Protein 2WPX (pdb70)

CATH classification: 3.40.630.30

GO terms:
  GO:0033050 clavulanic acid biosynthetic process (P, IMP)

InterPro domains:
  IPR000182 GNAT domain [PF00583] (60-126)
  IPR000182 GNAT domain [PF00583] (234-322)
  IPR000182 GNAT domain [PS51186] (8-170)
  IPR016181 Acyl-CoA N-acyltransferase [SSF55729] (27-129)
  IPR016181 Acyl-CoA N-acyltransferase [SSF55729] (202-330)
  IPR050832 Bacterial Acetyltransferase [PTHR43877] (60-130)

Sequence (652 aa):
AGELEFVPLAANDDETVGQWLDLMALAAETGPRAAPPCNVDMVGSLRFAPPATALDDWVVRSGGRVVGALRLALPDGAPTARVDQLLVHPGRRRRGIGRALWAHARELARKHDRTTLTATVVESLPSGPAQDPGPAAFAAAMGAHRSDIPAGTHQWLDLDRHDPLADGVPAVPAGYSLVTWGTITPDEYAVPVSELELRAAQEVRTSYARQFETMRVGRGRRAYHTGAVHDATGALAGYTSVSKTTGNPAYALQGMTVVHREHRGHALGTLLKLANLEYVLRHEPEVRLVETANAEDNHPMIAVNAALGFEPYDRWVFWTAEAGPSAGELEFVPLAANDDETVGQWLDLMALAAETGPRAAPPCNVDMVGSLRFAPPATALDDWVVRSGGRVVGALRLALPDGAPTARVDQLLVHPGRRRRGIGRALWAHARELARKHDRTTLTATVVESLPSGPAQDPGPAAFAAAMGAHRSDIPAGTHQWLDLDRHDPLADGVPAVPAGYSLVTWGTITPDEYAVPVSELELRAAQEVRTSYARQFETMRVGRGRRAYHTGAVHDATGALAGYTSVSKTTGNPAYALQGMTVVHREHRGHALGTLLKLANLEYVLRHEPEVRLVETANAEDNHPMIAVNAALGFEPYDRWVFWTAEAGPS

B-factor: mean 22.43, std 10.04, range [2.0, 74.69]

Structure (mmCIF, N/CA/C/O backbone):
data_2WPX
#
_entry.id   2WPX
#
_cell.length_a   151.985
_cell.length_b   70.093
_cell.length_c   106.287
_cell.angle_alpha   90.00
_cell.angle_beta   134.38
_cell.angle_gamma   90.00
#
_symmetry.space_group_name_H-M   'C 1 2 1'
#
loop_
_entity.id
_entity.type
_entity.pdbx_description
1 polymer ORF14
2 non-polymer 'ACETYL COENZYME *A'
3 non-polymer GLYCEROL
4 water water
#
loop_
_atom_site.group_PDB
_atom_site.id
_atom_site.type_symbol
_atom_site.label_atom_id
_atom_site.label_alt_id
_atom_site.label_comp_id
_atom_site.label_asym_id
_atom_site.label_entity_id
_atom_site.label_seq_id
_atom_site.pdbx_PDB_ins_code
_atom_site.Cartn_x
_atom_site.Cartn_y
_atom_site.Cartn_z
_atom_site.occupancy
_atom_site.B_iso_or_equiv
_atom_site.auth_seq_id
_atom_site.auth_comp_id
_atom_site.auth_asym_id
_atom_site.auth_atom_id
_atom_site.pdbx_PDB_model_num
ATOM 1 N N . ALA A 1 5 ? -91.078 91.414 35.128 1.00 44.85 5 ALA A N 1
ATOM 2 C CA . ALA A 1 5 ? -90.428 91.113 33.829 1.00 46.66 5 ALA A CA 1
ATOM 3 C C . ALA A 1 5 ? -91.320 90.255 32.973 1.00 48.95 5 ALA A C 1
ATOM 4 O O . ALA A 1 5 ? -91.060 90.094 31.778 1.00 51.58 5 ALA A O 1
ATOM 6 N N . GLY A 1 6 ? -92.386 89.731 33.579 1.00 49.47 6 GLY A N 1
ATOM 7 C CA . GLY A 1 6 ? -93.215 88.645 33.015 1.00 49.74 6 GLY A CA 1
ATOM 8 C C . GLY A 1 6 ? -93.252 87.643 34.162 1.00 47.28 6 GLY A C 1
ATOM 9 O O . GLY A 1 6 ? -93.268 88.038 35.311 1.00 45.33 6 GLY A O 1
ATOM 10 N N . GLU A 1 7 ? -93.219 86.349 33.890 1.00 47.16 7 GLU A N 1
ATOM 11 C CA . GLU A 1 7 ? -93.277 85.385 34.987 1.00 45.40 7 GLU A CA 1
ATOM 12 C C . GLU A 1 7 ? -91.993 85.335 35.817 1.00 40.83 7 GLU A C 1
ATOM 13 O O . GLU A 1 7 ? -90.920 84.946 35.342 1.00 40.51 7 GLU A O 1
ATOM 19 N N . LEU A 1 8 ? -92.082 85.694 37.076 1.00 37.38 8 LEU A N 1
ATOM 20 C CA . LEU A 1 8 ? -90.885 85.595 37.911 1.00 33.27 8 LEU A CA 1
ATOM 21 C C . LEU A 1 8 ? -90.950 84.343 38.748 1.00 31.91 8 LEU A C 1
ATOM 22 O O . LEU A 1 8 ? -91.957 84.085 39.380 1.00 32.52 8 LEU A O 1
ATOM 27 N N . GLU A 1 9 ? -89.875 83.573 38.743 1.00 29.88 9 GLU A N 1
ATOM 28 C CA . GLU A 1 9 ? -89.756 82.394 39.570 1.00 29.74 9 GLU A CA 1
ATOM 29 C C . GLU A 1 9 ? -88.870 82.692 40.816 1.00 27.20 9 GLU A C 1
ATOM 30 O O . GLU A 1 9 ? -87.738 83.161 40.685 1.00 25.78 9 GLU A O 1
ATOM 36 N N . PHE A 1 10 ? -89.415 82.462 42.014 1.00 27.51 10 PHE A N 1
ATOM 37 C CA . PHE A 1 10 ? -88.660 82.523 43.280 1.00 25.94 10 PHE A CA 1
ATOM 38 C C . PHE A 1 10 ? -88.170 81.138 43.683 1.00 26.15 10 PHE A C 1
ATOM 39 O O . PHE A 1 10 ? -88.951 80.236 43.876 1.00 28.77 10 PHE A O 1
ATOM 47 N N . VAL A 1 11 ? -86.864 80.985 43.781 1.00 25.00 11 VAL A N 1
ATOM 48 C CA . VAL A 1 11 ? -86.240 79.722 44.131 1.00 25.53 11 VAL A CA 1
ATOM 49 C C . VAL A 1 11 ? -85.282 80.028 45.305 1.00 23.93 11 VAL A C 1
ATOM 50 O O . VAL A 1 11 ? -84.606 81.042 45.294 1.00 22.98 11 VAL A O 1
ATOM 54 N N . PRO A 1 12 ? -85.279 79.191 46.342 1.00 23.60 12 PRO A N 1
ATOM 55 C CA . PRO A 1 12 ? -84.322 79.434 47.408 1.00 21.94 12 PRO A CA 1
ATOM 56 C C . PRO A 1 12 ? -82.877 79.405 46.876 1.00 20.71 12 PRO A C 1
ATOM 57 O O . PRO A 1 12 ? -82.545 78.673 45.953 1.00 20.23 12 PRO A O 1
ATOM 61 N N . LEU A 1 13 ? -82.032 80.214 47.496 1.00 19.64 13 LEU A N 1
ATOM 62 C CA . LEU A 1 13 ? -80.615 80.232 47.253 1.00 19.44 13 LEU A CA 1
ATOM 63 C C . LEU A 1 13 ? -79.889 79.346 48.311 1.00 20.74 13 LEU A C 1
ATOM 64 O O . LEU A 1 13 ? -79.775 79.695 49.468 1.00 21.04 13 LEU A O 1
ATOM 69 N N . ALA A 1 14 ? -79.406 78.190 47.886 1.00 21.87 14 ALA A N 1
ATOM 70 C CA . ALA A 1 14 ? -78.778 77.200 48.739 1.00 23.70 14 ALA A CA 1
ATOM 71 C C . ALA A 1 14 ? -77.354 77.008 48.230 1.00 24.33 14 ALA A C 1
ATOM 72 O O . ALA A 1 14 ? -77.113 77.017 47.021 1.00 24.17 14 ALA A O 1
ATOM 74 N N . ALA A 1 15 ? -76.405 76.830 49.146 1.00 25.41 15 ALA A N 1
ATOM 75 C CA . ALA A 1 15 ? -75.000 76.854 48.777 1.00 25.48 15 ALA A CA 1
ATOM 76 C C . ALA A 1 15 ? -74.529 75.624 48.023 1.00 27.46 15 ALA A C 1
ATOM 77 O O . ALA A 1 15 ? -73.483 75.659 47.402 1.00 28.30 15 ALA A O 1
ATOM 79 N N . ASN A 1 16 ? -75.272 74.535 48.099 1.00 29.54 16 ASN A N 1
ATOM 80 C CA . ASN A 1 16 ? -74.957 73.308 47.356 1.00 32.73 16 ASN A CA 1
ATOM 81 C C . ASN A 1 16 ? -75.419 73.371 45.888 1.00 32.64 16 ASN A C 1
ATOM 82 O O . ASN A 1 16 ? -75.084 72.495 45.082 1.00 34.72 16 ASN A O 1
ATOM 87 N N . ASP A 1 17 ? -76.188 74.402 45.550 1.00 30.03 17 ASP A N 1
ATOM 88 C CA . ASP A 1 17 ? -76.693 74.544 44.210 1.00 29.08 17 ASP A CA 1
ATOM 89 C C . ASP A 1 17 ? -75.683 75.371 43.404 1.00 27.90 17 ASP A C 1
ATOM 90 O O . ASP A 1 17 ? -75.840 76.562 43.274 1.00 26.80 17 ASP A O 1
ATOM 95 N N . ASP A 1 18 ? -74.650 74.734 42.867 1.00 28.88 18 ASP A N 1
ATOM 96 C CA . ASP A 1 18 ? -73.558 75.465 42.238 1.00 29.14 18 ASP A CA 1
ATOM 97 C C . ASP A 1 18 ? -74.003 76.379 41.097 1.00 27.98 18 ASP A C 1
ATOM 98 O O . ASP A 1 18 ? -73.535 77.504 40.980 1.00 27.37 18 ASP A O 1
ATOM 103 N N . GLU A 1 19 ? -74.923 75.903 40.276 1.00 29.30 19 GLU A N 1
ATOM 104 C CA . GLU A 1 19 ? -75.418 76.682 39.148 1.00 29.17 19 GLU A CA 1
ATOM 105 C C . GLU A 1 19 ? -76.066 77.969 39.592 1.00 25.93 19 GLU A C 1
ATOM 106 O O . GLU A 1 19 ? -75.668 79.031 39.093 1.00 26.05 19 GLU A O 1
ATOM 112 N N . THR A 1 20 ? -77.036 77.879 40.519 1.00 23.87 20 THR A N 1
ATOM 113 C CA . THR A 1 20 ? -77.680 79.064 41.117 1.00 21.17 20 THR A CA 1
ATOM 114 C C . THR A 1 20 ? -76.696 79.942 41.924 1.00 19.51 20 THR A C 1
ATOM 115 O O . THR A 1 20 ? -76.732 81.163 41.798 1.00 18.74 20 THR A O 1
ATOM 119 N N . VAL A 1 21 ? -75.811 79.352 42.726 1.00 18.63 21 VAL A N 1
ATOM 120 C CA . VAL A 1 21 ? -74.816 80.193 43.406 1.00 18.03 21 VAL A CA 1
ATOM 121 C C . VAL A 1 21 ? -73.936 80.968 42.442 1.00 17.86 21 VAL A C 1
ATOM 122 O O . VAL A 1 21 ? -73.698 82.146 42.659 1.00 16.04 21 VAL A O 1
ATOM 126 N N . GLY A 1 22 ? -73.430 80.284 41.408 1.00 19.51 22 GLY A N 1
ATOM 127 C CA . GLY A 1 22 ? -72.634 80.914 40.355 1.00 20.29 22 GLY A CA 1
ATOM 128 C C . GLY A 1 22 ? -73.280 82.136 39.713 1.00 20.27 22 GLY A C 1
ATOM 129 O O . GLY A 1 22 ? -72.647 83.192 39.573 1.00 19.56 22 GLY A O 1
ATOM 130 N N . GLN A 1 23 ? -74.543 81.984 39.318 1.00 20.72 23 GLN A N 1
ATOM 131 C CA . GLN A 1 23 ? -75.361 83.117 38.858 1.00 20.72 23 GLN A CA 1
ATOM 132 C C . GLN A 1 23 ? -75.525 84.238 39.848 1.00 18.31 23 GLN A C 1
ATOM 133 O O . GLN A 1 23 ? -75.498 85.381 39.479 1.00 19.30 23 GLN A O 1
ATOM 139 N N . TRP A 1 24 ? -75.753 83.914 41.092 1.00 17.08 24 TRP A N 1
ATOM 140 C CA . TRP A 1 24 ? -75.859 84.936 42.129 1.00 16.78 24 TRP A CA 1
ATOM 141 C C . TRP A 1 24 ? -74.531 85.719 42.288 1.00 16.62 24 TRP A C 1
ATOM 142 O O . TRP A 1 24 ? -74.503 86.980 42.387 1.00 17.07 24 TRP A O 1
ATOM 153 N N . LEU A 1 25 ? -73.427 84.975 42.290 1.00 17.33 25 LEU A N 1
ATOM 154 C CA . LEU A 1 25 ? -72.084 85.558 42.391 1.00 16.52 25 LEU A CA 1
ATOM 155 C C . LEU A 1 25 ? -71.910 86.538 41.217 1.00 17.40 25 LEU A C 1
ATOM 156 O O . LEU A 1 25 ? -71.517 87.716 41.437 1.00 18.10 25 LEU A O 1
ATOM 161 N N . ASP A 1 26 ? -72.248 86.085 40.001 1.00 16.40 26 ASP A N 1
ATOM 162 C CA . ASP A 1 26 ? -72.235 86.931 38.825 1.00 17.19 26 ASP A CA 1
ATOM 163 C C . ASP A 1 26 ? -73.159 88.141 38.853 1.00 15.93 26 ASP A C 1
ATOM 164 O O . ASP A 1 26 ? -72.806 89.220 38.418 1.00 15.98 26 ASP A O 1
ATOM 169 N N . LEU A 1 27 ? -74.385 87.954 39.290 1.00 15.98 27 LEU A N 1
ATOM 170 C CA . LEU A 1 27 ? -75.260 89.087 39.454 1.00 15.44 27 LEU A CA 1
ATOM 171 C C . LEU A 1 27 ? -74.579 90.143 40.320 1.00 16.06 27 LEU A C 1
ATOM 172 O O . LEU A 1 27 ? -74.675 91.346 40.042 1.00 17.68 27 LEU A O 1
ATOM 177 N N . MET A 1 28 ? -73.927 89.716 41.399 1.00 15.26 28 MET A N 1
ATOM 178 C CA . MET A 1 28 ? -73.324 90.676 42.305 1.00 15.63 28 MET A CA 1
ATOM 179 C C . MET A 1 28 ? -72.129 91.379 41.652 1.00 16.40 28 MET A C 1
ATOM 180 O O . MET A 1 28 ? -72.038 92.616 41.693 1.00 17.88 28 MET A O 1
ATOM 185 N N . ALA A 1 29 ? -71.209 90.599 41.094 1.00 17.11 29 ALA A N 1
ATOM 186 C CA . ALA A 1 29 ? -70.042 91.156 40.390 1.00 18.17 29 ALA A CA 1
ATOM 187 C C . ALA A 1 29 ? -70.460 92.195 39.343 1.00 18.30 29 ALA A C 1
ATOM 188 O O . ALA A 1 29 ? -69.835 93.265 39.212 1.00 20.37 29 ALA A O 1
ATOM 190 N N . LEU A 1 30 ? -71.513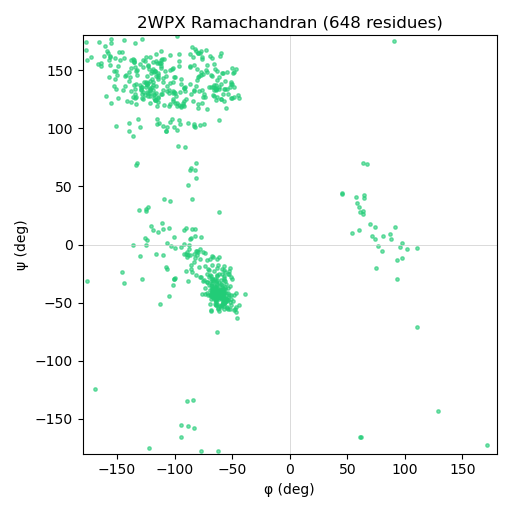 91.894 38.588 1.00 17.65 30 LEU A N 1
ATOM 191 C CA . LEU A 1 30 ? -72.005 92.843 37.586 1.00 18.52 30 LEU A CA 1
ATOM 192 C C . LEU A 1 30 ? -72.677 94.068 38.190 1.00 16.86 30 LEU A C 1
ATOM 193 O O . LEU A 1 30 ? -72.411 95.174 37.733 1.00 18.03 30 LEU A O 1
ATOM 198 N N . ALA A 1 31 ? -73.523 93.912 39.203 1.00 14.80 31 ALA A N 1
ATOM 199 C CA . ALA A 1 31 ? -74.182 95.108 39.807 1.00 15.57 31 ALA A CA 1
ATOM 200 C C . ALA A 1 31 ? -73.165 96.003 40.506 1.00 16.22 31 ALA A C 1
ATOM 201 O O . ALA A 1 31 ? -73.370 97.211 40.574 1.00 16.98 31 ALA A O 1
ATOM 203 N N . ALA A 1 32 ? -72.098 95.409 41.053 1.00 16.81 32 ALA A N 1
ATOM 204 C CA . ALA A 1 32 ? -71.070 96.219 41.719 1.00 19.27 32 ALA A CA 1
ATOM 205 C C . ALA A 1 32 ? -70.277 97.124 40.744 1.00 21.60 32 ALA A C 1
ATOM 206 O O . ALA A 1 32 ? -69.655 98.096 41.163 1.00 22.80 32 ALA A O 1
ATOM 208 N N . GLU A 1 33 ? -70.313 96.849 39.449 1.00 22.61 33 GLU A N 1
ATOM 209 C CA . GLU A 1 33 ? -69.657 97.778 38.497 1.00 25.72 33 GLU A CA 1
ATOM 210 C C . GLU A 1 33 ? -70.328 99.140 38.504 1.00 26.36 33 GLU A C 1
ATOM 211 O O . GLU A 1 33 ? -69.658 100.162 38.286 1.00 27.42 33 GLU A O 1
ATOM 217 N N . THR A 1 34 ? -71.635 99.169 38.763 1.00 25.19 34 THR A N 1
ATOM 218 C CA . THR A 1 34 ? -72.308 100.470 38.792 1.00 26.94 34 THR A CA 1
ATOM 219 C C . THR A 1 34 ? -72.945 100.841 40.113 1.00 25.94 34 THR A C 1
ATOM 220 O O . THR A 1 34 ? -73.741 101.783 40.163 1.00 27.80 34 THR A O 1
ATOM 224 N N . GLY A 1 35 ? -72.637 100.116 41.170 1.00 23.67 35 GLY A N 1
ATOM 225 C CA . GLY A 1 35 ? -73.244 100.443 42.463 1.00 22.44 35 GLY A CA 1
ATOM 226 C C . GLY A 1 35 ? -72.439 101.467 43.250 1.00 22.20 35 GLY A C 1
ATOM 227 O O . GLY A 1 35 ? -71.713 102.236 42.684 1.00 22.27 35 GLY A O 1
ATOM 228 N N . PRO A 1 36 ? -72.592 101.474 44.577 1.00 22.23 36 PRO A N 1
ATOM 229 C CA . PRO A 1 36 ? -71.823 102.360 45.466 1.00 23.68 36 PRO A CA 1
ATOM 230 C C . PRO A 1 36 ? -70.330 102.032 45.444 1.00 24.16 36 PRO A C 1
ATOM 231 O O . PRO A 1 36 ? -69.941 100.906 45.198 1.00 23.38 36 PRO A O 1
ATOM 235 N N . ARG A 1 37 ? -69.486 103.021 45.672 1.00 18.21 37 ARG A N 1
ATOM 236 C CA . ARG A 1 37 ? -68.089 102.738 45.869 1.00 17.85 37 ARG A CA 1
ATOM 237 C C . ARG A 1 37 ? -67.984 101.523 46.809 1.00 17.12 37 ARG A C 1
ATOM 238 O O . ARG A 1 37 ? -68.592 101.499 47.892 1.00 16.07 37 ARG A O 1
ATOM 246 N N . ALA A 1 38 ? -67.268 100.493 46.394 1.00 15.98 38 ALA A N 1
ATOM 247 C CA . ALA A 1 38 ? -67.213 99.307 47.224 1.00 16.10 38 ALA A CA 1
ATOM 248 C C . ALA A 1 38 ? -66.094 98.390 46.833 1.00 15.91 38 ALA A C 1
ATOM 249 O O . ALA A 1 38 ? -65.668 98.387 45.675 1.00 15.74 38 ALA A O 1
ATOM 251 N N . ALA A 1 39 ? -65.607 97.590 47.798 1.00 15.93 39 ALA A N 1
ATOM 252 C CA . ALA A 1 39 ? -64.717 96.498 47.421 1.00 15.35 39 ALA A CA 1
ATOM 253 C C . ALA A 1 39 ? -65.593 95.533 46.607 1.00 14.58 39 ALA A C 1
ATOM 254 O O . ALA A 1 39 ? -66.717 95.302 46.992 1.00 14.32 39 ALA A O 1
ATOM 256 N N . PRO A 1 40 ? -65.094 95.020 45.476 1.00 14.96 40 PRO A N 1
ATOM 257 C CA . PRO A 1 40 ? -65.763 93.904 44.751 1.00 15.81 40 PRO A CA 1
ATOM 258 C C . PRO A 1 40 ? -66.125 92.766 45.708 1.00 15.19 40 PRO A C 1
ATOM 259 O O . PRO A 1 40 ? -65.453 92.537 46.706 1.00 15.66 40 PRO A O 1
ATOM 263 N N . PRO A 1 41 ? -67.206 92.076 45.417 1.00 16.08 41 PRO A N 1
ATOM 264 C CA . PRO A 1 41 ? -67.645 90.961 46.237 1.00 15.11 41 PRO A CA 1
ATOM 265 C C . PRO A 1 41 ? -66.583 89.933 46.141 1.00 14.15 41 PRO A C 1
ATOM 266 O O . PRO A 1 41 ? -66.057 89.744 45.073 1.00 14.67 41 PRO A O 1
ATOM 270 N N . CYS A 1 42 ? -66.199 89.369 47.283 1.00 14.21 42 CYS A N 1
ATOM 271 C CA . CYS A 1 42 ? -65.318 88.202 47.341 1.00 15.18 42 CYS A CA 1
ATOM 272 C C . CYS A 1 42 ? -66.200 86.936 47.396 1.00 15.25 42 CYS A C 1
ATOM 273 O O . CYS A 1 42 ? -67.008 86.744 48.316 1.00 15.74 42 CYS A O 1
ATOM 276 N N . ASN A 1 43 ? -66.028 86.083 46.407 1.00 15.65 43 ASN A N 1
ATOM 277 C CA . ASN A 1 43 ? -66.780 84.832 46.303 1.00 15.90 43 ASN A CA 1
ATOM 278 C C . ASN A 1 43 ? -66.634 83.878 47.457 1.00 16.02 43 ASN A C 1
ATOM 279 O O . ASN A 1 43 ? -67.595 83.223 47.840 1.00 16.21 43 ASN A O 1
ATOM 284 N N . VAL A 1 44 ? -65.428 83.790 48.004 1.00 15.91 44 VAL A N 1
ATOM 285 C CA . VAL A 1 44 ? -65.230 83.068 49.256 1.00 15.12 44 VAL A CA 1
ATOM 286 C C . VAL A 1 44 ? -66.107 83.631 50.369 1.00 14.78 44 VAL A C 1
ATOM 287 O O . VAL A 1 44 ? -66.905 82.909 50.987 1.00 13.61 44 VAL A O 1
ATOM 291 N N . ASP A 1 45 ? -65.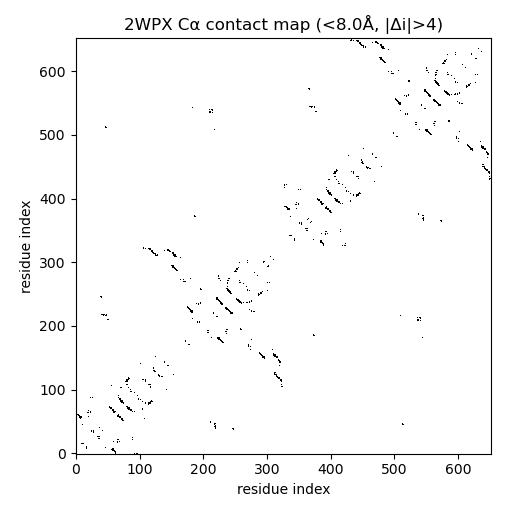974 84.940 50.607 1.00 14.89 45 ASP A N 1
ATOM 292 C CA . ASP A 1 45 ? -66.839 85.636 51.569 1.00 13.13 45 ASP A CA 1
ATOM 293 C C . ASP A 1 45 ? -68.319 85.360 51.295 1.00 12.97 45 ASP A C 1
ATOM 294 O O . ASP A 1 45 ? -69.082 84.944 52.191 1.00 11.94 45 ASP A O 1
ATOM 299 N N . MET A 1 46 ? -68.752 85.578 50.051 1.00 12.70 46 MET A N 1
ATOM 300 C CA . MET A 1 46 ? -70.189 85.471 49.764 1.00 12.63 46 MET A CA 1
ATOM 301 C C . MET A 1 46 ? -70.757 84.067 49.968 1.00 11.88 46 MET A C 1
ATOM 302 O O . MET A 1 46 ? -71.808 83.904 50.580 1.00 11.26 46 MET A O 1
ATOM 307 N N . VAL A 1 47 ? -70.056 83.079 49.426 1.00 10.78 47 VAL A N 1
ATOM 308 C CA . VAL A 1 47 ? -70.531 81.734 49.485 1.00 10.83 47 VAL A CA 1
ATOM 309 C C . VAL A 1 47 ? -70.498 81.277 50.924 1.00 11.96 47 VAL A C 1
ATOM 310 O O . VAL A 1 47 ? -71.396 80.570 51.368 1.00 13.26 47 VAL A O 1
ATOM 314 N N . GLY A 1 48 ? -69.491 81.689 51.674 1.00 11.34 48 GLY A N 1
ATOM 315 C 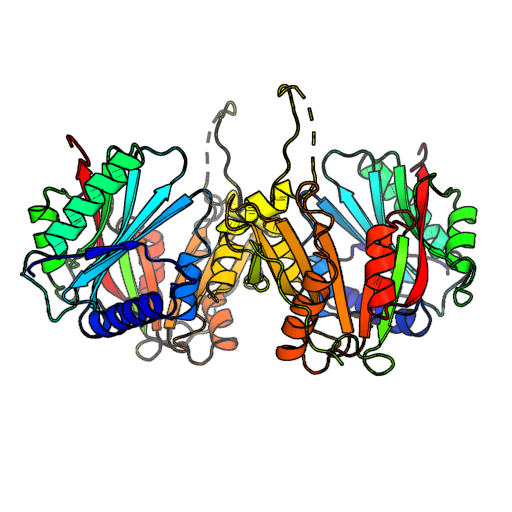CA . GLY A 1 48 ? -69.479 81.330 53.067 1.00 12.01 48 GLY A CA 1
ATOM 316 C C . GLY A 1 48 ? -70.588 82.070 53.769 1.00 13.30 48 GLY A C 1
ATOM 317 O O . GLY A 1 48 ? -71.068 81.580 54.792 1.00 13.93 48 GLY A O 1
ATOM 318 N N . SER A 1 49 ? -70.999 83.236 53.246 1.00 12.55 49 SER A N 1
ATOM 319 C CA . SER A 1 49 ? -72.101 83.958 53.897 1.00 14.21 49 SER A CA 1
ATOM 320 C C . SER A 1 49 ? -73.448 83.205 53.800 1.00 15.37 49 SER A C 1
ATOM 321 O O . SER A 1 49 ? -74.422 83.558 54.501 1.00 17.24 49 SER A O 1
ATOM 324 N N . LEU A 1 50 ? -73.507 82.164 52.982 1.00 14.16 50 LEU A N 1
ATOM 325 C CA . LEU A 1 50 ? -74.728 81.360 52.886 1.00 14.15 50 LEU A CA 1
ATOM 326 C C . LEU A 1 50 ? -74.692 80.219 53.894 1.00 13.56 50 LEU A C 1
ATOM 327 O O . LEU A 1 50 ? -75.749 79.694 54.262 1.00 13.51 50 LEU A O 1
ATOM 332 N N . ARG A 1 51 ? -73.484 79.835 54.321 1.00 12.70 51 ARG A N 1
ATOM 333 C CA . ARG A 1 51 ? -73.306 78.637 55.114 1.00 13.13 51 ARG A CA 1
ATOM 334 C C . ARG A 1 51 ? -73.181 78.946 56.616 1.00 13.42 51 ARG A C 1
ATOM 335 O O . ARG A 1 51 ? -73.552 78.143 57.493 1.00 12.36 51 ARG A O 1
ATOM 343 N N . PHE A 1 52 ? -72.664 80.146 56.881 1.00 12.33 52 PHE A N 1
ATOM 344 C CA . PHE A 1 52 ? -72.218 80.549 58.208 1.00 12.71 52 PHE A CA 1
ATOM 345 C C . PHE A 1 52 ? -72.817 81.879 58.565 1.00 12.53 52 PHE A C 1
ATOM 346 O O . PHE A 1 52 ? -72.349 82.907 58.112 1.00 11.68 52 PHE A O 1
ATOM 354 N N . ALA A 1 53 ? -73.859 81.838 59.380 1.00 13.58 53 ALA A N 1
ATOM 355 C CA . ALA A 1 53 ? -74.562 83.021 59.697 1.00 15.06 53 ALA A CA 1
ATOM 356 C C . ALA A 1 53 ? -74.024 83.550 61.013 1.00 16.18 53 ALA A C 1
ATOM 357 O O . ALA A 1 53 ? -73.337 82.832 61.787 1.00 16.28 53 ALA A O 1
ATOM 359 N N . PRO A 1 54 ? -74.340 84.820 61.280 1.00 16.50 54 PRO A N 1
ATOM 360 C CA . PRO A 1 54 ? -73.941 85.437 62.537 1.00 16.41 54 PRO A CA 1
ATOM 361 C C . PRO A 1 54 ? -74.741 84.786 63.627 1.00 17.29 54 PRO A C 1
ATOM 362 O O . PRO A 1 54 ? -75.774 84.102 63.362 1.00 16.03 54 PRO A O 1
ATOM 366 N N . PRO A 1 55 ? -74.247 84.969 64.848 1.00 16.35 55 PRO A N 1
ATOM 367 C CA . PRO A 1 55 ? -74.765 84.377 66.012 1.00 16.89 55 PRO A CA 1
ATOM 368 C C . PRO A 1 55 ? -76.268 84.581 66.171 1.00 16.33 55 PRO A C 1
ATOM 369 O O . PRO A 1 55 ? -76.805 85.664 65.924 1.00 13.33 55 PRO A O 1
ATOM 373 N N . ALA A 1 56 ? -76.904 83.507 66.625 1.00 17.66 56 ALA A N 1
ATOM 374 C CA . ALA A 1 56 ? -78.313 83.519 66.935 1.00 19.70 56 ALA A CA 1
ATOM 375 C C . ALA A 1 56 ? -79.047 84.202 65.813 1.00 18.81 56 ALA A C 1
ATOM 376 O O . ALA A 1 56 ? -79.913 85.008 66.043 1.00 18.82 56 ALA A O 1
ATOM 378 N N . THR A 1 57 ? -78.702 83.881 64.579 1.00 18.97 57 THR A N 1
ATOM 379 C CA . THR A 1 57 ? -79.515 84.418 63.556 1.00 18.79 57 THR A CA 1
ATOM 380 C C . THR A 1 57 ? -79.749 83.402 62.462 1.00 18.06 57 THR A C 1
ATOM 381 O O . THR A 1 57 ? -78.825 82.638 62.101 1.00 18.16 57 THR A O 1
ATOM 385 N N . ALA A 1 58 ? -80.979 83.383 61.948 1.00 16.42 58 ALA A N 1
ATOM 386 C CA . ALA A 1 58 ? -81.334 82.507 60.830 1.00 15.93 58 ALA A CA 1
ATOM 387 C C . ALA A 1 58 ? -81.223 83.308 59.546 1.00 15.72 58 ALA A C 1
ATOM 388 O O . ALA A 1 58 ? -81.405 84.513 59.581 1.00 16.60 58 ALA A O 1
ATOM 390 N N . LEU A 1 59 ? -80.967 82.647 58.423 1.00 15.83 59 LEU A N 1
ATOM 391 C CA . LEU A 1 59 ? -81.025 83.267 57.084 1.00 15.65 59 LEU A CA 1
ATOM 392 C C . LEU A 1 59 ? -82.133 82.675 56.242 1.00 16.39 59 LEU A C 1
ATOM 393 O O . LEU A 1 59 ? -82.439 81.485 56.355 1.00 17.83 59 LEU A O 1
ATOM 398 N N . ASP A 1 60 ? -82.722 83.489 55.380 1.00 15.57 60 ASP A N 1
ATOM 399 C CA . ASP A 1 60 ? -83.748 83.011 54.485 1.00 16.85 60 ASP A CA 1
ATOM 400 C C . ASP A 1 60 ? -83.367 83.665 53.108 1.00 17.13 60 ASP A C 1
ATOM 401 O O . ASP A 1 60 ? -83.707 84.845 52.829 1.00 17.52 60 ASP A O 1
ATOM 406 N N . ASP A 1 61 ? -82.610 82.940 52.293 1.00 16.47 61 ASP A N 1
ATOM 407 C CA . ASP A 1 61 ? -81.995 83.520 51.066 1.00 16.92 61 ASP A CA 1
ATOM 408 C C . ASP A 1 61 ? -82.708 83.088 49.791 1.00 17.06 61 ASP A C 1
ATOM 409 O O . ASP A 1 61 ? -83.004 81.913 49.594 1.00 18.76 61 ASP A O 1
ATOM 414 N N . TRP A 1 62 ? -83.000 84.036 48.921 1.00 16.98 62 TRP A N 1
ATOM 415 C CA . TRP A 1 62 ? -83.693 83.711 47.691 1.00 17.09 62 TRP A CA 1
ATOM 416 C C . TRP A 1 62 ? -83.073 84.369 46.463 1.00 18.05 62 TRP A C 1
ATOM 417 O O . TRP A 1 62 ? -82.450 85.439 46.544 1.00 18.15 62 TRP A O 1
ATOM 428 N N . VAL A 1 63 ? -83.251 83.733 45.313 1.00 18.87 63 VAL A N 1
ATOM 429 C CA . VAL A 1 63 ? -83.083 84.429 44.055 1.00 18.34 63 VAL A CA 1
ATOM 430 C C . VAL A 1 63 ? -84.376 84.501 43.274 1.00 19.18 63 VAL A C 1
ATOM 431 O O . VAL A 1 63 ? -85.342 83.760 43.539 1.00 20.01 63 VAL A O 1
ATOM 435 N N . VAL A 1 64 ? -84.403 85.388 42.282 1.00 19.78 64 VAL A N 1
ATOM 436 C CA . VAL A 1 64 ? -85.561 85.415 41.387 1.00 19.54 64 VAL A CA 1
ATOM 437 C C . VAL A 1 64 ? -85.093 85.181 39.939 1.00 19.86 64 VAL A C 1
ATOM 438 O O . VAL A 1 64 ? -84.073 85.722 39.508 1.00 19.22 64 VAL A O 1
ATOM 442 N N . ARG A 1 65 ? -85.804 84.319 39.229 1.00 19.51 65 ARG A N 1
ATOM 443 C CA . ARG A 1 65 ? -85.423 83.980 37.879 1.00 20.26 65 ARG A CA 1
ATOM 444 C C . ARG A 1 65 ? -86.427 84.442 36.830 1.00 20.73 65 ARG A C 1
ATOM 445 O O . ARG A 1 65 ? -87.650 84.519 37.052 1.00 19.18 65 ARG A O 1
ATOM 453 N N . SER A 1 66 ? -85.883 84.813 35.683 1.00 20.70 66 SER A N 1
ATOM 454 C CA . SER A 1 66 ? -86.730 85.200 34.577 1.00 20.53 66 SER A CA 1
ATOM 455 C C . SER A 1 66 ? -86.184 84.490 33.355 1.00 21.16 66 SER A C 1
ATOM 456 O O . SER A 1 66 ? -85.022 84.682 32.982 1.00 20.74 66 SER A O 1
ATOM 459 N N . GLY A 1 67 ? -87.033 83.682 32.730 1.00 21.84 67 GLY A N 1
ATOM 460 C CA . GLY A 1 67 ? -86.604 82.864 31.613 1.00 24.19 67 GLY A CA 1
ATOM 461 C C . GLY A 1 67 ? -85.451 81.967 32.036 1.00 24.15 67 GLY A C 1
ATOM 462 O O . GLY A 1 67 ? -84.486 81.789 31.294 1.00 23.53 67 GLY A O 1
ATOM 463 N N . GLY A 1 68 ? -85.546 81.412 33.240 1.00 23.59 68 GLY A N 1
ATOM 464 C CA . GLY A 1 68 ? -84.520 80.500 33.695 1.00 24.24 68 GLY A CA 1
ATOM 465 C C . GLY A 1 68 ? -83.219 81.119 34.166 1.00 24.21 68 GLY A C 1
ATOM 466 O O . GLY A 1 68 ? -82.326 80.383 34.602 1.00 25.10 68 GLY A O 1
ATOM 467 N N . ARG A 1 69 ? -83.075 82.447 34.110 1.00 22.97 69 ARG A N 1
ATOM 468 C CA . ARG A 1 69 ? -81.858 83.053 34.701 1.00 21.52 69 ARG A CA 1
ATOM 469 C C . ARG A 1 69 ? -82.157 83.981 35.859 1.00 19.76 69 ARG A C 1
ATOM 470 O O . ARG A 1 69 ? -83.216 84.616 35.934 1.00 19.61 69 ARG A O 1
ATOM 478 N N . VAL A 1 70 ? -81.201 84.026 36.772 1.00 18.80 70 VAL A N 1
ATOM 479 C CA . VAL A 1 70 ? -81.308 84.864 37.961 1.00 16.94 70 VAL A CA 1
ATOM 480 C C . VAL A 1 70 ? -81.306 86.308 37.513 1.00 16.91 70 VAL A C 1
ATOM 481 O O . VAL A 1 70 ? -80.409 86.732 36.774 1.00 16.48 70 VAL A O 1
ATOM 485 N N . VAL A 1 71 ? -82.297 87.067 37.953 1.00 15.83 71 VAL A N 1
ATOM 486 C CA . VAL A 1 71 ? -82.289 88.457 37.645 1.00 16.71 71 VAL A CA 1
ATOM 487 C C . VAL A 1 71 ? -82.408 89.281 38.903 1.00 16.90 71 VAL A C 1
ATOM 488 O O . VAL A 1 71 ? -82.505 90.521 38.834 1.00 19.35 71 VAL A O 1
ATOM 492 N N . GLY A 1 72 ? -82.376 88.629 40.065 1.00 16.53 72 GLY A N 1
ATOM 493 C CA . GLY A 1 72 ? -82.370 89.379 41.332 1.00 15.21 72 GLY A CA 1
ATOM 494 C C . GLY A 1 72 ? -82.259 88.449 42.515 1.00 15.18 72 GLY A C 1
ATOM 495 O O . GLY A 1 72 ? -82.294 87.231 42.371 1.00 15.18 72 GLY A O 1
ATOM 496 N N . ALA A 1 73 ? -82.121 89.022 43.698 1.00 14.79 73 ALA A N 1
ATOM 497 C CA . ALA A 1 73 ? -81.826 88.225 44.874 1.00 13.68 73 ALA A CA 1
ATOM 498 C C . ALA A 1 73 ? -82.409 88.953 46.056 1.00 13.33 73 ALA A C 1
ATOM 499 O O . ALA A 1 73 ? -82.395 90.161 46.096 1.00 12.95 73 ALA A O 1
ATOM 501 N N . LEU A 1 74 ? -82.951 88.206 46.995 1.00 13.05 74 LEU A N 1
ATOM 502 C CA . LEU A 1 74 ? -83.411 88.780 48.251 1.00 13.36 74 LEU A CA 1
ATOM 503 C C . LEU A 1 74 ? -82.824 88.012 49.422 1.00 12.53 74 LEU A C 1
ATOM 504 O O . LEU A 1 74 ? -82.960 86.828 49.457 1.00 13.80 74 LEU A O 1
ATOM 509 N N . ARG A 1 75 ? -82.221 88.667 50.394 1.00 12.39 75 ARG A N 1
ATOM 510 C CA . ARG A 1 75 ? -81.682 87.933 51.539 1.00 12.33 75 ARG A CA 1
ATOM 511 C C . ARG A 1 75 ? -82.215 88.566 52.808 1.00 12.91 75 ARG A C 1
ATOM 512 O O . ARG A 1 75 ? -82.072 89.771 53.004 1.00 14.53 75 ARG A O 1
ATOM 520 N N . LEU A 1 76 ? -82.834 87.759 53.666 1.00 13.15 76 LEU A N 1
ATOM 521 C CA . LEU A 1 76 ? -83.261 88.221 54.968 1.00 13.73 76 LEU A CA 1
ATOM 522 C C . LEU A 1 76 ? -82.414 87.659 56.056 1.00 14.31 76 LEU A C 1
ATOM 523 O O . LEU A 1 76 ? -82.016 86.501 55.997 1.00 14.92 76 LEU A O 1
ATOM 528 N N . ALA A 1 77 ? -82.193 88.446 57.095 1.00 15.00 77 ALA A N 1
ATOM 529 C CA . ALA A 1 77 ? -81.542 87.908 58.308 1.00 15.15 77 ALA A CA 1
ATOM 530 C C . ALA A 1 77 ? -82.566 88.014 59.388 1.00 15.30 77 ALA A C 1
ATOM 531 O O . ALA A 1 77 ? -83.192 89.054 59.548 1.00 14.63 77 ALA A O 1
ATOM 533 N N . LEU A 1 78 ? -82.769 86.922 60.110 1.00 16.23 78 LEU A N 1
ATOM 534 C CA . LEU A 1 78 ? -83.785 86.901 61.155 1.00 18.49 78 LEU A CA 1
ATOM 535 C C . LEU A 1 78 ? -83.105 86.724 62.491 1.00 18.50 78 LEU A C 1
ATOM 536 O O . LEU A 1 78 ? -82.679 85.615 62.823 1.00 20.46 78 LEU A O 1
ATOM 541 N N . PRO A 1 79 ? -82.995 87.800 63.273 1.00 18.53 79 PRO A N 1
ATOM 542 C CA . PRO A 1 79 ? -82.447 87.635 64.629 1.00 18.31 79 PRO A CA 1
ATOM 543 C C . PRO A 1 79 ? -83.362 86.748 65.494 1.00 18.51 79 PRO A C 1
ATOM 544 O O . PRO A 1 79 ? -84.563 87.035 65.646 1.00 18.46 79 PRO A O 1
ATOM 548 N N . ASP A 1 80 ? -82.824 85.677 66.061 1.00 18.32 80 ASP A N 1
ATOM 549 C CA . ASP A 1 80 ? -83.661 84.804 66.908 1.00 19.22 80 ASP A CA 1
ATOM 550 C C . ASP A 1 80 ? -84.421 85.611 67.943 1.00 19.55 80 ASP A C 1
ATOM 551 O O . ASP A 1 80 ? -83.844 86.521 68.530 1.00 20.22 80 ASP A O 1
ATOM 556 N N . GLY A 1 81 ? -85.700 85.292 68.168 1.00 19.89 81 GLY A N 1
ATOM 557 C CA . GLY A 1 81 ? -86.467 85.871 69.286 1.00 20.65 81 GLY A CA 1
ATOM 558 C C . GLY A 1 81 ? -86.883 87.326 69.100 1.00 20.74 81 GLY A C 1
ATOM 559 O O . GLY A 1 81 ? -87.449 87.918 69.994 1.00 22.10 81 GLY A O 1
ATOM 560 N N . ALA A 1 82 ? -86.619 87.906 67.934 1.00 19.63 82 ALA A N 1
ATOM 561 C CA . ALA A 1 82 ? -86.893 89.322 67.733 1.00 19.98 82 ALA A CA 1
ATOM 562 C C . ALA A 1 82 ? -88.026 89.486 66.741 1.00 20.08 82 ALA A C 1
ATOM 563 O O . ALA A 1 82 ? -88.248 88.638 65.880 1.00 20.04 82 ALA A O 1
ATOM 565 N N . PRO A 1 83 ? -88.735 90.588 66.848 1.00 20.96 83 PRO A N 1
ATOM 566 C CA . PRO A 1 83 ? -89.875 90.913 65.997 1.00 21.52 83 PRO A CA 1
ATOM 567 C C . PRO A 1 83 ? -89.458 91.526 64.628 1.00 20.25 83 PRO A C 1
ATOM 568 O O . PRO A 1 83 ? -90.302 91.939 63.848 1.00 21.68 83 PRO A O 1
ATOM 572 N N . THR A 1 84 ? -88.181 91.533 64.341 1.00 20.44 84 THR A N 1
ATOM 573 C CA . THR A 1 84 ? -87.647 92.181 63.151 1.00 20.25 84 THR A CA 1
ATOM 574 C C . THR A 1 84 ? -87.146 91.221 62.072 1.00 18.69 84 THR A C 1
ATOM 575 O O . THR A 1 84 ? -86.658 90.125 62.358 1.00 18.20 84 THR A O 1
ATOM 579 N N . ALA A 1 85 ? -87.247 91.650 60.829 1.00 17.35 85 ALA A N 1
ATOM 580 C CA . ALA A 1 85 ? -86.569 90.967 59.753 1.00 16.00 85 ALA A CA 1
ATOM 581 C C . ALA A 1 85 ? -85.756 91.997 58.990 1.00 15.04 85 ALA A C 1
ATOM 582 O O . ALA A 1 85 ? -86.315 92.998 58.513 1.00 14.99 85 ALA A O 1
ATOM 584 N N . ARG A 1 86 ? -84.458 91.732 58.856 1.00 14.10 86 ARG A N 1
ATOM 585 C CA . ARG A 1 86 ? -83.547 92.646 58.261 1.00 15.12 86 ARG A CA 1
ATOM 586 C C . ARG A 1 86 ? -83.206 92.266 56.793 1.00 14.94 86 ARG A C 1
ATOM 587 O O . ARG A 1 86 ? -82.827 91.117 56.504 1.00 14.58 86 ARG A O 1
ATOM 595 N N . VAL A 1 87 ? -83.301 93.245 55.896 1.00 13.84 87 VAL A N 1
ATOM 596 C CA . VAL A 1 87 ? -82.981 92.988 54.504 1.00 14.26 87 VAL A CA 1
ATOM 597 C C . VAL A 1 87 ? -81.504 93.070 54.273 1.00 15.55 87 VAL A C 1
ATOM 598 O O . VAL A 1 87 ? -80.975 94.144 54.183 1.00 16.54 87 VAL A O 1
ATOM 602 N N . ASP A 1 88 ? -80.817 91.931 54.180 1.00 16.63 88 ASP A N 1
ATOM 603 C CA . ASP A 1 88 ? -79.374 92.008 54.047 1.00 18.23 88 ASP A CA 1
ATOM 604 C C . ASP A 1 88 ? -79.000 92.181 52.587 1.00 17.62 88 ASP A C 1
ATOM 605 O O . ASP A 1 88 ? -77.889 92.592 52.291 1.00 18.21 88 ASP A O 1
ATOM 610 N N . GLN A 1 89 ? -79.941 91.878 51.691 1.00 15.31 89 GLN A N 1
ATOM 611 C CA . GLN A 1 89 ? -79.735 92.063 50.281 1.00 15.91 89 GLN A CA 1
ATOM 612 C C . GLN A 1 89 ? -81.044 92.130 49.535 1.00 15.14 89 GLN A C 1
ATOM 613 O O . GLN A 1 89 ? -81.890 91.239 49.676 1.00 15.91 89 GLN A O 1
ATOM 619 N N . LEU A 1 90 ? -81.207 93.178 48.734 1.00 14.58 90 LEU A N 1
ATOM 620 C CA . LEU A 1 90 ? -82.289 93.229 47.760 1.00 13.50 90 LEU A CA 1
ATOM 621 C C . LEU A 1 90 ? -81.707 93.843 46.475 1.00 14.05 90 LEU A C 1
ATOM 622 O O . LEU A 1 90 ? -81.523 95.048 46.384 1.00 14.66 90 LEU A O 1
ATOM 627 N N . LEU A 1 91 ? -81.453 93.020 45.468 1.00 13.92 91 LEU A N 1
ATOM 628 C CA . LEU A 1 91 ? -80.654 93.423 44.318 1.00 14.29 91 LEU A CA 1
ATOM 629 C C . LEU A 1 91 ? -81.317 92.993 42.975 1.00 14.48 91 LEU A C 1
ATOM 630 O O . LEU A 1 91 ? -81.809 91.862 42.825 1.00 15.52 91 LEU A O 1
ATOM 635 N N . VAL A 1 92 ? -81.367 93.906 42.016 1.00 13.96 92 VAL A N 1
ATOM 636 C CA . VAL A 1 92 ? -82.005 93.625 40.737 1.00 13.63 92 VAL A CA 1
ATOM 637 C C . VAL A 1 92 ? -80.916 93.835 39.679 1.00 14.08 92 VAL A C 1
ATOM 638 O O . VAL A 1 92 ? -80.124 94.785 39.776 1.00 13.93 92 VAL A O 1
ATOM 642 N N . HIS A 1 93 ? -80.802 92.883 38.764 1.00 13.94 93 HIS A N 1
ATOM 643 C CA . HIS A 1 93 ? -79.833 92.940 37.667 1.00 15.08 93 HIS A CA 1
ATOM 644 C C . HIS A 1 93 ? -79.945 94.308 36.967 1.00 15.77 93 HIS A C 1
ATOM 645 O O . HIS A 1 93 ? -81.040 94.718 36.527 1.00 16.90 93 HIS A O 1
ATOM 652 N N . PRO A 1 94 ? -78.811 95.015 36.849 1.00 16.30 94 PRO A N 1
ATOM 653 C CA . PRO A 1 94 ? -78.680 96.375 36.328 1.00 17.56 94 PRO A CA 1
ATOM 654 C C . PRO A 1 94 ? -79.313 96.526 34.981 1.00 18.18 94 PRO A C 1
ATOM 655 O O . PRO A 1 94 ? -79.651 97.662 34.613 1.00 20.44 94 PRO A O 1
ATOM 659 N N . GLY A 1 95 ? -79.463 95.409 34.266 1.00 18.30 95 GLY A N 1
ATOM 660 C CA . GLY A 1 95 ? -80.047 95.382 32.929 1.00 17.42 95 GLY A CA 1
ATOM 661 C C . GLY A 1 95 ? -81.536 95.207 32.956 1.00 16.85 95 GLY A C 1
ATOM 662 O O . GLY A 1 95 ? -82.185 95.430 31.935 1.00 16.78 95 GLY A O 1
ATOM 663 N N . ARG A 1 96 ? -82.105 94.875 34.129 1.00 15.93 96 ARG A N 1
ATOM 664 C CA . ARG A 1 96 ? -83.570 94.586 34.210 1.00 16.26 96 ARG A CA 1
ATOM 665 C C . ARG A 1 96 ? -84.296 95.436 35.231 1.00 16.17 96 ARG A C 1
ATOM 666 O O . ARG A 1 96 ? -85.295 94.987 35.829 1.00 15.24 96 ARG A O 1
ATOM 674 N N . ARG A 1 97 ? -83.773 96.644 35.455 1.00 16.90 97 ARG A N 1
ATOM 675 C CA . ARG A 1 97 ? -84.317 97.587 36.450 1.00 17.66 97 ARG A CA 1
ATOM 676 C C . ARG A 1 97 ? -85.510 98.418 35.950 1.00 19.84 97 ARG A C 1
ATOM 677 O O . ARG A 1 97 ? -85.705 98.609 34.744 1.00 22.02 97 ARG A O 1
ATOM 685 N N . ARG A 1 98 ? -86.354 98.874 36.862 1.00 20.07 98 ARG A N 1
ATOM 686 C CA . ARG A 1 98 ? -87.553 99.605 36.489 1.00 22.30 98 ARG A CA 1
ATOM 687 C C . ARG A 1 98 ? -88.580 98.784 35.698 1.00 22.47 98 ARG A C 1
ATOM 688 O O . ARG A 1 98 ? -89.215 99.285 34.788 1.00 22.86 98 ARG A O 1
ATOM 696 N N . ARG A 1 99 ? -88.786 97.553 36.124 1.00 21.35 99 ARG A N 1
ATOM 697 C CA . ARG A 1 99 ? -89.585 96.610 35.392 1.00 23.21 99 ARG A CA 1
ATOM 698 C C . ARG A 1 99 ? -90.486 95.918 36.449 1.00 23.21 99 ARG A C 1
ATOM 699 O O . ARG A 1 99 ? -91.350 95.091 36.133 1.00 25.13 99 ARG A O 1
ATOM 707 N N . GLY A 1 100 ? -90.327 96.308 37.714 1.00 22.27 100 GLY A N 1
ATOM 708 C CA . GLY A 1 100 ? -91.176 95.774 38.791 1.00 21.77 100 GLY A CA 1
ATOM 709 C C . GLY A 1 100 ? -90.579 94.618 39.601 1.00 20.26 100 GLY A C 1
ATOM 710 O O . GLY A 1 100 ? -91.222 94.115 40.524 1.00 19.83 100 GLY A O 1
ATOM 711 N N . ILE A 1 101 ? -89.342 94.224 39.264 1.00 18.65 101 ILE A N 1
ATOM 712 C CA . ILE A 1 101 ? -88.671 93.085 39.880 1.00 17.72 101 ILE A CA 1
ATOM 713 C C . ILE A 1 101 ? -88.346 93.410 41.364 1.00 17.41 101 ILE A C 1
ATOM 714 O O . ILE A 1 101 ? -88.606 92.627 42.277 1.00 17.07 101 ILE A O 1
ATOM 719 N N . GLY A 1 102 ? -87.792 94.584 41.589 1.00 17.47 102 GLY A N 1
ATOM 720 C CA . GLY A 1 102 ? -87.565 95.020 42.970 1.00 17.62 102 GLY A CA 1
ATOM 721 C C . GLY A 1 102 ? -88.872 95.023 43.760 1.00 18.48 102 GLY A C 1
ATOM 722 O O . GLY A 1 102 ? -88.934 94.543 44.927 1.00 18.50 102 GLY A O 1
ATOM 723 N N . ARG A 1 103 ? -89.922 95.561 43.149 1.00 18.19 103 ARG A N 1
ATOM 724 C CA . ARG A 1 103 ? -91.199 95.582 43.828 1.00 19.71 103 ARG A CA 1
ATOM 725 C C . ARG A 1 103 ? -91.632 94.175 44.245 1.00 18.80 103 ARG A C 1
ATOM 726 O O . ARG A 1 103 ? -92.075 93.940 45.374 1.00 19.52 103 ARG A O 1
ATOM 734 N N . ALA A 1 104 ? -91.571 93.262 43.294 1.00 17.79 104 ALA A N 1
ATOM 735 C CA . ALA A 1 104 ? -91.906 91.875 43.541 1.00 17.78 104 ALA A CA 1
ATOM 736 C C . ALA A 1 104 ? -90.993 91.293 44.665 1.00 15.98 104 ALA A C 1
ATOM 737 O O . ALA A 1 104 ? -91.462 90.526 45.494 1.00 16.81 104 ALA A O 1
ATOM 739 N N . LEU A 1 105 ? -89.733 91.716 44.729 1.00 13.58 105 LEU A N 1
ATOM 740 C CA . LEU A 1 105 ? -88.809 91.203 45.751 1.00 13.50 105 LEU A CA 1
ATOM 741 C C . LEU A 1 105 ? -89.223 91.669 47.146 1.00 13.20 105 LEU A C 1
ATOM 742 O O . LEU A 1 105 ? -89.228 90.936 48.106 1.00 11.54 105 LEU A O 1
ATOM 747 N N . TRP A 1 106 ? -89.643 92.916 47.204 1.00 14.73 106 TRP A N 1
ATOM 748 C CA . TRP A 1 106 ? -90.087 93.512 48.405 1.00 14.91 106 TRP A CA 1
ATOM 749 C C . TRP A 1 106 ? -91.386 92.855 48.882 1.00 16.43 106 TRP A C 1
ATOM 750 O O . TRP A 1 106 ? -91.600 92.651 50.101 1.00 18.02 106 TRP A O 1
ATOM 761 N N . ALA A 1 107 ? -92.273 92.554 47.948 1.00 16.07 107 ALA A N 1
ATOM 762 C CA . ALA A 1 107 ? -93.517 91.885 48.298 1.00 17.35 107 ALA A CA 1
ATOM 763 C C . ALA A 1 107 ? -93.229 90.488 48.833 1.00 17.34 107 ALA A C 1
ATOM 764 O O . ALA A 1 107 ? -93.906 90.015 49.751 1.00 18.82 107 ALA A O 1
ATOM 766 N N . HIS A 1 108 ? -92.251 89.818 48.240 1.00 16.74 108 HIS A N 1
ATOM 767 C CA . HIS A 1 108 ? -91.819 88.515 48.715 1.00 17.70 108 HIS A CA 1
ATOM 768 C C . HIS A 1 108 ? -91.175 88.689 50.117 1.00 17.10 108 HIS A C 1
ATOM 769 O O . HIS A 1 108 ? -91.486 87.944 51.051 1.00 17.60 108 HIS A O 1
ATOM 776 N N . ALA A 1 109 ? -90.319 89.698 50.272 1.00 16.75 109 ALA A N 1
ATOM 777 C CA . ALA A 1 109 ? -89.774 90.089 51.622 1.00 16.88 109 ALA A CA 1
ATOM 778 C C . ALA A 1 109 ? -90.825 90.215 52.744 1.00 17.05 109 ALA A C 1
ATOM 779 O O . ALA A 1 109 ? -90.727 89.540 53.735 1.00 17.94 109 ALA A O 1
ATOM 781 N N . ARG A 1 110 ? -91.850 91.031 52.550 1.00 18.20 110 ARG A N 1
ATOM 782 C CA . ARG A 1 110 ? -92.947 91.122 53.514 1.00 19.74 110 ARG A CA 1
ATOM 783 C C . ARG A 1 110 ? -93.663 89.818 53.814 1.00 20.36 110 ARG A C 1
ATOM 784 O O . ARG A 1 110 ? -94.012 89.549 54.990 1.00 20.14 110 ARG A O 1
ATOM 792 N N . GLU A 1 111 ? -93.844 89.002 52.782 1.00 19.82 111 GLU A N 1
ATOM 793 C CA . GLU A 1 111 ? -94.358 87.645 52.957 1.00 22.22 111 GLU A CA 1
ATOM 794 C C . GLU A 1 111 ? -93.425 86.720 53.824 1.00 20.64 111 GLU A C 1
ATOM 795 O O . GLU A 1 111 ? -93.911 85.988 54.709 1.00 20.03 111 GLU A O 1
ATOM 801 N N . LEU A 1 112 ? -92.109 86.771 53.572 1.00 18.39 112 LEU A N 1
ATOM 802 C CA . LEU A 1 112 ? -91.127 85.958 54.343 1.00 17.84 112 LEU A CA 1
ATOM 803 C C . LEU A 1 112 ? -91.073 86.449 55.797 1.00 16.59 112 LEU A C 1
ATOM 804 O O . LEU A 1 112 ? -91.109 85.651 56.722 1.00 17.57 112 LEU A O 1
ATOM 809 N N . ALA A 1 113 ? -91.110 87.762 55.989 1.00 14.70 113 ALA A N 1
ATOM 810 C CA . ALA A 1 113 ? -91.142 88.315 57.347 1.00 14.81 113 ALA A CA 1
ATOM 811 C C . ALA A 1 113 ? -92.354 87.831 58.096 1.00 15.53 113 ALA A C 1
ATOM 812 O O . ALA A 1 113 ? -92.267 87.495 59.280 1.00 15.80 113 ALA A O 1
ATOM 814 N N . ARG A 1 114 ? -93.476 87.805 57.402 1.00 16.71 114 ARG A N 1
ATOM 815 C CA . ARG A 1 114 ? -94.726 87.383 57.975 1.00 18.75 114 ARG A CA 1
ATOM 816 C C . ARG A 1 114 ? -94.698 85.874 58.300 1.00 19.71 114 ARG A C 1
ATOM 817 O O . ARG A 1 114 ? -95.206 85.424 59.318 1.00 19.60 114 ARG A O 1
ATOM 825 N N . LYS A 1 115 ? -94.080 85.085 57.437 1.00 20.09 115 LYS A N 1
ATOM 826 C CA . LYS A 1 115 ? -93.991 83.642 57.678 1.00 21.46 115 LYS A CA 1
ATOM 827 C C . LYS A 1 115 ? -93.178 83.361 58.973 1.00 21.09 115 LYS A C 1
ATOM 828 O O . LYS A 1 115 ? -93.457 82.421 59.714 1.00 21.50 115 LYS A O 1
ATOM 834 N N . HIS A 1 116 ? -92.194 84.220 59.218 1.00 19.58 116 HIS A N 1
ATOM 835 C CA . HIS A 1 116 ? -91.319 84.143 60.369 1.00 20.32 116 HIS A CA 1
ATOM 836 C C . HIS A 1 116 ? -91.806 84.964 61.592 1.00 20.27 116 HIS A C 1
ATOM 837 O O . HIS A 1 116 ? -91.032 85.189 62.535 1.00 19.65 116 HIS A O 1
ATOM 844 N N . ASP A 1 117 ? -93.060 85.420 61.562 1.00 20.38 117 ASP A N 1
ATOM 845 C CA . ASP A 1 117 ? -93.676 86.165 62.683 1.00 21.57 117 ASP A CA 1
ATOM 846 C C . ASP A 1 117 ? -93.010 87.498 62.983 1.00 21.36 117 ASP A C 1
ATOM 847 O O . ASP A 1 117 ? -93.044 87.966 64.116 1.00 22.07 117 ASP A O 1
ATOM 852 N N . ARG A 1 118 ? -92.423 88.111 61.964 1.00 20.15 118 ARG A N 1
ATOM 853 C CA . ARG A 1 118 ? -91.781 89.407 62.118 1.00 20.26 118 ARG A CA 1
ATOM 854 C C . ARG A 1 118 ? -92.803 90.450 61.709 1.00 20.76 118 ARG A C 1
ATOM 855 O O . ARG A 1 118 ? -93.469 90.330 60.653 1.00 20.42 118 ARG A O 1
ATOM 863 N N . THR A 1 119 ? -92.932 91.442 62.568 1.00 20.41 119 THR A N 1
ATOM 864 C CA . THR A 1 119 ? -93.796 92.571 62.358 1.00 20.89 119 THR A CA 1
ATOM 865 C C . THR A 1 119 ? -93.148 93.643 61.453 1.00 21.34 119 THR A C 1
ATOM 866 O O . THR A 1 119 ? -93.858 94.426 60.784 1.00 21.69 119 THR A O 1
ATOM 870 N N . THR A 1 120 ? -91.817 93.687 61.449 1.00 20.26 120 THR A N 1
ATOM 871 C CA . THR A 1 120 ? -91.094 94.849 60.908 1.00 20.68 120 THR A CA 1
ATOM 872 C C . THR A 1 120 ? -89.939 94.407 59.970 1.00 19.09 120 THR A C 1
ATOM 873 O O . THR A 1 120 ? -89.213 93.431 60.241 1.00 17.27 120 THR A O 1
ATOM 877 N N . LEU A 1 121 ? -89.805 95.122 58.860 1.00 17.65 121 LEU A N 1
ATOM 878 C CA . LEU A 1 121 ? -88.732 94.871 57.921 1.00 16.55 121 LEU A CA 1
ATOM 879 C C . LEU A 1 121 ? -87.795 96.081 58.038 1.00 16.85 121 LEU A C 1
ATOM 880 O O . LEU A 1 121 ? -88.258 97.215 58.120 1.00 16.71 121 LEU A O 1
ATOM 885 N N . THR A 1 122 ? -86.489 95.847 58.149 1.00 16.53 122 THR A N 1
ATOM 886 C CA . THR A 1 122 ? -85.549 96.980 58.271 1.00 17.64 122 THR A CA 1
ATOM 887 C C . THR A 1 122 ? -84.468 96.855 57.250 1.00 17.93 122 THR A C 1
ATOM 888 O O . THR A 1 122 ? -84.158 95.759 56.744 1.00 17.74 122 THR A O 1
ATOM 892 N N . ALA A 1 123 ? -83.854 97.985 56.968 1.00 17.54 123 ALA A N 1
ATOM 893 C CA . ALA A 1 123 ? -83.012 98.101 55.826 1.00 17.08 123 ALA A CA 1
ATOM 894 C C . ALA A 1 123 ? -82.003 99.222 55.991 1.00 16.03 123 ALA A C 1
ATOM 895 O O . ALA A 1 123 ? -82.308 100.259 56.579 1.00 17.72 123 ALA A O 1
ATOM 897 N N . THR A 1 124 ? -80.809 99.000 55.473 1.00 14.88 124 THR A N 1
ATOM 898 C CA . THR A 1 124 ? -79.824 100.035 55.323 1.00 15.44 124 THR A CA 1
ATOM 899 C C . THR A 1 124 ? -79.760 100.540 53.852 1.00 15.62 124 THR A C 1
ATOM 900 O O . THR A 1 124 ? -79.565 99.768 52.914 1.00 16.98 124 THR A O 1
ATOM 904 N N . VAL A 1 125 ? -79.918 101.841 53.667 1.00 14.87 125 VAL A N 1
ATOM 905 C CA . VAL A 1 125 ? -80.013 102.374 52.341 1.00 14.39 125 VAL A CA 1
ATOM 906 C C . VAL A 1 125 ? -78.850 103.278 52.119 1.00 15.22 125 VAL A C 1
ATOM 907 O O . VAL A 1 125 ? -78.490 104.092 52.996 1.00 17.61 125 VAL A O 1
ATOM 911 N N . VAL A 1 126 ? -78.233 103.176 50.951 1.00 14.62 126 VAL A N 1
ATOM 912 C CA . VAL A 1 126 ? -77.173 104.104 50.661 1.00 13.39 126 VAL A CA 1
ATOM 913 C C . VAL A 1 126 ? -77.584 105.482 50.090 1.00 15.47 126 VAL A C 1
ATOM 914 O O . VAL A 1 126 ? -78.208 105.573 49.030 1.00 16.54 126 VAL A O 1
ATOM 918 N N . GLU A 1 127 ? -77.177 106.553 50.762 1.00 14.97 127 GLU A N 1
ATOM 919 C CA . GLU A 1 127 ? -77.637 107.875 50.433 1.00 16.58 127 GLU A CA 1
ATOM 920 C C . GLU A 1 127 ? -76.448 108.796 50.410 1.00 17.77 127 GLU A C 1
ATOM 921 O O . GLU A 1 127 ? -75.352 108.352 50.709 1.00 18.24 127 GLU A O 1
ATOM 927 N N . SER A 1 128 ? -76.660 110.050 49.993 1.00 19.13 128 SER A N 1
ATOM 928 C CA . SER A 1 128 ? -75.628 111.086 50.010 1.00 20.67 128 SER A CA 1
ATOM 929 C C . SER A 1 128 ? -75.375 111.781 51.340 1.00 20.36 128 SER A C 1
ATOM 930 O O . SER A 1 128 ? -76.244 111.960 52.164 1.00 17.83 128 SER A O 1
ATOM 933 N N . LEU A 1 129 ? -74.137 112.213 51.484 1.00 22.70 129 LEU A N 1
ATOM 934 C CA . LEU A 1 129 ? -73.732 113.058 52.589 1.00 25.41 129 LEU A CA 1
ATOM 935 C C . LEU A 1 129 ? -73.979 114.493 52.239 1.00 28.16 129 LEU A C 1
ATOM 936 O O . LEU A 1 129 ? -73.974 114.854 51.098 1.00 30.21 129 LEU A O 1
ATOM 941 N N . PRO A 1 130 ? -74.207 115.331 53.227 1.00 31.26 130 PRO A N 1
ATOM 942 C CA . PRO A 1 130 ? -74.296 116.733 52.874 1.00 33.86 130 PRO A CA 1
ATOM 943 C C . PRO A 1 130 ? -73.020 117.175 52.200 1.00 36.33 130 PRO A C 1
ATOM 944 O O . PRO A 1 130 ? -73.043 117.869 51.185 1.00 38.13 130 PRO A O 1
ATOM 948 N N . SER A 1 131 ? -71.887 116.794 52.770 1.00 36.98 131 SER A N 1
ATOM 949 C CA . SER A 1 131 ? -70.622 117.133 52.140 1.00 38.80 131 SER A CA 1
ATOM 950 C C . SER A 1 131 ? -70.517 116.476 50.745 1.00 37.93 131 SER A C 1
ATOM 951 O O . SER A 1 131 ? -70.326 117.146 49.719 1.00 38.65 131 SER A O 1
ATOM 954 N N . GLY A 1 132 ? -70.698 115.153 50.747 1.00 35.02 132 GLY A N 1
ATOM 955 C CA . GLY A 1 132 ? -70.014 114.271 49.820 1.00 32.69 132 GLY A CA 1
ATOM 956 C C . GLY A 1 132 ? -70.475 114.169 48.389 1.00 31.97 132 GLY A C 1
ATOM 957 O O . GLY A 1 132 ? -71.405 114.863 47.970 1.00 32.72 132 GLY A O 1
ATOM 958 N N . PRO A 1 133 ? -69.802 113.289 47.631 1.00 30.58 133 PRO A N 1
ATOM 959 C CA . PRO A 1 133 ? -70.144 112.914 46.257 1.00 30.32 133 PRO A CA 1
ATOM 960 C C . PRO A 1 133 ? -71.598 112.458 46.196 1.00 28.75 133 PRO A C 1
ATOM 961 O O . PRO A 1 133 ? -72.085 111.645 47.020 1.00 25.34 133 PRO A O 1
ATOM 965 N N . ALA A 1 134 ? -72.301 113.052 45.244 1.00 29.21 134 ALA A N 1
ATOM 966 C CA . ALA A 1 134 ? -73.728 112.846 45.138 1.00 28.46 134 ALA A CA 1
ATOM 967 C C . ALA A 1 134 ? -73.929 111.394 44.772 1.00 26.35 134 ALA A C 1
ATOM 968 O O . ALA A 1 134 ? -73.208 110.837 43.934 1.00 26.01 134 ALA A O 1
ATOM 970 N N . GLN A 1 135 ? -74.901 110.788 45.427 1.00 23.12 135 GLN A N 1
ATOM 971 C CA . GLN A 1 135 ? -75.046 109.350 45.329 1.00 21.81 135 GLN A CA 1
ATOM 972 C C . GLN A 1 135 ? -76.312 109.007 44.505 1.00 21.63 135 GLN A C 1
ATOM 973 O O . GLN A 1 135 ? -77.218 109.833 44.369 1.00 21.32 135 GLN A O 1
ATOM 979 N N . ASP A 1 136 ? -76.385 107.794 43.972 1.00 21.13 136 ASP A N 1
ATOM 980 C CA . ASP A 1 136 ? -77.632 107.353 43.342 1.00 21.36 136 ASP A CA 1
ATOM 981 C C . ASP A 1 136 ? -78.864 107.459 44.275 1.00 19.72 136 ASP A C 1
ATOM 982 O O . ASP A 1 136 ? -78.948 106.793 45.293 1.00 18.55 136 ASP A O 1
ATOM 987 N N . PRO A 1 137 ? -79.842 108.278 43.907 1.00 19.43 137 PRO A N 1
ATOM 988 C CA . PRO A 1 137 ? -81.045 108.459 44.739 1.00 19.93 137 PRO A CA 1
ATOM 989 C C . PRO A 1 137 ? -82.108 107.313 44.575 1.00 19.67 137 PRO A C 1
ATOM 990 O O . PRO A 1 137 ? -83.118 107.264 45.297 1.00 19.33 137 PRO A O 1
ATOM 994 N N . GLY A 1 138 ? -81.851 106.393 43.638 1.00 20.75 138 GLY A N 1
ATOM 995 C CA . GLY A 1 138 ? -82.701 105.200 43.417 1.00 19.84 138 GLY A CA 1
ATOM 996 C C . GLY A 1 138 ? -83.132 104.435 44.656 1.00 18.53 138 GLY A C 1
ATOM 997 O O . GLY A 1 138 ? -84.314 104.364 44.973 1.00 19.46 138 GLY A O 1
ATOM 998 N N . PRO A 1 139 ? -82.179 103.867 45.384 1.00 17.80 139 PRO A N 1
ATOM 999 C CA . PRO A 1 139 ? -82.563 103.054 46.552 1.00 17.05 139 PRO A CA 1
ATOM 1000 C C . PRO A 1 139 ? -83.565 103.747 47.499 1.00 17.84 139 PRO A C 1
ATOM 1001 O O . PRO A 1 139 ? -84.583 103.169 47.900 1.00 17.85 139 PRO A O 1
ATOM 1005 N N . ALA A 1 140 ? -83.272 104.987 47.861 1.00 17.72 140 ALA A N 1
ATOM 1006 C CA . ALA A 1 140 ? -84.147 105.729 48.755 1.00 17.81 140 ALA A CA 1
ATOM 1007 C C . ALA A 1 140 ? -85.498 106.014 48.077 1.00 18.17 140 ALA A C 1
ATOM 1008 O O . ALA A 1 140 ? -86.564 105.940 48.734 1.00 19.17 140 ALA A O 1
ATOM 1010 N N . ALA A 1 141 ? -85.473 106.324 46.771 1.00 17.04 141 ALA A N 1
ATOM 1011 C CA . ALA A 1 141 ? -86.731 106.544 46.043 1.00 16.07 141 ALA A CA 1
ATOM 1012 C C . ALA A 1 141 ? -87.534 105.212 45.929 1.00 15.73 141 ALA A C 1
ATOM 1013 O O . ALA A 1 141 ? -88.764 105.184 46.079 1.00 17.18 141 ALA A O 1
ATOM 1015 N N . PHE A 1 142 ? -86.837 104.109 45.709 1.00 13.92 142 PHE A N 1
ATOM 1016 C CA . PHE A 1 142 ? -87.449 102.779 45.836 1.00 13.76 142 PHE A CA 1
ATOM 1017 C C . PHE A 1 142 ? -87.985 102.514 47.237 1.00 12.89 142 PHE A C 1
ATOM 1018 O O . PHE A 1 142 ? -89.164 102.211 47.388 1.00 13.75 142 PHE A O 1
ATOM 1026 N N . ALA A 1 143 ? -87.170 102.708 48.273 1.00 12.76 143 ALA A N 1
ATOM 1027 C CA . ALA A 1 143 ? -87.610 102.368 49.616 1.00 13.11 143 ALA A CA 1
ATOM 1028 C C . ALA A 1 143 ? -88.873 103.190 49.994 1.00 15.41 143 ALA A C 1
ATOM 1029 O O . ALA A 1 143 ? -89.838 102.630 50.540 1.00 14.28 143 ALA A O 1
ATOM 1031 N N . ALA A 1 144 ? -88.878 104.499 49.672 1.00 16.22 144 ALA A N 1
ATOM 1032 C CA . ALA A 1 144 ? -90.112 105.302 49.860 1.00 18.23 144 ALA A CA 1
ATOM 1033 C C . ALA A 1 144 ? -91.290 104.750 49.080 1.00 18.70 144 ALA A C 1
ATOM 1034 O O . ALA A 1 144 ? -92.442 104.777 49.555 1.00 19.06 144 ALA A O 1
ATOM 1036 N N . ALA A 1 145 ? -90.999 104.231 47.890 1.00 18.40 145 ALA A N 1
ATOM 1037 C CA . ALA A 1 145 ? -92.062 103.801 47.014 1.00 18.42 145 ALA A CA 1
ATOM 1038 C C . ALA A 1 145 ? -92.659 102.491 47.512 1.00 18.19 145 ALA A C 1
ATOM 1039 O O . ALA A 1 145 ? -93.823 102.243 47.275 1.00 18.08 145 ALA A O 1
ATOM 1041 N N . MET A 1 146 ? -91.847 101.648 48.170 1.00 18.25 146 MET A N 1
ATOM 1042 C CA . MET A 1 146 ? -92.334 100.429 48.839 1.00 18.21 146 MET A CA 1
ATOM 1043 C C . MET A 1 146 ? -93.100 100.697 50.135 1.00 18.46 146 MET A C 1
ATOM 1044 O O . MET A 1 146 ? -93.636 99.736 50.695 1.00 19.43 146 MET A O 1
ATOM 1049 N N . GLY A 1 147 ? -93.137 101.953 50.613 1.00 16.82 147 GLY A N 1
ATOM 1050 C CA . GLY A 1 147 ? -93.868 102.306 51.832 1.00 18.47 147 GLY A CA 1
ATOM 1051 C C . GLY A 1 147 ? -93.023 102.242 53.120 1.00 19.32 147 GLY A C 1
ATOM 1052 O O . GLY A 1 147 ? -93.558 102.220 54.223 1.00 20.26 147 GLY A O 1
ATOM 1053 N N . ALA A 1 148 ? -91.701 102.184 52.988 1.00 18.64 148 ALA A N 1
ATOM 1054 C CA . ALA A 1 148 ? -90.801 102.232 54.139 1.00 17.72 148 ALA A CA 1
ATOM 1055 C C . ALA A 1 148 ? -90.600 103.722 54.477 1.00 18.25 148 ALA A C 1
ATOM 1056 O O . ALA A 1 148 ? -90.881 104.609 53.644 1.00 15.93 148 ALA A O 1
ATOM 1058 N N . HIS A 1 149 ? -90.132 103.971 55.713 1.00 17.93 149 HIS A N 1
ATOM 1059 C CA . HIS A 1 149 ? -89.780 105.312 56.178 1.00 17.88 149 HIS A CA 1
ATOM 1060 C C . HIS A 1 149 ? -88.377 105.293 56.807 1.00 18.03 149 HIS A C 1
ATOM 1061 O O . HIS A 1 149 ? -87.891 104.278 57.279 1.00 16.66 149 HIS A O 1
ATOM 1068 N N . ARG A 1 150 ? -87.725 106.435 56.808 1.00 19.69 150 ARG A N 1
ATOM 1069 C CA . ARG A 1 150 ? -86.445 106.570 57.504 1.00 20.46 150 ARG A CA 1
ATOM 1070 C C . ARG A 1 150 ? -86.682 106.511 59.015 1.00 21.36 150 ARG A C 1
ATOM 1071 O O . ARG A 1 150 ? -87.624 107.131 59.496 1.00 22.86 150 ARG A O 1
ATOM 1079 N N . SER A 1 151 ? -85.858 105.753 59.742 1.00 20.85 151 SER A N 1
ATOM 1080 C CA . SER A 1 151 ? -85.923 105.654 61.214 1.00 21.31 151 SER A CA 1
ATOM 1081 C C . SER A 1 151 ? -85.312 106.870 61.830 1.00 21.00 151 SER A C 1
ATOM 1082 O O . SER A 1 151 ? -84.356 107.431 61.309 1.00 20.11 151 SER A O 1
ATOM 1085 N N . ASP A 1 152 ? -85.816 107.261 62.966 1.00 22.58 152 ASP A N 1
ATOM 1086 C CA . ASP A 1 152 ? -85.202 108.400 63.648 1.00 26.19 152 ASP A CA 1
ATOM 1087 C C . ASP A 1 152 ? -84.035 107.948 64.526 1.00 26.08 152 ASP A C 1
ATOM 1088 O O . ASP A 1 152 ? -84.117 107.982 65.734 1.00 27.59 152 ASP A O 1
ATOM 1093 N N . ILE A 1 153 ? -82.988 107.448 63.893 1.00 25.41 153 ILE A N 1
ATOM 1094 C CA . ILE A 1 153 ? -81.731 107.179 64.569 1.00 25.87 153 ILE A CA 1
ATOM 1095 C C . ILE A 1 153 ? -80.583 107.665 63.674 1.00 25.06 153 ILE A C 1
ATOM 1096 O O . ILE A 1 153 ? -80.742 107.857 62.461 1.00 24.61 153 ILE A O 1
ATOM 1101 N N . PRO A 1 154 ? -79.425 107.891 64.282 1.00 25.42 154 PRO A N 1
ATOM 1102 C CA . PRO A 1 154 ? -78.220 108.315 63.631 1.00 23.67 154 PRO A CA 1
ATOM 1103 C C . PRO A 1 154 ? -77.952 107.406 62.473 1.00 22.30 154 PRO A C 1
ATOM 1104 O O . PRO A 1 154 ? -77.891 106.198 62.666 1.00 22.50 154 PRO A O 1
ATOM 1108 N N . ALA A 1 155 ? -77.775 107.984 61.291 1.00 20.26 155 ALA A N 1
ATOM 1109 C CA . ALA A 1 155 ? -77.238 107.284 60.167 1.00 18.78 155 ALA A CA 1
ATOM 1110 C C . ALA A 1 155 ? -75.716 107.021 60.328 1.00 18.27 155 ALA A C 1
ATOM 1111 O O . ALA A 1 155 ? -75.045 107.620 61.195 1.00 18.08 155 ALA A O 1
ATOM 1113 N N . GLY A 1 156 ? -75.179 106.156 59.461 1.00 16.01 156 GLY A N 1
ATOM 1114 C CA . GLY A 1 156 ? -73.761 105.856 59.514 1.00 15.86 156 GLY A CA 1
ATOM 1115 C C . GLY A 1 156 ? -73.017 106.740 58.536 1.00 16.43 156 GLY A C 1
ATOM 1116 O O . GLY A 1 156 ? -73.473 106.955 57.412 1.00 16.59 156 GLY A O 1
ATOM 1117 N N . THR A 1 157 ? -71.870 107.260 58.931 1.00 16.70 157 THR A N 1
ATOM 1118 C CA . THR A 1 157 ? -71.010 107.907 57.949 1.00 17.85 157 THR A CA 1
ATOM 1119 C C . THR A 1 157 ? -69.940 106.953 57.490 1.00 16.64 157 THR A C 1
ATOM 1120 O O . THR A 1 157 ? -69.093 106.526 58.286 1.00 15.94 157 THR A O 1
ATOM 1124 N N . HIS A 1 158 ? -69.949 106.667 56.192 1.00 17.02 158 HIS A N 1
ATOM 1125 C CA . HIS A 1 158 ? -69.111 105.622 55.635 1.00 16.31 158 HIS A CA 1
ATOM 1126 C C . HIS A 1 158 ? -67.890 106.251 55.017 1.00 16.90 158 HIS A C 1
ATOM 1127 O O . HIS A 1 158 ? -68.036 107.104 54.158 1.00 19.00 158 HIS A O 1
ATOM 1134 N N . GLN A 1 159 ? -66.690 105.880 55.461 1.00 15.70 159 GLN A N 1
ATOM 1135 C CA . GLN A 1 159 ? -65.520 106.686 55.117 1.00 15.60 159 GLN A CA 1
ATOM 1136 C C . GLN A 1 159 ? -64.434 105.894 54.405 1.00 15.52 159 GLN A C 1
ATOM 1137 O O . GLN A 1 159 ? -64.339 104.698 54.593 1.00 15.00 159 GLN A O 1
ATOM 1143 N N . TRP A 1 160 ? -63.598 106.553 53.613 1.00 15.17 160 TRP A N 1
ATOM 1144 C CA . TRP A 1 160 ? -62.522 105.859 52.935 1.00 15.56 160 TRP A CA 1
ATOM 1145 C C . TRP A 1 160 ? -61.188 106.515 53.202 1.00 16.15 160 TRP A C 1
ATOM 1146 O O . TRP A 1 160 ? -61.075 107.727 53.269 1.00 15.85 160 TRP A O 1
ATOM 1157 N N . LEU A 1 161 ? -60.188 105.672 53.399 1.00 16.46 161 LEU A N 1
ATOM 1158 C CA . LEU A 1 161 ? -58.812 106.096 53.436 1.00 16.38 161 LEU A CA 1
ATOM 1159 C C . LEU A 1 161 ? -58.079 105.425 52.292 1.00 17.52 161 LEU A C 1
ATOM 1160 O O . LEU A 1 161 ? -58.088 104.204 52.157 1.00 17.60 161 LEU A O 1
ATOM 1165 N N . ASP A 1 162 ? -57.451 106.240 51.467 1.00 18.56 162 ASP A N 1
ATOM 1166 C CA . ASP A 1 162 ? -56.677 105.773 50.375 1.00 20.42 162 ASP A CA 1
ATOM 1167 C C . ASP A 1 162 ? -55.228 106.130 50.649 1.00 21.11 162 ASP A C 1
ATOM 1168 O O . ASP A 1 162 ? -54.798 107.278 50.489 1.00 22.81 162 ASP A O 1
ATOM 1173 N N . LEU A 1 163 ? -54.474 105.117 51.031 1.00 23.50 163 LEU A N 1
ATOM 1174 C CA . LEU A 1 163 ? -53.085 105.261 51.359 1.00 23.63 163 LEU A CA 1
ATOM 1175 C C . LEU A 1 163 ? -52.214 105.821 50.223 1.00 24.81 163 LEU A C 1
ATOM 1176 O O . LEU A 1 163 ? -51.124 106.290 50.500 1.00 24.32 163 LEU A O 1
ATOM 1181 N N . ASP A 1 164 ? -52.657 105.735 48.970 1.00 26.02 164 ASP A N 1
ATOM 1182 C CA . ASP A 1 164 ? -51.929 106.390 47.869 1.00 28.82 164 ASP A CA 1
ATOM 1183 C C . ASP A 1 164 ? -52.191 107.887 47.824 1.00 28.80 164 ASP A C 1
ATOM 1184 O O . ASP A 1 164 ? -51.547 108.616 47.086 1.00 29.84 164 ASP A O 1
ATOM 1189 N N . ARG A 1 165 ? -53.183 108.339 48.567 1.00 29.10 165 ARG A N 1
ATOM 1190 C CA . ARG A 1 165 ? -53.473 109.768 48.629 1.00 29.60 165 ARG A CA 1
ATOM 1191 C C . ARG A 1 165 ? -52.914 110.345 49.931 1.00 28.30 165 ARG A C 1
ATOM 1192 O O . ARG A 1 165 ? -52.470 111.465 49.968 1.00 28.36 165 ARG A O 1
ATOM 1200 N N . HIS A 1 166 ? -52.942 109.580 51.012 1.00 26.85 166 HIS A N 1
ATOM 1201 C CA . HIS A 1 166 ? -52.500 110.141 52.289 1.00 25.39 166 HIS A CA 1
ATOM 1202 C C . HIS A 1 166 ? -51.911 109.029 53.133 1.00 23.12 166 HIS A C 1
ATOM 1203 O O . HIS A 1 166 ? -52.534 108.018 53.322 1.00 21.89 166 HIS A O 1
ATOM 1210 N N . ASP A 1 167 ? -50.694 109.195 53.613 1.00 22.27 167 ASP A N 1
ATOM 1211 C CA . ASP A 1 167 ? -50.109 108.138 54.452 1.00 21.94 167 ASP A CA 1
ATOM 1212 C C . ASP A 1 167 ? -50.182 108.440 55.953 1.00 20.36 167 ASP A C 1
ATOM 1213 O O . ASP A 1 167 ? -49.393 109.201 56.451 1.00 20.80 167 ASP A O 1
ATOM 1218 N N . PRO A 1 168 ? -51.140 107.852 56.685 1.00 19.45 168 PRO A N 1
ATOM 1219 C CA . PRO A 1 168 ? -51.189 108.286 58.085 1.00 19.46 168 PRO A CA 1
ATOM 1220 C C . PRO A 1 168 ? -49.970 107.838 58.887 1.00 19.67 168 PRO A C 1
ATOM 1221 O O . PRO A 1 168 ? -49.771 108.253 60.037 1.00 20.05 168 PRO A O 1
ATOM 1225 N N . LEU A 1 169 ? -49.154 106.973 58.319 1.00 19.32 169 LEU A N 1
ATOM 1226 C CA . LEU A 1 169 ? -48.079 106.472 59.141 1.00 19.99 169 LEU A CA 1
ATOM 1227 C C . LEU A 1 169 ? -46.766 107.156 58.704 1.00 20.72 169 LEU A C 1
ATOM 1228 O O . LEU A 1 169 ? -45.697 106.743 59.072 1.00 19.28 169 LEU A O 1
ATOM 1233 N N . ALA A 1 170 ? -46.868 108.229 57.920 1.00 21.44 170 ALA A N 1
ATOM 1234 C CA . ALA A 1 170 ? -45.626 108.902 57.473 1.00 23.57 170 ALA A CA 1
ATOM 1235 C C . ALA A 1 170 ? -44.782 109.411 58.661 1.00 24.33 170 ALA A C 1
ATOM 1236 O O . ALA A 1 170 ? -43.591 109.458 58.530 1.00 24.72 170 ALA A O 1
ATOM 1238 N N . ASP A 1 171 ? -45.395 109.785 59.796 1.00 24.87 171 ASP A N 1
ATOM 1239 C CA . ASP A 1 171 ? -44.622 110.155 61.015 1.00 26.50 171 ASP A CA 1
ATOM 1240 C C . ASP A 1 171 ? -44.657 109.046 62.056 1.00 25.84 171 ASP A C 1
ATOM 1241 O O . ASP A 1 171 ? -44.780 109.331 63.241 1.00 27.23 171 ASP A O 1
ATOM 1246 N N . GLY A 1 172 ? -44.609 107.796 61.615 1.00 24.76 172 GLY A N 1
ATOM 1247 C CA . GLY A 1 172 ? -44.548 106.648 62.523 1.00 23.49 172 GLY A CA 1
ATOM 1248 C C . GLY A 1 172 ? -45.748 106.511 63.431 1.00 21.13 172 GLY A C 1
ATOM 1249 O O . GLY A 1 172 ? -46.761 107.144 63.234 1.00 21.89 172 GLY A O 1
ATOM 1250 N N . VAL A 1 173 ? -45.621 105.693 64.446 1.00 19.82 173 VAL A N 1
ATOM 1251 C CA . VAL A 1 173 ? -46.680 105.490 65.425 1.00 17.88 173 VAL A CA 1
ATOM 1252 C C . VAL A 1 173 ? -46.305 106.302 66.677 1.00 18.47 173 VAL A C 1
ATOM 1253 O O . VAL A 1 173 ? -45.150 106.331 67.107 1.00 17.93 173 VAL A O 1
ATOM 1257 N N . PRO A 1 174 ? -47.285 106.947 67.302 1.00 18.96 174 PRO A N 1
ATOM 1258 C CA . PRO A 1 174 ? -47.078 107.772 68.495 1.00 19.06 174 PRO A CA 1
ATOM 1259 C C . PRO A 1 174 ? -46.665 106.854 69.672 1.00 19.85 174 PRO A C 1
ATOM 1260 O O . PRO A 1 174 ? -46.926 105.610 69.634 1.00 17.97 174 PRO A O 1
ATOM 1264 N N . ALA A 1 175 ? -46.052 107.476 70.691 1.00 20.03 175 ALA A N 1
ATOM 1265 C CA . ALA A 1 175 ? -45.611 106.793 71.912 1.00 20.57 175 ALA A CA 1
ATOM 1266 C C . ALA A 1 175 ? -46.812 106.306 72.715 1.00 21.03 175 ALA A C 1
ATOM 1267 O O . ALA A 1 175 ? -47.866 106.936 72.735 1.00 21.72 175 ALA A O 1
ATOM 1269 N N . VAL A 1 176 ? -46.647 105.162 73.343 1.00 20.77 176 VAL A N 1
ATOM 1270 C CA . VAL A 1 176 ? -47.580 104.646 74.328 1.00 21.47 176 VAL A CA 1
ATOM 1271 C C . VAL A 1 176 ? -47.472 105.422 75.639 1.00 22.59 176 VAL A C 1
ATOM 1272 O O . VAL A 1 176 ? -46.398 105.609 76.200 1.00 23.11 176 VAL A O 1
ATOM 1276 N N . PRO A 1 177 ? -48.603 105.919 76.124 1.00 23.22 177 PRO A N 1
ATOM 1277 C CA . PRO A 1 177 ? -48.612 106.702 77.361 1.00 23.24 177 PRO A CA 1
ATOM 1278 C C . PRO A 1 177 ? -48.160 105.859 78.558 1.00 23.91 177 PRO A C 1
ATOM 1279 O O . PRO A 1 177 ? -48.412 104.651 78.590 1.00 22.51 177 PRO A O 1
ATOM 1283 N N . ALA A 1 178 ? -47.524 106.510 79.540 1.00 24.57 178 ALA A N 1
ATOM 1284 C CA . ALA A 1 178 ? -47.041 105.861 80.747 1.00 24.36 178 ALA A CA 1
ATOM 1285 C C . ALA A 1 178 ? -48.209 105.180 81.408 1.00 24.30 178 ALA A C 1
ATOM 1286 O O . ALA A 1 178 ? -49.320 105.700 81.418 1.00 24.08 178 ALA A O 1
ATOM 1288 N N . GLY A 1 179 ? -47.969 103.999 81.946 1.00 24.73 179 GLY A N 1
ATOM 1289 C CA . GLY A 1 179 ? -49.049 103.213 82.531 1.00 25.46 179 GLY A CA 1
ATOM 1290 C C . GLY A 1 179 ? -49.671 102.227 81.556 1.00 24.46 179 GLY A C 1
ATOM 1291 O O . GLY A 1 179 ? -50.444 101.332 81.985 1.00 25.14 179 GLY A O 1
ATOM 1292 N N . TYR A 1 180 ? -49.376 102.370 80.254 1.00 22.99 180 TYR A N 1
ATOM 1293 C CA . TYR A 1 180 ? -50.039 101.480 79.249 1.00 23.25 180 TYR A CA 1
ATOM 1294 C C . TYR A 1 180 ? -49.123 100.528 78.487 1.00 23.37 180 TYR A C 1
ATOM 1295 O O . TYR A 1 180 ? -47.954 100.778 78.377 1.00 23.19 180 TYR A O 1
ATOM 1304 N N . SER A 1 181 ? -49.649 99.423 77.970 1.00 23.72 181 SER A N 1
ATOM 1305 C CA . SER A 1 181 ? -48.882 98.726 76.937 1.00 24.62 181 SER A CA 1
ATOM 1306 C C . SER A 1 181 ? -49.737 98.208 75.808 1.00 23.76 181 SER A C 1
ATOM 1307 O O . SER A 1 181 ? -50.896 97.841 75.996 1.00 24.53 181 SER A O 1
ATOM 1310 N N . LEU A 1 182 ? -49.144 98.173 74.624 1.00 23.48 182 LEU A N 1
ATOM 1311 C CA . LEU A 1 182 ? -49.825 97.710 73.426 1.00 22.56 182 LEU A CA 1
ATOM 1312 C C . LEU A 1 182 ? -49.763 96.210 73.354 1.00 21.95 182 LEU A C 1
ATOM 1313 O O . LEU A 1 182 ? -48.699 95.650 73.552 1.00 21.52 182 LEU A O 1
ATOM 1318 N N . VAL A 1 183 ? -50.889 95.562 73.079 1.00 21.11 183 VAL A N 1
ATOM 1319 C CA . VAL A 1 183 ? -50.886 94.125 72.682 1.00 20.67 183 VAL A CA 1
ATOM 1320 C C . VAL A 1 183 ? -51.572 93.933 71.293 1.00 19.74 183 VAL A C 1
ATOM 1321 O O . VAL A 1 183 ? -52.452 94.738 70.886 1.00 19.41 183 VAL A O 1
ATOM 1325 N N . THR A 1 184 ? -51.194 92.879 70.571 1.00 19.09 184 THR A N 1
ATOM 1326 C CA . THR A 1 184 ? -51.773 92.568 69.245 1.00 17.26 184 THR A CA 1
ATOM 1327 C C . THR A 1 184 ? -52.142 91.105 69.193 1.00 17.34 184 THR A C 1
ATOM 1328 O O . THR A 1 184 ? -51.505 90.266 69.848 1.00 18.67 184 THR A O 1
ATOM 1332 N N . TRP A 1 185 ? -53.158 90.784 68.406 1.00 15.98 185 TRP A N 1
ATOM 1333 C CA . TRP A 1 185 ? -53.496 89.388 68.117 1.00 14.91 185 TRP A CA 1
ATOM 1334 C C . TRP A 1 185 ? -54.290 89.287 66.789 1.00 14.91 185 TRP A C 1
ATOM 1335 O O . TRP A 1 185 ? -54.893 90.280 66.347 1.00 13.93 185 TRP A O 1
ATOM 1346 N N . GLY A 1 186 ? -54.274 88.088 66.196 1.00 15.09 186 GLY A N 1
ATOM 1347 C CA . GLY A 1 186 ? -54.795 87.839 64.854 1.00 16.21 186 GLY A CA 1
ATOM 1348 C C . GLY A 1 186 ? -56.293 87.592 64.880 1.00 17.46 186 GLY A C 1
ATOM 1349 O O . GLY A 1 186 ? -57.059 88.322 65.568 1.00 18.37 186 GLY A O 1
ATOM 1350 N N . THR A 1 187 ? -56.725 86.547 64.169 1.00 17.01 187 THR A N 1
ATOM 1351 C CA . THR A 1 187 ? -58.121 86.343 63.892 1.00 16.45 187 THR A CA 1
ATOM 1352 C C . THR A 1 187 ? -58.844 85.846 65.109 1.00 16.75 187 THR A C 1
ATOM 1353 O O . THR A 1 187 ? -60.015 86.133 65.286 1.00 17.13 187 THR A O 1
ATOM 1357 N N . ILE A 1 188 ? -58.157 85.085 65.950 1.00 15.79 188 ILE A N 1
ATOM 1358 C CA . ILE A 1 188 ? -58.810 84.523 67.108 1.00 15.24 188 ILE A CA 1
ATOM 1359 C C . ILE A 1 188 ? -58.311 85.299 68.315 1.00 15.85 188 ILE A C 1
ATOM 1360 O O . ILE A 1 188 ? -57.098 85.510 68.481 1.00 15.09 188 ILE A O 1
ATOM 1365 N N . THR A 1 189 ? -59.247 85.720 69.150 1.00 15.68 189 THR A N 1
ATOM 1366 C CA . THR A 1 189 ? -58.917 86.475 70.374 1.00 17.01 189 THR A CA 1
ATOM 1367 C C . THR A 1 189 ? -58.433 85.588 71.541 1.00 15.93 189 THR A C 1
ATOM 1368 O O . THR A 1 189 ? -59.093 84.681 71.963 1.00 16.30 189 THR A O 1
ATOM 1372 N N . PRO A 1 190 ? -57.227 85.827 72.040 1.00 15.60 190 PRO A N 1
ATOM 1373 C CA . PRO A 1 190 ? -56.804 85.022 73.211 1.00 15.41 190 PRO A CA 1
ATOM 1374 C C . PRO A 1 190 ? -57.879 85.050 74.340 1.00 15.14 190 PRO A C 1
ATOM 1375 O O . PRO A 1 190 ? -58.471 86.074 74.588 1.00 14.36 190 PRO A O 1
ATOM 1379 N N . ASP A 1 191 ? -58.148 83.909 74.963 1.00 15.71 191 ASP A N 1
ATOM 1380 C CA . ASP A 1 191 ? -59.030 83.835 76.136 1.00 16.94 191 ASP A CA 1
ATOM 1381 C C . ASP A 1 191 ? -58.842 85.029 77.093 1.00 18.00 191 ASP A C 1
ATOM 1382 O O . ASP A 1 191 ? -59.814 85.567 77.602 1.00 18.93 191 ASP A O 1
ATOM 1387 N N . GLU A 1 192 ? -57.597 85.416 77.333 1.00 17.34 192 GLU A N 1
ATOM 1388 C CA . GLU A 1 192 ? -57.260 86.474 78.239 1.00 18.56 192 GLU A CA 1
ATOM 1389 C C . GLU A 1 192 ? -58.027 87.770 77.982 1.00 18.29 192 GLU A C 1
ATOM 1390 O O . GLU A 1 192 ? -58.354 88.490 78.945 1.00 18.43 192 GLU A O 1
ATOM 1396 N N . TYR A 1 193 ? -58.283 88.074 76.698 1.00 17.03 193 TYR A N 1
ATOM 1397 C CA . TYR A 1 193 ? -58.886 89.356 76.320 1.00 17.02 193 TYR A CA 1
ATOM 1398 C C . TYR A 1 193 ? -60.318 89.330 75.880 1.00 15.95 193 TYR A C 1
ATOM 1399 O O . TYR A 1 193 ? -60.857 90.386 75.565 1.00 15.71 193 TYR A O 1
ATOM 1408 N N . ALA A 1 194 ? -60.923 88.154 75.905 1.00 14.60 194 ALA A N 1
ATOM 1409 C CA . ALA A 1 194 ? -62.265 87.962 75.450 1.00 14.96 194 ALA A CA 1
ATOM 1410 C C . ALA A 1 194 ? -63.266 88.642 76.357 1.00 15.78 194 ALA A C 1
ATOM 1411 O O . ALA A 1 194 ? -64.090 89.483 75.907 1.00 15.24 194 ALA A O 1
ATOM 1413 N N . VAL A 1 195 ? -63.234 88.295 77.649 1.00 16.39 195 VAL A N 1
ATOM 1414 C CA . VAL A 1 195 ? -64.193 88.959 78.556 1.00 16.80 195 VAL A CA 1
ATOM 1415 C C . VAL A 1 195 ? -63.925 90.494 78.658 1.00 18.14 195 VAL A C 1
ATOM 1416 O O . VAL A 1 195 ? -64.858 91.273 78.649 1.00 18.18 195 VAL A O 1
ATOM 1420 N N . PRO A 1 196 ? -62.644 90.914 78.724 1.00 18.33 196 PRO A N 1
ATOM 1421 C CA . PRO A 1 196 ? -62.344 92.341 78.768 1.00 19.08 196 PRO A CA 1
ATOM 1422 C C . PRO A 1 196 ? -62.854 93.088 77.515 1.00 20.15 196 PRO A C 1
ATOM 1423 O O . PRO A 1 196 ? -63.319 94.220 77.636 1.00 21.22 196 PRO A O 1
ATOM 1427 N N . VAL A 1 197 ? -62.728 92.469 76.344 1.00 19.27 197 VAL A N 1
ATOM 1428 C CA . VAL A 1 197 ? -63.304 92.993 75.150 1.00 20.48 197 VAL A CA 1
ATOM 1429 C C . VAL A 1 197 ? -64.824 93.157 75.284 1.00 22.61 197 VAL A C 1
ATOM 1430 O O . VAL A 1 197 ? -65.419 94.131 74.779 1.00 23.01 197 VAL A O 1
ATOM 1434 N N . SER A 1 198 ? -65.483 92.203 75.916 1.00 22.60 198 SER A N 1
ATOM 1435 C CA . SER A 1 198 ? -66.904 92.327 75.927 1.00 23.98 198 SER A CA 1
ATOM 1436 C C . SER A 1 198 ? -67.343 93.369 76.957 1.00 26.40 198 SER A C 1
ATOM 1437 O O . SER A 1 198 ? -68.387 93.991 76.779 1.00 28.35 198 SER A O 1
ATOM 1440 N N . GLU A 1 199 ? -66.566 93.576 78.019 1.00 50.76 199 GLU A N 1
ATOM 1441 C CA . GLU A 1 199 ? -66.964 94.553 79.015 1.00 52.72 199 GLU A CA 1
ATOM 1442 C C . GLU A 1 199 ? -66.623 95.976 78.527 1.00 53.90 199 GLU A C 1
ATOM 1443 O O . GLU A 1 199 ? -66.983 96.981 79.147 1.00 54.16 199 GLU A O 1
ATOM 1449 N N . LEU A 1 200 ? -65.931 96.057 77.399 1.00 54.28 200 LEU A N 1
ATOM 1450 C CA . LEU A 1 200 ? -65.753 97.348 76.760 1.00 55.90 200 LEU A CA 1
ATOM 1451 C C . LEU A 1 200 ? -66.961 97.662 75.869 1.00 56.90 200 LEU A C 1
ATOM 1452 O O . LEU A 1 200 ? -66.767 98.148 74.763 1.00 57.90 200 LEU A O 1
ATOM 1457 N N . GLU A 1 201 ? -68.186 97.324 76.300 1.00 57.24 201 GLU A N 1
ATOM 1458 C CA . GLU A 1 201 ? -69.405 97.981 75.750 1.00 58.40 201 GLU A CA 1
ATOM 1459 C C . GLU A 1 201 ? -69.992 98.839 76.837 1.00 59.38 201 GLU A C 1
ATOM 1460 O O . GLU A 1 201 ? -71.158 99.194 76.781 1.00 59.82 201 GLU A O 1
ATOM 1466 N N . LEU A 1 202 ? -69.173 99.148 77.840 1.00 59.88 202 LEU A N 1
ATOM 1467 C CA . LEU A 1 202 ? -69.603 99.982 78.951 1.00 60.63 202 LEU A CA 1
ATOM 1468 C C . LEU A 1 202 ? -69.608 101.440 78.530 1.00 62.02 202 LEU A C 1
ATOM 1469 O O . LEU A 1 202 ? -69.314 102.310 79.349 1.00 63.26 202 LEU A O 1
ATOM 1474 N N . ARG A 1 211 ? -77.889 99.863 91.872 1.00 66.27 211 ARG A N 1
ATOM 1475 C CA . ARG A 1 211 ? -77.403 99.069 90.761 1.00 65.35 211 ARG A CA 1
ATOM 1476 C C . ARG A 1 211 ? -77.675 97.618 91.097 1.00 64.83 211 ARG A C 1
ATOM 1477 O O . ARG A 1 211 ? -78.381 97.318 92.074 1.00 65.48 211 ARG A O 1
ATOM 1485 N N . ALA A 1 212 ? -77.151 96.742 90.242 1.00 63.67 212 ALA A N 1
ATOM 1486 C CA . ALA A 1 212 ? -76.694 95.403 90.637 1.00 63.03 212 ALA A CA 1
ATOM 1487 C C . ALA A 1 212 ? -77.708 94.262 90.496 1.00 62.41 212 ALA A C 1
ATOM 1488 O O . ALA A 1 212 ? -77.316 93.117 90.246 1.00 62.19 212 ALA A O 1
ATOM 1490 N N . ALA A 1 213 ? -78.998 94.560 90.634 1.00 61.58 213 ALA A N 1
ATOM 1491 C CA . ALA A 1 213 ? -79.991 93.615 90.149 1.00 60.47 213 ALA A CA 1
ATOM 1492 C C . ALA A 1 213 ? -80.210 93.825 88.623 1.00 58.90 213 ALA A C 1
ATOM 1493 O O . ALA A 1 213 ? -80.882 94.781 88.209 1.00 60.02 213 ALA A O 1
ATOM 1495 N N . GLN A 1 214 ? -79.617 92.944 87.803 1.00 56.38 214 GLN A N 1
ATOM 1496 C CA . GLN A 1 214 ? -79.743 92.978 86.327 1.00 53.48 214 GLN A CA 1
ATOM 1497 C C . GLN A 1 214 ? -80.308 91.670 85.724 1.00 52.07 214 GLN A C 1
ATOM 1498 O O . GLN A 1 214 ? -80.677 90.738 86.457 1.00 52.60 214 GLN A O 1
ATOM 1504 N N . GLU A 1 215 ? -80.358 91.602 84.393 1.00 49.36 215 GLU A N 1
ATOM 1505 C CA . GLU A 1 215 ? -81.034 90.523 83.707 1.00 47.16 215 GLU A CA 1
ATOM 1506 C C . GLU A 1 215 ? -80.293 90.179 82.416 1.00 45.48 215 GLU A C 1
ATOM 1507 O O . GLU A 1 215 ? -80.416 89.071 81.883 1.00 44.55 215 GLU A O 1
ATOM 1513 N N . VAL A 1 216 ? -79.534 91.134 81.891 1.00 43.52 216 VAL A N 1
ATOM 1514 C CA . VAL A 1 216 ? -78.831 90.906 80.624 1.00 41.98 216 VAL A CA 1
ATOM 1515 C C . VAL A 1 216 ? -77.331 91.016 80.787 1.00 41.41 216 VAL A C 1
ATOM 1516 O O . VAL A 1 216 ? -76.818 91.812 81.597 1.00 40.46 216 VAL A O 1
ATOM 1520 N N . ARG A 1 217 ? -76.655 90.273 79.925 1.00 40.67 217 ARG A N 1
ATOM 1521 C CA . ARG A 1 217 ? -75.256 89.999 80.055 1.00 40.86 217 ARG A CA 1
ATOM 1522 C C . ARG A 1 217 ? -74.646 90.244 78.713 1.00 40.39 217 ARG A C 1
ATOM 1523 O O . ARG A 1 217 ? -75.276 89.967 77.697 1.00 40.54 217 ARG A O 1
ATOM 1531 N N . THR A 1 218 ? -73.409 90.726 78.691 1.00 39.81 218 THR A N 1
ATOM 1532 C CA . THR A 1 218 ? -72.666 90.790 77.433 1.00 38.85 218 THR A CA 1
ATOM 1533 C C . THR A 1 218 ? -71.626 89.677 77.397 1.00 37.47 218 THR A C 1
ATOM 1534 O O . THR A 1 218 ? -71.160 89.205 78.426 1.00 37.74 218 THR A O 1
ATOM 1538 N N . SER A 1 219 ? -71.295 89.196 76.220 1.00 35.55 219 SER A N 1
ATOM 1539 C CA . SER A 1 219 ? -70.286 88.169 76.187 1.00 34.77 219 SER A CA 1
ATOM 1540 C C . SER A 1 219 ? -69.621 88.160 74.830 1.00 33.18 219 SER A C 1
ATOM 1541 O O . SER A 1 219 ? -70.163 88.713 73.851 1.00 33.45 219 SER A O 1
ATOM 1544 N N . TYR A 1 220 ? -68.438 87.556 74.783 1.00 30.77 220 TYR A N 1
ATOM 1545 C CA . TYR A 1 220 ? -67.696 87.490 73.576 1.00 29.35 220 TYR A CA 1
ATOM 1546 C C . TYR A 1 220 ? -68.293 86.281 72.841 1.00 29.12 220 TYR A C 1
ATOM 1547 O O . TYR A 1 220 ? -68.497 85.225 73.458 1.00 29.36 220 TYR A O 1
ATOM 1556 N N . ALA A 1 221 ? -68.616 86.443 71.557 1.00 29.19 221 ALA A N 1
ATOM 1557 C CA . ALA A 1 221 ? -69.280 85.406 70.804 1.00 29.24 221 ALA A CA 1
ATOM 1558 C C . ALA A 1 221 ? -68.323 84.831 69.790 1.00 28.68 221 ALA A C 1
ATOM 1559 O O . ALA A 1 221 ? -68.066 85.415 68.771 1.00 28.74 221 ALA A O 1
ATOM 1561 N N . ARG A 1 222 ? -67.802 83.662 70.122 1.00 28.24 222 ARG A N 1
ATOM 1562 C CA . ARG A 1 222 ? -66.889 82.937 69.322 1.00 27.69 222 ARG A CA 1
ATOM 1563 C C . ARG A 1 222 ? -67.437 82.635 67.937 1.00 27.90 222 ARG A C 1
ATOM 1564 O O . ARG A 1 222 ? -66.694 82.374 67.015 1.00 27.51 222 ARG A O 1
ATOM 1572 N N . GLN A 1 223 ? -68.756 82.658 67.805 1.00 28.68 223 GLN A N 1
ATOM 1573 C CA . GLN A 1 223 ? -69.380 82.337 66.552 1.00 29.20 223 GLN A CA 1
ATOM 1574 C C . GLN A 1 223 ? -69.129 83.433 65.513 1.00 29.40 223 GLN A C 1
ATOM 1575 O O . GLN A 1 223 ? -69.115 83.159 64.323 1.00 29.64 223 GLN A O 1
ATOM 1581 N N . PHE A 1 224 ? -68.932 84.662 65.976 1.00 29.46 224 PHE A N 1
ATOM 1582 C CA . PHE A 1 224 ? -68.481 85.741 65.122 1.00 29.76 224 PHE A CA 1
ATOM 1583 C C . PHE A 1 224 ? -67.159 85.379 64.462 1.00 29.02 224 PHE A C 1
ATOM 1584 O O . PHE A 1 224 ? -67.018 85.478 63.251 1.00 29.36 224 PHE A O 1
ATOM 1592 N N . GLU A 1 225 ? -66.197 84.960 65.279 1.00 28.15 225 GLU A N 1
ATOM 1593 C CA . GLU A 1 225 ? -64.919 84.489 64.772 1.00 27.45 225 GLU A CA 1
ATOM 1594 C C . GLU A 1 225 ? -65.074 83.314 63.804 1.00 27.28 225 GLU A C 1
ATOM 1595 O O . GLU A 1 225 ? -64.439 83.309 62.779 1.00 27.16 225 GLU A O 1
ATOM 1601 N N . THR A 1 226 ? -65.899 82.322 64.150 1.00 27.38 226 THR A N 1
ATOM 1602 C CA . THR A 1 226 ? -66.048 81.162 63.270 1.00 27.40 226 THR A CA 1
ATOM 1603 C C . THR A 1 226 ? -66.762 81.517 61.954 1.00 28.28 226 THR A C 1
ATOM 1604 O O . THR A 1 226 ? -66.401 80.959 60.914 1.00 28.22 226 THR A O 1
ATOM 1608 N N . MET A 1 227 ? -67.722 82.451 62.014 1.00 29.19 227 MET A N 1
ATOM 1609 C CA . MET A 1 227 ? -68.416 82.936 60.826 1.00 30.34 227 MET A CA 1
ATOM 1610 C C . MET A 1 227 ? -67.421 83.580 59.833 1.00 30.25 227 MET A C 1
ATOM 1611 O O . MET A 1 227 ? -67.449 83.290 58.645 1.00 30.77 227 MET A O 1
ATOM 1616 N N . ARG A 1 228 ? -66.545 84.422 60.369 1.00 29.73 228 ARG A N 1
ATOM 1617 C CA . ARG A 1 228 ? -65.468 85.058 59.660 1.00 29.67 228 ARG A CA 1
ATOM 1618 C C . ARG A 1 228 ? -64.532 84.084 58.973 1.00 28.88 228 ARG A C 1
ATOM 1619 O O . ARG A 1 228 ? -64.195 84.234 57.824 1.00 29.30 228 ARG A O 1
ATOM 1627 N N . VAL A 1 229 ? -64.091 83.089 59.715 1.00 4.42 229 VAL A N 1
ATOM 1628 C CA . VAL A 1 229 ? -63.142 82.128 59.204 1.00 7.86 229 VAL A CA 1
ATOM 1629 C C . VAL A 1 229 ? -63.801 81.366 58.099 1.00 9.04 229 VAL A C 1
ATOM 1630 O O . VAL A 1 229 ? -63.161 81.149 57.078 1.00 11.42 229 VAL A O 1
ATOM 1634 N N . GLY A 1 230 ? -65.072 80.988 58.283 1.00 9.31 230 GLY A N 1
ATOM 1635 C CA . GLY A 1 230 ? -65.815 80.275 57.245 1.00 10.85 230 GLY A CA 1
ATOM 1636 C C . GLY A 1 230 ? -65.994 81.131 55.991 1.00 11.76 230 GLY A C 1
ATOM 1637 O O . GLY A 1 230 ? -66.073 80.633 54.865 1.00 13.39 230 GLY A O 1
ATOM 1638 N N . ARG A 1 231 ? -66.064 82.433 56.196 1.00 11.11 231 ARG A N 1
ATOM 1639 C CA . ARG A 1 231 ? -66.135 83.337 55.083 1.00 13.44 231 ARG A CA 1
ATOM 1640 C C . ARG A 1 231 ? -64.733 83.707 54.538 1.00 12.86 231 ARG A C 1
ATOM 1641 O O . ARG A 1 231 ? -64.629 84.481 53.637 1.00 14.33 231 ARG A O 1
ATOM 1649 N N . GLY A 1 232 ? -63.682 83.095 55.052 1.00 12.47 232 GLY A N 1
ATOM 1650 C CA . GLY A 1 232 ? -62.325 83.339 54.549 1.00 14.79 232 GLY A CA 1
ATOM 1651 C C . GLY A 1 232 ? -61.767 84.699 54.970 1.00 15.49 232 GLY A C 1
ATOM 1652 O O . GLY A 1 232 ? -60.812 85.198 54.366 1.00 15.16 232 GLY A O 1
ATOM 1653 N N . ARG A 1 233 ? -62.417 85.318 55.966 1.00 14.71 233 ARG A N 1
ATOM 1654 C CA . ARG A 1 233 ? -61.981 86.601 56.493 1.00 15.43 233 ARG A CA 1
ATOM 1655 C C . ARG A 1 233 ? -60.930 86.408 57.587 1.00 15.32 233 ARG A C 1
ATOM 1656 O O . ARG A 1 233 ? -61.078 85.555 58.469 1.00 13.92 233 ARG A O 1
ATOM 1664 N N . ARG A 1 234 ? -59.918 87.261 57.539 1.00 14.98 234 ARG A N 1
ATOM 1665 C CA . ARG A 1 234 ? -58.823 87.294 58.465 1.00 16.16 234 ARG A CA 1
ATOM 1666 C C . ARG A 1 234 ? -58.951 88.598 59.281 1.00 16.63 234 ARG A C 1
ATOM 1667 O O . ARG A 1 234 ? -59.396 89.621 58.743 1.00 17.32 234 ARG A O 1
ATOM 1675 N N . ALA A 1 235 ? -58.460 88.636 60.525 1.00 15.83 235 ALA A N 1
ATOM 1676 C CA . ALA A 1 235 ? -58.591 89.879 61.292 1.00 15.30 235 AL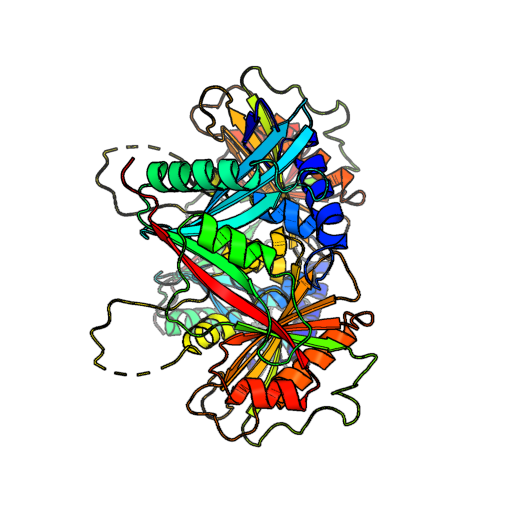A A CA 1
ATOM 1677 C C . ALA A 1 235 ? -57.309 90.275 62.017 1.00 15.38 235 ALA A C 1
ATOM 1678 O O . ALA A 1 235 ? -56.419 89.443 62.214 1.00 16.21 235 ALA A O 1
ATOM 1680 N N . TYR A 1 236 ? -57.198 91.558 62.362 1.00 14.37 236 TYR A N 1
ATOM 1681 C CA . TYR A 1 236 ? -55.979 92.062 62.999 1.00 15.68 236 TYR A CA 1
ATOM 1682 C C . TYR A 1 236 ? -56.375 92.948 64.184 1.00 15.39 236 TYR A C 1
ATOM 1683 O O . TYR A 1 236 ? -57.198 93.881 64.024 1.00 15.20 236 TYR A O 1
ATOM 1692 N N . HIS A 1 237 ? -55.832 92.646 65.369 1.00 14.28 237 HIS A N 1
ATOM 1693 C CA . HIS A 1 237 ? -56.227 93.350 66.599 1.00 13.73 237 HIS A CA 1
ATOM 1694 C C . HIS A 1 237 ? -55.041 93.981 67.329 1.00 13.95 237 HIS A C 1
ATOM 1695 O O . HIS A 1 237 ? -53.980 93.393 67.408 1.00 13.78 237 HIS A O 1
ATOM 1702 N N . THR A 1 238 ? -55.239 95.204 67.799 1.00 13.15 238 THR A N 1
ATOM 1703 C CA . THR A 1 238 ? -54.346 95.854 68.739 1.00 12.76 238 THR A CA 1
ATOM 1704 C C . THR A 1 238 ? -55.172 96.281 69.951 1.00 12.03 238 THR A C 1
ATOM 1705 O O . THR A 1 238 ? -56.287 96.771 69.821 1.00 11.25 238 THR A O 1
ATOM 1709 N N . GLY A 1 239 ? -54.639 96.027 71.129 1.00 12.44 239 GLY A N 1
ATOM 1710 C CA . GLY A 1 239 ? -55.299 96.382 72.376 1.00 11.83 239 GLY A CA 1
ATOM 1711 C C . GLY A 1 239 ? -54.387 97.191 73.284 1.00 12.50 239 GLY A C 1
ATOM 1712 O O . GLY A 1 239 ? -53.163 97.130 73.193 1.00 12.80 239 GLY A O 1
ATOM 1713 N N . ALA A 1 240 ? -54.986 98.017 74.133 1.00 12.83 240 ALA A N 1
ATOM 1714 C CA . ALA A 1 240 ? -54.165 98.768 75.052 1.00 14.12 240 ALA A CA 1
ATOM 1715 C C . ALA A 1 240 ? -54.486 98.286 76.442 1.00 14.04 240 ALA A C 1
ATOM 1716 O O . ALA A 1 240 ? -55.657 98.249 76.825 1.00 13.11 240 ALA A O 1
ATOM 1718 N N . VAL A 1 241 ? -53.453 97.901 77.187 1.00 14.86 241 VAL A N 1
ATOM 1719 C CA . VAL A 1 241 ? -53.692 97.447 78.550 1.00 16.59 241 VAL A CA 1
ATOM 1720 C C . VAL A 1 241 ? -53.238 98.478 79.543 1.00 17.05 241 VAL A C 1
ATOM 1721 O O . VAL A 1 241 ? -52.167 99.029 79.387 1.00 18.66 241 VAL A O 1
ATOM 1725 N N . HIS A 1 242 ? -54.037 98.726 80.568 1.00 17.45 242 HIS A N 1
ATOM 1726 C CA . HIS A 1 242 ? -53.612 99.584 81.676 1.00 18.19 242 HIS A CA 1
ATOM 1727 C C . HIS A 1 242 ? -52.887 98.787 82.758 1.00 20.24 242 HIS A C 1
ATOM 1728 O O . HIS A 1 242 ? -53.528 98.087 83.550 1.00 20.75 242 HIS A O 1
ATOM 1735 N N . ASP A 1 243 ? -51.546 98.914 82.825 1.00 21.83 243 ASP A N 1
ATOM 1736 C CA . ASP A 1 243 ? -50.744 98.012 83.684 1.00 23.56 243 ASP A CA 1
ATOM 1737 C C . ASP A 1 243 ? -51.203 97.968 85.149 1.00 24.57 243 ASP A C 1
ATOM 1738 O O . ASP A 1 243 ? -51.236 96.899 85.765 1.00 26.42 243 ASP A O 1
ATOM 1743 N N . ALA A 1 244 ? -51.544 99.107 85.724 1.00 23.03 244 ALA A N 1
ATOM 1744 C CA . ALA A 1 244 ? -51.761 99.096 87.162 1.00 24.37 244 ALA A CA 1
ATOM 1745 C C . ALA A 1 244 ? -52.984 98.263 87.554 1.00 23.88 244 ALA A C 1
ATOM 1746 O O . ALA A 1 244 ? -53.011 97.715 88.648 1.00 25.08 244 ALA A O 1
ATOM 1748 N N . THR A 1 245 ? -53.982 98.191 86.667 1.00 22.00 245 THR A N 1
ATOM 1749 C CA . THR A 1 245 ? -55.234 97.528 86.970 1.00 21.07 245 THR A CA 1
ATOM 1750 C C . THR A 1 245 ? -55.469 96.303 86.074 1.00 20.65 245 THR A C 1
ATOM 1751 O O . THR A 1 245 ? -56.426 95.551 86.267 1.00 20.69 245 THR A O 1
ATOM 1755 N N . GLY A 1 246 ? -54.610 96.123 85.074 1.00 21.33 246 GLY A N 1
ATOM 1756 C CA . GLY A 1 246 ? -54.857 95.162 83.942 1.00 19.95 246 GLY A CA 1
ATOM 1757 C C . GLY A 1 246 ? -56.149 95.250 83.117 1.00 18.85 246 GLY A C 1
ATOM 1758 O O . GLY A 1 246 ? -56.476 94.361 82.355 1.00 18.90 246 GLY A O 1
ATOM 1759 N N . ALA A 1 247 ? -56.939 96.284 83.285 1.00 18.65 247 ALA A N 1
ATOM 1760 C CA . ALA A 1 247 ? -58.099 96.406 82.442 1.00 17.16 247 ALA A CA 1
ATOM 1761 C C . ALA A 1 247 ? -57.614 96.685 81.026 1.00 15.92 247 ALA A C 1
ATOM 1762 O O . ALA A 1 247 ? -56.612 97.411 80.795 1.00 15.10 247 ALA A O 1
ATOM 1764 N N . LEU A 1 248 ? -58.370 96.141 80.084 1.00 15.52 248 LEU A N 1
ATOM 1765 C CA . LEU A 1 248 ? -58.235 96.471 78.678 1.00 15.74 248 LEU A CA 1
ATOM 1766 C C . LEU A 1 248 ? -58.830 97.834 78.440 1.00 15.86 248 LEU A C 1
ATOM 1767 O O . LEU A 1 248 ? -60.025 97.993 78.418 1.00 16.90 248 LEU A O 1
ATOM 1772 N N . ALA A 1 249 ? -57.948 98.816 78.282 1.00 15.81 249 ALA A N 1
ATOM 1773 C CA . ALA A 1 249 ? -58.306 100.209 78.227 1.00 15.35 249 ALA A CA 1
ATOM 1774 C C . ALA A 1 249 ? -58.847 100.557 76.833 1.00 15.12 249 ALA A C 1
ATOM 1775 O O . ALA A 1 249 ? -59.553 101.567 76.636 1.00 16.63 249 ALA A O 1
ATOM 1777 N N . GLY A 1 250 ? -58.533 99.715 75.855 1.00 14.74 250 GLY A N 1
ATOM 1778 C CA . GLY A 1 250 ? -58.943 99.979 74.496 1.00 13.33 250 GLY A CA 1
ATOM 1779 C C . GLY A 1 250 ? -58.579 98.884 73.521 1.00 13.08 250 GLY A C 1
ATOM 1780 O O . GLY A 1 250 ? -57.653 98.070 73.763 1.00 12.68 250 GLY A O 1
ATOM 1781 N N . TYR A 1 251 ? -59.298 98.875 72.399 1.00 33.28 251 TYR A N 1
ATOM 1782 C CA . TYR A 1 251 ? -58.890 98.044 71.320 1.00 30.24 251 TYR A CA 1
ATOM 1783 C C . TYR A 1 251 ? -59.569 98.361 70.001 1.00 27.64 251 TYR A C 1
ATOM 1784 O O . TYR A 1 251 ? -60.475 99.180 69.926 1.00 29.20 251 TYR A O 1
ATOM 1793 N N . THR A 1 252 ? -59.124 97.692 68.963 1.00 23.32 252 THR A N 1
ATOM 1794 C CA . THR A 1 252 ? -59.509 98.028 67.638 1.00 20.93 252 THR A CA 1
ATOM 1795 C C . THR A 1 252 ? -59.220 96.834 66.728 1.00 19.57 252 THR A C 1
ATOM 1796 O O . THR A 1 252 ? -58.463 95.949 67.097 1.00 19.27 252 THR A O 1
ATOM 1800 N N . SER A 1 253 ? -59.822 96.799 65.547 1.00 19.44 253 SER A N 1
ATOM 1801 C CA . SER A 1 253 ? -59.620 95.691 64.601 1.00 19.88 253 SER A CA 1
ATOM 1802 C C . SER A 1 253 ? -59.764 96.103 63.132 1.00 18.33 253 SER A C 1
ATOM 1803 O O . SER A 1 253 ? -60.543 97.007 62.804 1.00 18.44 253 SER A O 1
ATOM 1806 N N . VAL A 1 254 ? -59.005 95.404 62.282 1.00 16.69 254 VAL A N 1
ATOM 1807 C CA . VAL A 1 254 ? -59.202 95.342 60.848 1.00 15.99 254 VAL A CA 1
ATOM 1808 C C . VAL A 1 254 ? -59.595 93.879 60.420 1.00 16.66 254 VAL A C 1
ATOM 1809 O O . VAL A 1 254 ? -59.102 92.850 60.968 1.00 16.62 254 VAL A O 1
ATOM 1813 N N . SER A 1 255 ? -60.463 93.812 59.418 1.00 14.77 255 SER A N 1
ATOM 1814 C CA . SER A 1 255 ? -60.952 92.576 58.888 1.00 16.16 255 SER A CA 1
ATOM 1815 C C . SER A 1 255 ? -60.490 92.587 57.431 1.00 15.30 255 SER A C 1
ATOM 1816 O O . SER A 1 255 ? -60.506 93.622 56.770 1.00 15.09 255 SER A O 1
ATOM 1819 N N . LYS A 1 256 ? -60.045 91.457 56.916 1.00 15.75 256 LYS A N 1
ATOM 1820 C CA . LYS A 1 256 ? -59.511 91.421 55.537 1.00 14.55 256 LYS A CA 1
ATOM 1821 C C . LYS A 1 256 ? -60.085 90.174 54.881 1.00 13.72 256 LYS A C 1
ATOM 1822 O O . LYS A 1 256 ? -59.966 89.106 55.448 1.00 14.80 256 LYS A O 1
ATOM 1828 N N . THR A 1 257 ? -60.717 90.315 53.710 1.00 13.00 257 THR A N 1
ATOM 1829 C CA . THR A 1 257 ? -61.243 89.161 52.926 1.00 12.82 257 THR A CA 1
ATOM 1830 C C . THR A 1 257 ? -60.136 88.379 52.171 1.00 14.28 257 THR A C 1
ATOM 1831 O O . THR A 1 257 ? -59.005 88.860 51.983 1.00 14.71 257 THR A O 1
ATOM 1835 N N . THR A 1 258 ? -60.436 87.137 51.803 1.00 16.05 258 THR A N 1
ATOM 1836 C CA . THR A 1 258 ? -59.532 86.386 50.968 1.00 17.04 258 THR A CA 1
ATOM 1837 C C . THR A 1 258 ? -59.274 87.170 49.677 1.00 16.08 258 THR A C 1
ATOM 1838 O O . THR A 1 258 ? -58.144 87.376 49.285 1.00 17.70 258 THR A O 1
ATOM 1842 N N . GLY A 1 259 ? -60.326 87.620 49.029 1.00 15.65 259 GLY A N 1
ATOM 1843 C CA . GLY A 1 259 ? -60.206 88.350 47.760 1.00 15.26 259 GLY A CA 1
ATOM 1844 C C . GLY A 1 259 ? -59.869 89.824 47.992 1.00 14.52 259 GLY A C 1
ATOM 1845 O O . GLY A 1 259 ? -60.000 90.339 49.122 1.00 12.39 259 GLY A O 1
ATOM 1846 N N . ASN A 1 260 ? -59.466 90.504 46.909 1.00 15.31 260 ASN A N 1
ATOM 1847 C CA . ASN A 1 260 ? -59.267 91.949 46.920 1.00 15.71 260 ASN A CA 1
ATOM 1848 C C . ASN A 1 260 ? -58.096 92.345 47.796 1.00 15.75 260 ASN A C 1
ATOM 1849 O O . ASN A 1 260 ? -58.307 92.946 48.837 1.00 16.45 260 ASN A O 1
ATOM 1854 N N . PRO A 1 261 ? -56.864 92.020 47.380 1.00 16.89 261 PRO A N 1
ATOM 1855 C CA . PRO A 1 261 ? -55.667 92.301 48.184 1.00 16.41 261 PRO A CA 1
ATOM 1856 C C . PRO A 1 261 ? -55.493 93.768 48.565 1.00 15.97 261 PRO A C 1
ATOM 1857 O O . PRO A 1 261 ? -54.752 94.077 49.503 1.00 16.50 261 PRO A O 1
ATOM 1861 N N . ALA A 1 262 ? -56.079 94.666 47.795 1.00 14.90 262 ALA A N 1
ATOM 1862 C CA . ALA A 1 262 ? -55.971 96.096 48.031 1.00 14.58 262 ALA A CA 1
ATOM 1863 C C . ALA A 1 262 ? -57.027 96.671 48.982 1.00 12.67 262 ALA A C 1
ATOM 1864 O O . ALA A 1 262 ? -57.008 97.855 49.263 1.00 14.29 262 ALA A O 1
ATOM 1866 N N . TYR A 1 263 ? -57.971 95.875 49.448 1.00 12.10 263 TYR A N 1
ATOM 1867 C CA . TYR A 1 263 ? -59.031 96.451 50.262 1.00 12.39 263 TYR A CA 1
ATOM 1868 C C . TYR A 1 263 ? -59.032 95.875 51.676 1.00 12.31 263 TYR A C 1
ATOM 1869 O O . TYR A 1 263 ? -58.693 94.741 51.883 1.00 12.72 263 TYR A O 1
ATOM 1878 N N . ALA A 1 264 ? -59.431 96.669 52.658 1.00 13.37 264 ALA A N 1
ATOM 1879 C CA . ALA A 1 264 ? -59.529 96.134 54.007 1.00 13.31 264 ALA A CA 1
ATOM 1880 C C . ALA A 1 264 ? -60.587 96.911 54.758 1.00 13.25 264 ALA A C 1
ATOM 1881 O O . ALA A 1 264 ? -61.026 97.984 54.335 1.00 13.78 264 ALA A O 1
ATOM 1883 N N . LEU A 1 265 ? -61.078 96.325 55.823 1.00 14.07 265 LEU A N 1
ATOM 1884 C CA . LEU A 1 265 ? -62.177 96.964 56.569 1.00 16.40 265 LEU A CA 1
ATOM 1885 C C . LEU A 1 265 ? -61.687 97.299 57.991 1.00 15.88 265 LEU A C 1
ATOM 1886 O O . LEU A 1 265 ? -61.156 96.455 58.681 1.00 15.75 265 LEU A O 1
ATOM 1891 N N . GLN A 1 266 ? -61.796 98.561 58.389 1.00 16.91 266 GLN A N 1
ATOM 1892 C CA . GLN A 1 266 ? -61.465 98.960 59.757 1.00 16.08 266 GLN A CA 1
ATOM 1893 C C . GLN A 1 266 ? -62.693 98.880 60.559 1.00 18.04 266 GLN A C 1
ATOM 1894 O O . GLN A 1 266 ? -63.691 99.500 60.221 1.00 19.35 266 GLN A O 1
ATOM 1900 N N . GLY A 1 267 ? -62.648 98.105 61.636 1.00 19.74 267 GLY A N 1
ATOM 1901 C CA . GLY A 1 267 ? -63.837 97.949 62.486 1.00 23.79 267 GLY A CA 1
ATOM 1902 C C . GLY A 1 267 ? -63.824 98.929 63.658 1.00 27.70 267 GLY A C 1
ATOM 1903 O O . GLY A 1 267 ? -63.040 99.879 63.693 1.00 27.91 267 GLY A O 1
ATOM 1904 N N . MET A 1 268 ? -64.672 98.702 64.642 1.00 31.72 268 MET A N 1
ATOM 1905 C CA . MET A 1 268 ? -64.747 99.655 65.734 1.00 36.62 268 MET A CA 1
ATOM 1906 C C . MET A 1 268 ? -63.465 99.813 66.586 1.00 35.58 268 MET A C 1
ATOM 1907 O O . MET A 1 268 ? -62.724 98.864 66.830 1.00 33.45 268 MET A O 1
ATOM 1912 N N . THR A 1 269 ? -63.193 101.047 66.985 1.00 28.05 269 THR A N 1
ATOM 1913 C CA . THR A 1 269 ? -62.196 101.303 67.988 1.00 26.10 269 THR A CA 1
ATOM 1914 C C . THR A 1 269 ? -62.971 101.733 69.185 1.00 25.94 269 THR A C 1
ATOM 1915 O O . THR A 1 269 ? -63.720 102.696 69.100 1.00 27.58 269 THR A O 1
ATOM 1919 N N . VAL A 1 270 ? -62.844 101.002 70.285 1.00 23.94 270 VAL A N 1
ATOM 1920 C CA . VAL A 1 270 ? -63.540 101.372 71.499 1.00 23.50 270 VAL A CA 1
ATOM 1921 C C . VAL A 1 270 ? -62.545 101.672 72.622 1.00 21.31 270 VAL A C 1
ATOM 1922 O O . VAL A 1 270 ? -61.628 100.920 72.853 1.00 19.73 270 VAL A O 1
ATOM 1926 N N . VAL A 1 271 ? -62.728 102.781 73.324 1.00 21.51 271 VAL A N 1
ATOM 1927 C CA . VAL A 1 271 ? -61.851 103.127 74.422 1.00 19.60 271 VAL A CA 1
ATOM 1928 C C . VAL A 1 271 ? -62.663 103.073 75.702 1.00 21.07 271 VAL A C 1
ATOM 1929 O O . VAL A 1 271 ? -63.683 103.711 75.797 1.00 23.38 271 VAL A O 1
ATOM 1933 N N . HIS A 1 272 ? -62.203 102.307 76.691 1.00 20.51 272 HIS A N 1
ATOM 1934 C CA . HIS A 1 272 ? -62.833 102.237 78.006 1.00 20.76 272 HIS A CA 1
ATOM 1935 C C . HIS A 1 272 ? -63.056 103.630 78.624 1.00 21.54 272 HIS A C 1
ATOM 1936 O O . HIS A 1 272 ? -62.150 104.467 78.613 1.00 19.69 272 HIS A O 1
ATOM 1943 N N . ARG A 1 273 ? -64.255 103.839 79.190 1.00 23.85 273 ARG A N 1
ATOM 1944 C CA . ARG A 1 273 ? -64.682 105.123 79.749 1.00 26.43 273 ARG A CA 1
ATOM 1945 C C . ARG A 1 273 ? -63.713 105.719 80.795 1.00 25.95 273 ARG A C 1
ATOM 1946 O O . ARG A 1 273 ? -63.548 106.941 80.828 1.00 26.98 273 ARG A O 1
ATOM 1954 N N . GLU A 1 274 ? -63.103 104.889 81.647 1.00 25.36 274 GLU A N 1
ATOM 1955 C CA . GLU A 1 274 ? -62.061 105.380 82.587 1.00 25.22 274 GLU A CA 1
ATOM 1956 C C . GLU A 1 274 ? -60.687 105.630 81.942 1.00 23.63 274 GLU A C 1
ATOM 1957 O O . GLU A 1 274 ? -59.726 105.898 82.646 1.00 23.54 274 GLU A O 1
ATOM 1963 N N . HIS A 1 275 ? -60.579 105.524 80.621 1.00 22.68 275 HIS A N 1
ATOM 1964 C CA . HIS A 1 275 ? -59.297 105.757 79.983 1.00 22.19 275 HIS A CA 1
ATOM 1965 C C . HIS A 1 275 ? -59.348 106.710 78.791 1.00 22.67 275 HIS A C 1
ATOM 1966 O O . HIS A 1 275 ? -58.550 106.597 77.852 1.00 20.46 275 HIS A O 1
ATOM 1973 N N . ARG A 1 276 ? -60.301 107.635 78.839 1.00 23.94 276 ARG A N 1
ATOM 1974 C CA . ARG A 1 276 ? -60.388 108.635 77.805 1.00 25.92 276 ARG A CA 1
ATOM 1975 C C . ARG A 1 276 ? -59.263 109.595 78.178 1.00 26.47 276 ARG A C 1
ATOM 1976 O O . ARG A 1 276 ? -58.712 109.513 79.298 1.00 26.15 276 ARG A O 1
ATOM 1984 N N . GLY A 1 277 ? -58.918 110.473 77.243 1.00 26.17 277 GLY A N 1
ATOM 1985 C CA . GLY A 1 277 ? -58.026 111.579 77.523 1.00 27.10 277 GLY A CA 1
ATOM 1986 C C . GLY A 1 277 ? -56.558 111.273 77.367 1.00 25.80 277 GLY A C 1
ATOM 1987 O O . GLY A 1 277 ? -55.725 112.110 77.652 1.00 27.21 277 GLY A O 1
ATOM 1988 N N . HIS A 1 278 ? -56.244 110.071 76.906 1.00 24.35 278 HIS A N 1
ATOM 1989 C CA . HIS A 1 278 ? -54.855 109.689 76.643 1.00 23.53 278 HIS A CA 1
ATOM 1990 C C . HIS A 1 278 ? -54.585 109.437 75.164 1.00 22.23 278 HIS A C 1
ATOM 1991 O O . HIS A 1 278 ? -53.539 108.888 74.799 1.00 20.84 278 HIS A O 1
ATOM 1998 N N . ALA A 1 279 ? -55.526 109.803 74.295 1.00 21.59 279 ALA A N 1
ATOM 1999 C CA . ALA A 1 279 ? -55.304 109.555 72.850 1.00 20.37 279 ALA A CA 1
ATOM 2000 C C . ALA A 1 279 ? -55.101 108.072 72.482 1.00 17.86 279 ALA A C 1
ATOM 2001 O O . ALA A 1 279 ? -54.388 107.749 71.534 1.00 17.69 279 ALA A O 1
ATOM 2003 N N . LEU A 1 280 ? -55.745 107.182 73.215 1.00 16.81 280 LEU A N 1
ATOM 2004 C CA . LEU A 1 280 ? -55.766 105.754 72.895 1.00 16.05 280 LEU A CA 1
ATOM 2005 C C . LEU A 1 280 ? -56.333 105.443 71.502 1.00 15.48 280 LEU A C 1
ATOM 2006 O O . LEU A 1 280 ? -55.806 104.613 70.781 1.00 15.22 280 LEU A O 1
ATOM 2011 N N . GLY A 1 281 ? -57.358 106.151 71.077 1.00 16.26 281 GLY A N 1
ATOM 2012 C CA . GLY A 1 281 ? -57.961 105.798 69.767 1.00 16.67 281 GLY A CA 1
ATOM 2013 C C . GLY A 1 281 ? -57.061 106.058 68.571 1.00 17.29 281 GLY A C 1
ATOM 2014 O O . GLY A 1 281 ? -57.008 105.262 67.632 1.00 16.43 281 GLY A O 1
ATOM 2015 N N . THR A 1 282 ? -56.370 107.204 68.583 1.00 18.13 282 THR A N 1
ATOM 2016 C CA . THR A 1 282 ? -55.347 107.452 67.580 1.00 18.70 282 THR A CA 1
ATOM 2017 C C . THR A 1 282 ? -54.212 106.434 67.676 1.00 17.28 282 THR A C 1
ATOM 2018 O O . THR A 1 282 ? -53.777 105.901 66.693 1.00 17.01 282 THR A O 1
ATOM 2022 N N . LEU A 1 283 ? -53.734 106.152 68.874 1.00 17.58 283 LEU A N 1
ATOM 2023 C CA . LEU A 1 283 ? -52.595 105.258 68.996 1.00 17.49 283 LEU A CA 1
ATOM 2024 C C . LEU A 1 283 ? -52.999 103.884 68.495 1.00 16.23 283 LEU A C 1
ATOM 2025 O O . LEU A 1 283 ? -52.294 103.274 67.731 1.00 17.99 283 LEU A O 1
ATOM 2030 N N . LEU A 1 284 ? -54.151 103.401 68.952 1.00 15.74 284 LEU A N 1
ATOM 2031 C CA . LEU A 1 284 ? -54.688 102.126 68.547 1.00 14.81 284 LEU A CA 1
ATOM 2032 C C . LEU A 1 284 ? -54.882 101.990 66.994 1.00 14.88 284 LEU A C 1
ATOM 2033 O O . LEU A 1 284 ? -54.438 101.017 66.404 1.00 14.57 284 LEU A O 1
ATOM 2038 N N . LYS A 1 285 ? -55.497 102.960 66.332 1.00 15.95 285 LYS A N 1
ATOM 2039 C CA . LYS A 1 285 ? -55.694 102.818 64.874 1.00 16.87 285 LYS A CA 1
ATOM 2040 C C . LYS A 1 285 ? -54.403 102.787 64.102 1.00 16.39 285 LYS A C 1
ATOM 2041 O O . LYS A 1 285 ? -54.267 102.003 63.147 1.00 15.55 285 LYS A O 1
ATOM 2047 N N . LEU A 1 286 ? -53.444 103.621 64.527 1.00 17.35 286 LEU A N 1
ATOM 2048 C CA . LEU A 1 286 ? -52.180 103.708 63.824 1.00 17.56 286 LEU A CA 1
ATOM 2049 C C . LEU A 1 286 ? -51.345 102.485 64.097 1.00 17.19 286 LEU A C 1
ATOM 2050 O O . LEU A 1 286 ? -50.740 101.950 63.164 1.00 17.92 286 LEU A O 1
ATOM 2055 N N . ALA A 1 287 ? -51.307 102.019 65.347 1.00 15.97 287 ALA A N 1
ATOM 2056 C CA . ALA A 1 287 ? -50.551 100.789 65.622 1.00 15.82 287 ALA A CA 1
ATOM 2057 C C . ALA A 1 287 ? -51.195 99.603 64.902 1.00 14.91 287 ALA A C 1
ATOM 2058 O O . ALA A 1 287 ? -50.488 98.787 64.330 1.00 15.61 287 ALA A O 1
ATOM 2060 N N . ASN A 1 288 ? -52.527 99.491 64.941 1.00 14.46 288 ASN A N 1
ATOM 2061 C CA . ASN A 1 288 ? -53.192 98.382 64.220 1.00 15.36 288 ASN A CA 1
ATOM 2062 C C . ASN A 1 288 ? -53.022 98.454 62.695 1.00 15.70 288 ASN A C 1
ATOM 2063 O O . ASN A 1 288 ? -52.908 97.429 62.042 1.00 16.25 288 ASN A O 1
ATOM 2068 N N . LEU A 1 289 ? -53.033 99.657 62.130 1.00 15.43 289 LEU A N 1
ATOM 2069 C CA . LEU A 1 289 ? -52.817 99.777 60.701 1.00 16.17 289 LEU A CA 1
ATOM 2070 C C . LEU A 1 289 ? -51.399 99.306 60.361 1.00 16.34 289 LEU A C 1
ATOM 2071 O O . LEU A 1 289 ? -51.171 98.581 59.410 1.00 17.07 289 LEU A O 1
ATOM 2076 N N . GLU A 1 290 ? -50.435 99.677 61.169 1.00 16.24 290 GLU A N 1
ATOM 2077 C CA . GLU A 1 290 ? -49.103 99.299 60.835 1.00 16.40 290 GLU A CA 1
ATOM 2078 C C . GLU A 1 290 ? -48.992 97.780 60.865 1.00 16.31 290 GLU A C 1
ATOM 2079 O O . GLU A 1 290 ? -48.234 97.177 60.083 1.00 17.11 290 GLU A O 1
ATOM 2085 N N . TYR A 1 291 ? -49.709 97.187 61.816 1.00 14.63 291 TYR A N 1
ATOM 2086 C CA . TYR A 1 291 ? -49.700 95.781 62.041 1.00 13.47 291 TYR A CA 1
ATOM 2087 C C . TYR A 1 291 ? -50.356 95.071 60.812 1.00 12.93 291 TYR A C 1
ATOM 2088 O O . TYR A 1 291 ? -49.794 94.136 60.265 1.00 14.39 291 TYR A O 1
ATOM 2097 N N . VAL A 1 292 ? -51.468 95.571 60.318 1.00 12.35 292 VAL A N 1
ATOM 2098 C CA . VAL A 1 292 ? -52.030 95.127 59.002 1.00 12.88 292 VAL A CA 1
ATOM 2099 C C . VAL A 1 292 ? -51.057 95.207 57.806 1.00 13.91 292 VAL A C 1
ATOM 2100 O O . VAL A 1 292 ? -50.805 94.199 57.114 1.00 14.97 292 VAL A O 1
ATOM 2104 N N . LEU A 1 293 ? -50.495 96.385 57.572 1.00 14.84 293 LEU A N 1
ATOM 2105 C CA . LEU A 1 293 ? -49.669 96.646 56.376 1.00 17.10 293 LEU A CA 1
ATOM 2106 C C . LEU A 1 293 ? -48.413 95.789 56.353 1.00 17.84 293 LEU A C 1
ATOM 2107 O O . LEU A 1 293 ? -47.864 95.524 55.288 1.00 19.95 293 LEU A O 1
ATOM 2112 N N . ARG A 1 294 ? -47.920 95.365 57.506 1.00 29.32 294 ARG A N 1
ATOM 2113 C CA . ARG A 1 294 ? -46.728 94.575 57.441 1.00 31.61 294 ARG A CA 1
ATOM 2114 C C . ARG A 1 294 ? -47.066 93.118 57.132 1.00 29.11 294 ARG A C 1
ATOM 2115 O O . ARG A 1 294 ? -46.198 92.349 56.769 1.00 30.56 294 ARG A O 1
ATOM 2123 N N . HIS A 1 295 ? -48.343 92.768 57.205 1.00 25.65 295 HIS A N 1
ATOM 2124 C CA . HIS A 1 295 ? -48.809 91.445 56.776 1.00 25.52 295 HIS A CA 1
ATOM 2125 C C . HIS A 1 295 ? -49.617 91.447 55.437 1.00 25.44 295 HIS A C 1
ATOM 2126 O O . HIS A 1 295 ? -49.788 90.417 54.798 1.00 26.13 295 HIS A O 1
ATOM 2133 N N . GLU A 1 296 ? -50.123 92.623 55.061 1.00 24.70 296 GLU A N 1
ATOM 2134 C CA . GLU A 1 296 ? -50.950 92.830 53.898 1.00 24.36 296 GLU A CA 1
ATOM 2135 C C . GLU A 1 296 ? -50.359 94.072 53.211 1.00 25.78 296 GLU A C 1
ATOM 2136 O O . GLU A 1 296 ? -50.964 95.134 53.211 1.00 24.89 296 GLU A O 1
ATOM 2142 N N . PRO A 1 297 ? -49.135 93.945 52.644 1.00 29.06 297 PRO A N 1
ATOM 2143 C CA . PRO A 1 297 ? -48.495 95.057 51.929 1.00 31.79 297 PRO A CA 1
ATOM 2144 C C . PRO A 1 297 ? -49.337 95.687 50.821 1.00 32.16 297 PRO A C 1
ATOM 2145 O O . PRO A 1 297 ? -49.095 96.823 50.482 1.00 35.03 297 PRO A O 1
ATOM 2149 N N . GLU A 1 298 ? -50.281 94.970 50.225 1.00 29.96 298 GLU A N 1
ATOM 2150 C CA . GLU A 1 298 ? -50.918 95.485 49.032 1.00 30.36 298 GLU A CA 1
ATOM 2151 C C . GLU A 1 298 ? -52.111 96.315 49.394 1.00 27.19 298 GLU A C 1
ATOM 2152 O O . GLU A 1 298 ? -52.712 96.909 48.523 1.00 27.35 298 GLU A O 1
ATOM 2158 N N . VAL A 1 299 ? -52.457 96.333 50.686 1.00 24.21 299 VAL A N 1
ATOM 2159 C CA . VAL A 1 299 ? -53.580 97.119 51.165 1.00 21.72 299 VAL A CA 1
ATOM 2160 C C . VAL A 1 299 ? -53.366 98.621 50.974 1.00 23.12 299 VAL A C 1
ATOM 2161 O O . VAL A 1 299 ? -52.313 99.184 51.260 1.00 24.63 299 VAL A O 1
ATOM 2165 N N . ARG A 1 300 ? -54.388 99.275 50.448 1.00 23.28 300 ARG A N 1
ATOM 2166 C CA . ARG A 1 300 ? -54.204 100.603 49.900 1.00 24.18 300 ARG A CA 1
ATOM 2167 C C . ARG A 1 300 ? -55.473 101.339 50.241 1.00 21.68 300 ARG A C 1
ATOM 2168 O O . ARG A 1 300 ? -55.451 102.577 50.477 1.00 22.01 300 ARG A O 1
ATOM 2176 N N . LEU A 1 301 ? -56.591 100.585 50.260 1.00 17.73 301 LEU A N 1
ATOM 2177 C CA . LEU A 1 301 ? -57.914 101.203 50.496 1.00 15.95 301 LEU A CA 1
ATOM 2178 C C . LEU A 1 301 ? -58.620 100.644 51.698 1.00 14.64 301 LEU A C 1
ATOM 2179 O O . LEU A 1 301 ? -58.887 99.422 51.789 1.00 15.56 301 LEU A O 1
ATOM 2184 N N . VAL A 1 302 ? -58.940 101.518 52.649 1.00 14.76 302 VAL A N 1
ATOM 2185 C CA . VAL A 1 302 ? -59.454 101.053 53.912 1.00 13.50 302 VAL A CA 1
ATOM 2186 C C . VAL A 1 302 ? -60.768 101.751 54.156 1.00 15.58 302 VAL A C 1
ATOM 2187 O O . VAL A 1 302 ? -60.888 102.961 53.997 1.00 17.94 302 VAL A O 1
ATOM 2191 N N . GLU A 1 303 ? -61.800 100.993 54.456 1.00 13.52 303 GLU A N 1
ATOM 2192 C CA . GLU A 1 303 ? -63.081 101.608 54.719 1.00 12.68 303 GLU A CA 1
ATOM 2193 C C . GLU A 1 303 ? -63.456 101.433 56.201 1.00 13.70 303 GLU A C 1
ATOM 2194 O O . GLU A 1 303 ? -62.986 100.491 56.890 1.00 14.10 303 GLU A O 1
ATOM 2200 N N . THR A 1 304 ? -64.309 102.336 56.678 1.00 13.74 304 THR A N 1
ATOM 2201 C CA . THR A 1 304 ? -64.851 102.228 58.004 1.00 14.79 304 THR A CA 1
ATOM 2202 C C . THR A 1 304 ? -66.202 102.979 58.065 1.00 15.29 304 THR A C 1
ATOM 2203 O O . THR A 1 304 ? -66.571 103.651 57.076 1.00 15.17 304 THR A O 1
ATOM 2207 N N . ALA A 1 305 ? -66.921 102.872 59.196 1.00 14.64 305 ALA A N 1
ATOM 2208 C CA . ALA A 1 305 ? -68.196 103.572 59.355 1.00 16.10 305 ALA A CA 1
ATOM 2209 C C . ALA A 1 305 ? -68.458 103.889 60.801 1.00 16.90 305 ALA A C 1
ATOM 2210 O O . ALA A 1 305 ? -68.331 103.023 61.663 1.00 17.88 305 ALA A O 1
ATOM 2212 N N . ASN A 1 306 ? -68.870 105.127 61.038 1.00 17.34 306 ASN A N 1
ATOM 2213 C CA . ASN A 1 306 ? -69.298 105.594 62.351 1.00 18.60 306 ASN A CA 1
ATOM 2214 C C . ASN A 1 306 ? -70.709 106.084 62.324 1.00 18.61 306 ASN A C 1
ATOM 2215 O O . ASN A 1 306 ? -71.154 106.676 61.332 1.00 17.76 306 ASN A O 1
ATOM 2220 N N . ALA A 1 307 ? -71.407 105.895 63.432 1.00 19.09 307 ALA A N 1
ATOM 2221 C CA . ALA A 1 307 ? -72.626 106.646 63.616 1.00 19.62 307 ALA A CA 1
ATOM 2222 C C . ALA A 1 307 ? -72.272 108.134 63.535 1.00 19.52 307 ALA A C 1
ATOM 2223 O O . ALA A 1 307 ? -71.291 108.599 64.144 1.00 18.09 307 ALA A O 1
ATOM 2225 N N . GLU A 1 308 ? -73.071 108.885 62.772 1.00 19.47 308 GLU A N 1
ATOM 2226 C CA . GLU A 1 308 ? -72.727 110.282 62.496 1.00 19.45 308 GLU A CA 1
ATOM 2227 C C . GLU A 1 308 ? -72.698 111.136 63.777 1.00 20.42 308 GLU A C 1
ATOM 2228 O O . GLU A 1 308 ? -72.178 112.245 63.745 1.00 19.43 308 GLU A O 1
ATOM 2234 N N . ASP A 1 309 ? -73.219 110.623 64.895 1.00 21.37 309 ASP A N 1
ATOM 2235 C CA . ASP A 1 309 ? -73.126 111.377 66.163 1.00 23.46 309 ASP A CA 1
ATOM 2236 C C . ASP A 1 309 ? -71.926 110.994 67.010 1.00 23.80 309 ASP A C 1
ATOM 2237 O O . ASP A 1 309 ? -71.713 111.562 68.061 1.00 25.92 309 ASP A O 1
ATOM 2242 N N . ASN A 1 310 ? -71.138 110.032 66.556 1.00 23.38 310 ASN A N 1
ATOM 2243 C CA . ASN A 1 310 ? -69.904 109.699 67.267 1.00 24.17 310 ASN A CA 1
ATOM 2244 C C . ASN A 1 310 ? -68.708 110.612 66.947 1.00 22.37 310 ASN A C 1
ATOM 2245 O O . ASN A 1 310 ? -67.699 110.155 66.420 1.00 21.43 310 ASN A O 1
ATOM 2250 N N . HIS A 1 311 ? -68.825 111.887 67.285 1.00 21.77 311 HIS A N 1
ATOM 2251 C CA . HIS A 1 311 ? -67.840 112.912 66.912 1.00 20.75 311 HIS A CA 1
ATOM 2252 C C . HIS A 1 311 ? -66.398 112.595 67.241 1.00 20.23 311 HIS A C 1
ATOM 2253 O O . HIS A 1 311 ? -65.521 112.752 66.396 1.00 17.78 311 HIS A O 1
ATOM 2260 N N . PRO A 1 312 ? -66.151 112.124 68.479 1.00 22.37 312 PRO A N 1
ATOM 2261 C CA . PRO A 1 312 ? -64.804 111.715 68.933 1.00 22.25 312 PRO A CA 1
ATOM 2262 C C . PRO A 1 312 ? -64.046 110.768 67.947 1.00 21.66 312 PRO A C 1
ATOM 2263 O O . PRO A 1 312 ? -62.924 111.104 67.498 1.00 21.38 312 PRO A O 1
ATOM 2267 N N . MET A 1 313 ? -64.635 109.617 67.593 1.00 21.24 313 MET A N 1
ATOM 2268 C CA . MET A 1 313 ? -63.998 108.705 66.643 1.00 20.31 313 MET A CA 1
ATOM 2269 C C . MET A 1 313 ? -63.996 109.297 65.253 1.00 18.35 313 MET A C 1
ATOM 2270 O O . MET A 1 313 ? -63.057 109.082 64.476 1.00 17.66 313 MET A O 1
ATOM 2275 N N . ILE A 1 314 ? -65.040 110.034 64.897 1.00 18.50 314 ILE A N 1
ATOM 2276 C CA . ILE A 1 314 ? -64.966 110.752 63.610 1.00 17.98 314 ILE A CA 1
ATOM 2277 C C . ILE A 1 314 ? -63.734 111.705 63.582 1.00 17.53 314 ILE A C 1
ATOM 2278 O O . ILE A 1 314 ? -62.970 111.784 62.608 1.00 17.71 314 ILE A O 1
ATOM 2283 N N . ALA A 1 315 ? -63.542 112.440 64.666 1.00 18.37 315 ALA A N 1
ATOM 2284 C CA . ALA A 1 315 ? -62.377 113.323 64.776 1.00 17.79 315 ALA A CA 1
ATOM 2285 C C . ALA A 1 315 ? -61.085 112.518 64.670 1.00 17.48 315 ALA A C 1
ATOM 2286 O O . ALA A 1 315 ? -60.149 112.894 63.982 1.00 17.83 315 ALA A O 1
ATOM 2288 N N . VAL A 1 316 ? -61.044 111.354 65.290 1.00 17.47 316 VAL A N 1
ATOM 2289 C CA . VAL A 1 316 ? -59.882 110.498 65.092 1.00 16.73 316 VAL A CA 1
ATOM 2290 C C . VAL A 1 316 ? -59.682 109.976 63.678 1.00 15.93 316 VAL A C 1
ATOM 2291 O O . VAL A 1 316 ? -58.546 109.950 63.183 1.00 17.68 316 VAL A O 1
ATOM 2295 N N . ASN A 1 317 ? -60.755 109.567 63.019 1.00 14.21 317 ASN A N 1
ATOM 2296 C CA . ASN A 1 317 ? -60.648 108.962 61.703 1.00 14.29 317 ASN A CA 1
ATOM 2297 C C . ASN A 1 317 ? -60.178 110.002 60.687 1.00 14.16 317 ASN A C 1
ATOM 2298 O O . ASN A 1 317 ? -59.255 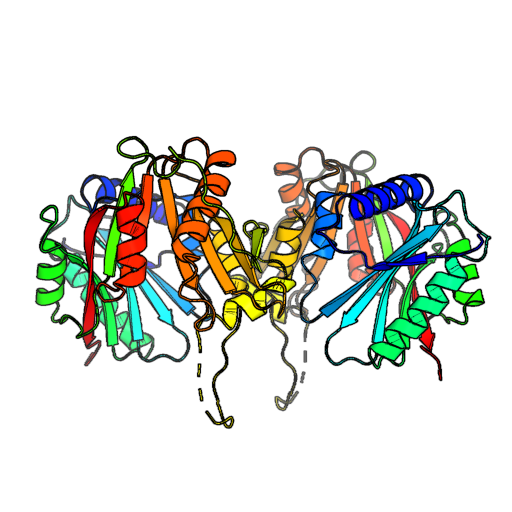109.726 59.920 1.00 14.29 317 ASN A O 1
ATOM 2303 N N . ALA A 1 318 ? -60.768 111.204 60.765 1.00 13.34 318 ALA A N 1
ATOM 2304 C CA . ALA A 1 318 ? -60.421 112.341 59.912 1.00 14.33 318 ALA A CA 1
ATOM 2305 C C . ALA A 1 318 ? -58.964 112.738 60.022 1.00 16.59 318 ALA A C 1
ATOM 2306 O O . ALA A 1 318 ? -58.276 112.877 58.988 1.00 18.29 318 ALA A O 1
ATOM 2308 N N . ALA A 1 319 ? -58.474 112.910 61.252 1.00 17.83 319 ALA A N 1
ATOM 2309 C CA . ALA A 1 319 ? -57.016 113.201 61.468 1.00 19.59 319 ALA A CA 1
ATOM 2310 C C . ALA A 1 319 ? -56.194 112.184 60.728 1.00 19.66 319 ALA A C 1
ATOM 2311 O O . ALA A 1 319 ? -55.072 112.449 60.366 1.00 22.18 319 ALA A O 1
ATOM 2313 N N . LEU A 1 320 ? -56.728 110.992 60.544 1.00 18.89 320 LEU A N 1
ATOM 2314 C CA . LEU A 1 320 ? -55.895 109.925 59.993 1.00 19.93 320 LEU A CA 1
ATOM 2315 C C . LEU A 1 320 ? -55.997 109.872 58.458 1.00 20.52 320 LEU A C 1
ATOM 2316 O O . LEU A 1 320 ? -55.398 109.007 57.837 1.00 21.08 320 LEU A O 1
ATOM 2321 N N . GLY A 1 321 ? -56.790 110.767 57.849 1.00 19.69 321 GLY A N 1
ATOM 2322 C CA . GLY A 1 321 ? -56.937 110.754 56.394 1.00 19.93 321 GLY A CA 1
ATOM 2323 C C . GLY A 1 321 ? -58.250 110.115 55.909 1.00 19.00 321 GLY A C 1
ATOM 2324 O O . GLY A 1 321 ? -58.525 110.096 54.696 1.00 19.57 321 GLY A O 1
ATOM 2325 N N . PHE A 1 322 ? -59.057 109.578 56.827 1.00 15.87 322 PHE A N 1
ATOM 2326 C CA . PHE A 1 322 ? -60.329 109.020 56.409 1.00 15.19 322 PHE A CA 1
ATOM 2327 C C . PHE A 1 322 ? -61.234 110.161 55.851 1.00 16.57 322 PHE A C 1
ATOM 2328 O O . PHE A 1 322 ? -61.298 111.226 56.441 1.00 16.28 322 PHE A O 1
ATOM 2336 N N . GLU A 1 323 ? -61.896 109.924 54.705 1.00 17.08 323 GLU A N 1
ATOM 2337 C CA . GLU A 1 323 ? -62.802 110.916 54.116 1.00 17.85 323 GLU A CA 1
ATOM 2338 C C . GLU A 1 323 ? -64.200 110.332 53.969 1.00 16.58 323 GLU A C 1
ATOM 2339 O O . GLU A 1 323 ? -64.385 109.230 53.445 1.00 16.86 323 GLU A O 1
ATOM 2345 N N . PRO A 1 324 ? -65.189 111.060 54.484 1.00 15.55 324 PRO A N 1
ATOM 2346 C CA . PRO A 1 324 ? -66.584 110.629 54.374 1.00 14.75 324 PRO A CA 1
ATOM 2347 C C . PRO A 1 324 ? -66.979 110.579 52.903 1.00 15.78 324 PRO A C 1
ATOM 2348 O O . PRO A 1 324 ? -66.791 111.536 52.172 1.00 16.35 324 PRO A O 1
ATOM 2352 N N . TYR A 1 325 ? -67.508 109.446 52.481 1.00 15.26 325 TYR A N 1
ATOM 2353 C CA . TYR A 1 325 ? -67.872 109.250 51.099 1.00 17.13 325 TYR A CA 1
ATOM 2354 C C . TYR A 1 325 ? -69.393 109.132 50.856 1.00 17.18 325 TYR A C 1
ATOM 2355 O O . TYR A 1 325 ? -69.917 109.821 50.000 1.00 18.74 325 TYR A O 1
ATOM 2364 N N . ASP A 1 326 ? -70.091 108.257 51.591 1.00 15.77 326 ASP A N 1
ATOM 2365 C CA . ASP A 1 326 ? -71.538 108.140 51.470 1.00 16.49 326 ASP A CA 1
ATOM 2366 C C . ASP A 1 326 ? -72.186 107.853 52.835 1.00 15.76 326 ASP A C 1
ATOM 2367 O O . ASP A 1 326 ? -71.486 107.680 53.850 1.00 14.87 326 ASP A O 1
ATOM 2372 N N . ARG A 1 327 ? -73.520 107.802 52.852 1.00 16.45 327 ARG A N 1
ATOM 2373 C CA . ARG A 1 327 ? -74.289 107.786 54.095 1.00 15.92 327 ARG A CA 1
ATOM 2374 C C . ARG A 1 327 ? -75.115 106.492 54.187 1.00 16.62 327 ARG A C 1
ATOM 2375 O O . ARG A 1 327 ? -75.709 106.057 53.185 1.00 16.39 327 ARG A O 1
ATOM 2383 N N . TRP A 1 328 ? -75.149 105.876 55.375 1.00 14.79 328 TRP A N 1
ATOM 2384 C CA . TRP A 1 328 ? -75.842 104.599 55.554 1.00 15.68 328 TRP A CA 1
ATOM 2385 C C . TRP A 1 328 ? -77.107 104.837 56.353 1.00 16.26 328 TRP A C 1
ATOM 2386 O O . TRP A 1 328 ? -77.023 104.942 57.562 1.00 17.47 328 TRP A O 1
ATOM 2397 N N . VAL A 1 329 ? -78.260 104.961 55.691 1.00 25.70 329 VAL A N 1
ATOM 2398 C CA . VAL A 1 329 ? -79.479 105.442 56.333 1.00 22.02 329 VAL A CA 1
ATOM 2399 C C . VAL A 1 329 ? -80.437 104.277 56.683 1.00 20.87 329 VAL A C 1
ATOM 2400 O O . VAL A 1 329 ? -80.690 103.403 55.837 1.00 19.69 329 VAL A O 1
ATOM 2404 N N . PHE A 1 330 ? -80.945 104.261 57.921 1.00 20.22 330 PHE A N 1
ATOM 2405 C CA . PHE A 1 330 ? -81.762 103.144 58.399 1.00 19.35 330 PHE A CA 1
ATOM 2406 C C . PHE A 1 330 ? -83.212 103.381 58.112 1.00 17.57 330 PHE A C 1
ATOM 2407 O O . PHE A 1 330 ? -83.773 104.446 58.451 1.00 17.53 330 PHE A O 1
ATOM 2415 N N . TRP A 1 331 ? -83.823 102.423 57.419 1.00 16.43 331 TRP A N 1
ATOM 2416 C CA . TRP A 1 331 ? -85.230 102.541 57.059 1.00 13.97 331 TRP A CA 1
ATOM 2417 C C . TRP A 1 331 ? -85.970 101.368 57.643 1.00 14.52 331 TRP A C 1
ATOM 2418 O O . TRP A 1 331 ? -85.381 100.317 57.898 1.00 14.58 331 TRP A O 1
ATOM 2429 N N . THR A 1 332 ? -87.282 101.504 57.744 1.00 14.28 332 THR A N 1
ATOM 2430 C CA . THR A 1 332 ? -88.104 100.502 58.400 1.00 15.75 332 THR A CA 1
ATOM 2431 C C . THR A 1 332 ? -89.481 100.486 57.744 1.00 16.49 332 THR A C 1
ATOM 2432 O O . THR A 1 332 ? -89.943 101.513 57.178 1.00 18.34 332 THR A O 1
ATOM 2436 N N . ALA A 1 333 ? -90.152 99.345 57.814 1.00 17.17 333 ALA A N 1
ATOM 2437 C CA . ALA A 1 333 ? -91.423 99.178 57.108 1.00 17.66 333 ALA A CA 1
ATOM 2438 C C . ALA A 1 333 ? -92.277 98.153 57.824 1.00 18.75 333 ALA A C 1
ATOM 2439 O O . ALA A 1 333 ? -91.757 97.238 58.439 1.00 17.15 333 ALA A O 1
ATOM 2441 N N . GLU A 1 334 ? -93.593 98.332 57.738 1.00 20.55 334 GLU A N 1
ATOM 2442 C CA . GLU A 1 334 ? -94.521 97.284 58.155 1.00 24.32 334 GLU A CA 1
ATOM 2443 C C . GLU A 1 334 ? -94.493 96.035 57.218 1.00 25.07 334 GLU A C 1
ATOM 2444 O O . GLU A 1 334 ? -94.470 96.123 55.976 1.00 25.83 334 GLU A O 1
ATOM 2450 N N . ALA A 1 335 ? -94.472 94.875 57.841 1.00 26.29 335 ALA A N 1
ATOM 2451 C CA . ALA A 1 335 ? -94.567 93.611 57.155 1.00 28.45 335 ALA A CA 1
ATOM 2452 C C . ALA A 1 335 ? -96.005 93.324 56.719 1.00 31.22 335 ALA A C 1
ATOM 2453 O O . AL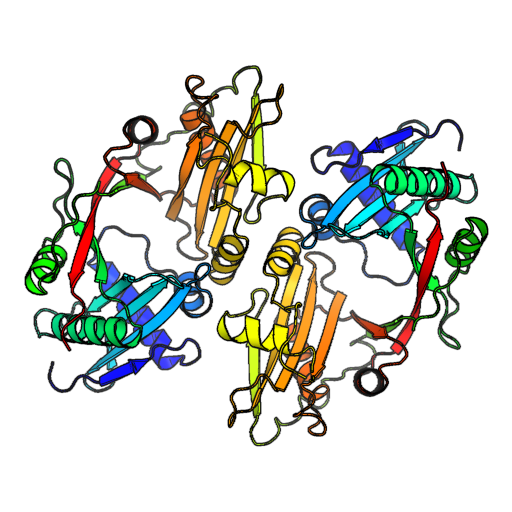A A 1 335 ? -96.235 92.817 55.628 1.00 32.41 335 ALA A O 1
ATOM 2455 N N . GLY A 1 336 ? -96.964 93.604 57.592 1.00 33.98 336 GLY A N 1
ATOM 2456 C CA . GLY A 1 336 ? -98.344 93.060 57.457 1.00 39.39 336 GLY A CA 1
ATOM 2457 C C . GLY A 1 336 ? -99.188 94.120 56.812 1.00 42.97 336 GLY A C 1
ATOM 2458 O O . GLY A 1 336 ? -98.666 95.216 56.566 1.00 41.41 336 GLY A O 1
ATOM 2459 N N . PRO A 1 337 ? -100.498 93.854 56.574 1.00 47.69 337 PRO A N 1
ATOM 2460 C CA . PRO A 1 337 ? -101.402 92.732 56.929 1.00 51.93 337 PRO A CA 1
ATOM 2461 C C . PRO A 1 337 ? -101.097 91.292 56.426 1.00 53.53 337 PRO A C 1
ATOM 2462 O O . PRO A 1 337 ? -101.029 90.351 57.247 1.00 54.17 337 PRO A O 1
ATOM 2466 N N . SER A 1 338 ? -100.985 91.099 55.104 1.00 54.79 338 SER A N 1
ATOM 2467 C CA . SER A 1 338 ? -101.058 89.735 54.534 1.00 56.55 338 SER A CA 1
ATOM 2468 C C . SER A 1 338 ? -101.595 89.699 53.083 1.00 59.04 338 SER A C 1
ATOM 2469 O O . SER A 1 338 ? -102.810 89.724 52.830 1.00 62.88 338 SER A O 1
ATOM 2472 N N . ALA B 1 5 ? -33.136 68.544 91.394 1.00 48.58 5 ALA B N 1
ATOM 2473 C CA . ALA B 1 5 ? -31.730 68.722 90.960 1.00 50.32 5 ALA B CA 1
ATOM 2474 C C . ALA B 1 5 ? -31.008 69.415 92.090 1.00 52.08 5 ALA B C 1
ATOM 2475 O O . ALA B 1 5 ? -29.947 68.957 92.563 1.00 55.67 5 ALA B O 1
ATOM 2477 N N . GLY B 1 6 ? -31.604 70.525 92.512 1.00 50.76 6 GLY B N 1
ATOM 2478 C CA . GLY B 1 6 ? -31.180 71.301 93.703 1.00 51.61 6 GLY B CA 1
ATOM 2479 C C . GLY B 1 6 ? -32.310 72.299 93.949 1.00 49.30 6 GLY B C 1
ATOM 2480 O O . GLY B 1 6 ? -33.472 71.909 94.050 1.00 47.38 6 GLY B O 1
ATOM 2481 N N . GLU B 1 7 ? -32.001 73.589 93.991 1.00 48.71 7 GLU B N 1
ATOM 2482 C CA . GLU B 1 7 ? -33.065 74.595 94.015 1.00 46.84 7 GLU B CA 1
ATOM 2483 C C . GLU B 1 7 ? -33.954 74.537 92.764 1.00 42.94 7 GLU B C 1
ATOM 2484 O O . GLU B 1 7 ? -33.559 74.932 91.660 1.00 42.36 7 GLU B O 1
ATOM 2490 N N . LEU B 1 8 ? -35.172 74.058 92.893 1.00 40.30 8 LEU B N 1
ATOM 2491 C CA . LEU B 1 8 ? -36.044 74.170 91.735 1.00 35.88 8 LEU B CA 1
ATOM 2492 C C . LEU B 1 8 ? -36.825 75.465 91.801 1.00 34.31 8 LEU B C 1
ATOM 2493 O O . LEU B 1 8 ? -37.380 75.827 92.840 1.00 34.61 8 LEU B O 1
ATOM 2498 N N . GLU B 1 9 ? -36.835 76.178 90.690 1.00 32.22 9 GLU B N 1
ATOM 2499 C CA . GLU B 1 9 ? -37.620 77.399 90.569 1.00 31.53 9 GLU B CA 1
ATOM 2500 C C . GLU B 1 9 ? -38.902 77.159 89.692 1.00 29.27 9 GLU B C 1
ATOM 2501 O O . GLU B 1 9 ? -38.821 76.760 88.511 1.00 28.26 9 GLU B O 1
ATOM 2507 N N . PHE B 1 10 ? -40.071 77.358 90.295 1.00 28.93 10 PHE B N 1
ATOM 2508 C CA . PHE B 1 10 ? -41.356 77.256 89.606 1.00 27.09 10 PHE B CA 1
ATOM 2509 C C . PHE B 1 10 ? -41.783 78.622 89.059 1.00 26.50 10 PHE B C 1
ATOM 2510 O O . PHE B 1 10 ? -41.952 79.555 89.811 1.00 28.80 10 PHE B O 1
ATOM 2518 N N . VAL B 1 11 ? -41.941 78.725 87.747 1.00 24.79 11 VAL B N 1
ATOM 2519 C CA . VAL B 1 11 ? -42.207 79.992 87.058 1.00 24.51 11 VAL B CA 1
ATOM 2520 C C . VAL B 1 11 ? -43.460 79.832 86.158 1.00 22.43 11 VAL B C 1
ATOM 2521 O O . VAL B 1 11 ? -43.567 78.903 85.394 1.00 21.67 11 VAL B O 1
ATOM 2525 N N . PRO B 1 12 ? -44.399 80.755 86.241 1.00 22.58 12 PRO B N 1
ATOM 2526 C CA . PRO B 1 12 ? -45.510 80.584 85.328 1.00 20.65 12 PRO B CA 1
ATOM 2527 C C . PRO B 1 12 ? -45.039 80.562 83.874 1.00 19.51 12 PRO B C 1
ATOM 2528 O O . PRO B 1 12 ? -44.065 81.200 83.509 1.00 19.38 12 PRO B O 1
ATOM 2532 N N . LEU B 1 13 ? -45.739 79.794 83.062 1.00 18.10 13 LEU B N 1
ATOM 2533 C CA . LEU B 1 13 ? -45.509 79.724 81.631 1.00 18.48 13 LEU B CA 1
ATOM 2534 C C . LEU B 1 13 ? -46.613 80.562 80.939 1.00 18.72 13 LEU B C 1
ATOM 2535 O O . LEU B 1 13 ? -47.769 80.150 80.888 1.00 18.36 13 LEU B O 1
ATOM 2540 N N . ALA B 1 14 ? -46.227 81.717 80.416 1.00 19.23 14 ALA B N 1
ATOM 2541 C CA . ALA B 1 14 ? -47.098 82.713 79.815 1.00 20.84 14 ALA B CA 1
ATOM 2542 C C . ALA B 1 14 ? -46.661 82.883 78.352 1.00 21.92 14 ALA B C 1
ATOM 2543 O O . ALA B 1 14 ? -45.469 82.941 78.054 1.00 22.06 14 ALA B O 1
ATOM 2545 N N . ALA B 1 15 ? -47.620 82.934 77.436 1.00 22.72 15 ALA B N 1
ATOM 2546 C CA . ALA B 1 15 ? -47.327 83.021 76.014 1.00 23.85 15 ALA B CA 1
ATOM 2547 C C . ALA B 1 15 ? -46.476 84.203 75.618 1.00 26.10 15 ALA B C 1
ATOM 2548 O O . ALA B 1 15 ? -45.792 84.134 74.617 1.00 27.52 15 ALA B O 1
ATOM 2550 N N . ASN B 1 16 ? -46.526 85.284 76.383 1.00 28.39 16 ASN B N 1
ATOM 2551 C CA . ASN B 1 16 ? -45.864 86.541 76.023 1.00 31.60 16 ASN B CA 1
ATOM 2552 C C . ASN B 1 16 ? -44.367 86.577 76.393 1.00 31.76 16 ASN B C 1
ATOM 2553 O O . ASN B 1 16 ? -43.639 87.506 76.014 1.00 33.89 16 ASN B O 1
ATOM 2558 N N . ASP B 1 17 ? -43.919 85.559 77.126 1.00 29.55 17 ASP B N 1
ATOM 2559 C CA . ASP B 1 17 ? -42.565 85.472 77.600 1.00 28.29 17 ASP B CA 1
ATOM 2560 C C . ASP B 1 17 ? -41.769 84.585 76.654 1.00 27.15 17 ASP B C 1
ATOM 2561 O O . ASP B 1 17 ? -41.600 83.411 76.889 1.00 26.61 17 ASP B O 1
ATOM 2566 N N . ASP B 1 18 ? -41.260 85.176 75.588 1.00 28.56 18 ASP B N 1
ATOM 2567 C CA . ASP B 1 18 ? -40.576 84.460 74.518 1.00 28.60 18 ASP B CA 1
ATOM 2568 C C . ASP B 1 18 ? -39.424 83.544 74.934 1.00 28.26 18 ASP B C 1
ATOM 2569 O O . ASP B 1 18 ? -39.305 82.403 74.456 1.00 27.65 18 ASP B O 1
ATOM 2574 N N . GLU B 1 19 ? -38.570 84.044 75.810 1.00 29.77 19 GLU B N 1
ATOM 2575 C CA . GLU B 1 19 ? -37.470 83.274 76.367 1.00 30.08 19 GLU B CA 1
ATOM 2576 C C . GLU B 1 19 ? -37.949 81.917 76.960 1.00 26.74 19 GLU B C 1
ATOM 2577 O O . GLU B 1 19 ? -37.452 80.833 76.583 1.00 25.64 19 GLU B O 1
ATOM 2583 N N . THR B 1 20 ? -38.906 81.996 77.884 1.00 24.53 20 THR B N 1
ATOM 2584 C CA . THR B 1 20 ? -39.394 80.831 78.619 1.00 22.44 20 THR B CA 1
ATOM 2585 C C . THR B 1 20 ? -40.167 79.950 77.660 1.00 20.91 20 THR B C 1
ATOM 2586 O O . THR B 1 20 ? -39.963 78.750 77.664 1.00 20.48 20 THR B O 1
ATOM 2590 N N . VAL B 1 21 ? -41.011 80.541 76.821 1.00 20.31 21 VAL B N 1
ATOM 2591 C CA . VAL B 1 21 ? -41.744 79.762 75.837 1.00 19.46 21 VAL B CA 1
ATOM 2592 C C . VAL B 1 21 ? -40.835 79.025 74.865 1.00 19.36 21 VAL B C 1
ATOM 2593 O O . VAL B 1 21 ? -41.048 77.858 74.608 1.00 18.85 21 VAL B O 1
ATOM 2597 N N . GLY B 1 22 ? -39.819 79.695 74.339 1.00 20.42 22 GLY B N 1
ATOM 2598 C CA . GLY B 1 22 ? -38.835 79.001 73.514 1.00 20.52 22 GLY B CA 1
ATOM 2599 C C . GLY B 1 22 ? -38.139 77.800 74.162 1.00 20.54 22 GLY B C 1
ATOM 2600 O O . GLY B 1 22 ? -37.828 76.778 73.485 1.00 20.25 22 GLY B O 1
ATOM 2601 N N . GLN B 1 23 ? -37.869 77.902 75.464 1.00 20.48 23 GLN B N 1
ATOM 2602 C CA . GLN B 1 23 ? -37.204 76.788 76.178 1.00 20.60 23 GLN B CA 1
ATOM 2603 C C . GLN B 1 23 ? -38.138 75.646 76.399 1.00 17.65 23 GLN B C 1
ATOM 2604 O O . GLN B 1 23 ? -37.741 74.507 76.337 1.00 18.29 23 GLN B O 1
ATOM 2610 N N . TRP B 1 24 ? -39.379 75.978 76.683 1.00 15.89 24 TRP B N 1
ATOM 2611 C CA . TRP B 1 24 ? -40.442 74.987 76.794 1.00 15.40 24 TRP B CA 1
ATOM 2612 C C . TRP B 1 24 ? -40.636 74.251 75.456 1.00 15.21 24 TRP B C 1
ATOM 2613 O O . TRP B 1 24 ? -40.642 73.014 75.442 1.00 16.28 24 TRP B O 1
ATOM 2624 N N . LEU B 1 25 ? -40.709 74.978 74.330 1.00 14.76 25 LEU B N 1
ATOM 2625 C CA . LEU B 1 25 ? -40.800 74.320 72.995 1.00 14.30 25 LEU B CA 1
ATOM 2626 C C . LEU B 1 25 ? -39.628 73.362 72.817 1.00 15.18 25 LEU B C 1
ATOM 2627 O O . LEU B 1 25 ? -39.811 72.196 72.417 1.00 14.79 25 LEU B O 1
ATOM 2632 N N . ASP B 1 26 ? -38.425 73.841 73.151 1.00 16.04 26 ASP B N 1
ATOM 2633 C CA . ASP B 1 26 ? -37.225 73.027 73.004 1.00 16.65 26 ASP B CA 1
ATOM 2634 C C . ASP B 1 26 ? -37.239 71.744 73.878 1.00 15.69 26 ASP B C 1
ATOM 2635 O O . ASP B 1 26 ? -36.764 70.673 73.472 1.00 13.92 26 ASP B O 1
ATOM 2640 N N . LEU B 1 27 ? -37.794 71.860 75.079 1.00 15.99 27 LEU B N 1
ATOM 2641 C CA . LEU B 1 27 ? -37.868 70.728 76.006 1.00 16.11 27 LEU B CA 1
ATOM 2642 C C . LEU B 1 27 ? -38.738 69.642 75.390 1.00 16.66 27 LEU B C 1
ATOM 2643 O O . LEU B 1 27 ? -38.394 68.439 75.368 1.00 17.14 27 LEU B O 1
ATOM 2648 N N . MET B 1 28 ? -39.864 70.071 74.840 1.00 16.44 28 MET B N 1
ATOM 2649 C CA . MET B 1 28 ? -40.808 69.140 74.225 1.00 16.19 28 MET B CA 1
ATOM 2650 C C . MET B 1 28 ? -40.175 68.475 73.014 1.00 17.26 28 MET B C 1
ATOM 2651 O O . MET B 1 28 ? -40.245 67.250 72.865 1.00 19.03 28 MET B O 1
ATOM 2656 N N . ALA B 1 29 ? -39.554 69.254 72.145 1.00 17.01 29 ALA B N 1
ATOM 2657 C CA . ALA B 1 29 ? -39.000 68.656 70.920 1.00 17.70 29 ALA B CA 1
ATOM 2658 C C . ALA B 1 29 ? -37.922 67.623 71.301 1.00 18.29 29 ALA B C 1
ATOM 2659 O O . ALA B 1 29 ? -37.839 66.520 70.740 1.00 20.37 29 ALA B O 1
ATOM 2661 N N . LEU B 1 30 ? -37.112 67.976 72.280 1.00 17.96 30 LEU B N 1
ATOM 2662 C CA . LEU B 1 30 ? -36.025 67.122 72.750 1.00 18.65 30 LEU B CA 1
ATOM 2663 C C . LEU B 1 30 ? -36.574 65.863 73.384 1.00 17.70 30 LEU B C 1
ATOM 2664 O O . LEU B 1 30 ? -36.087 64.784 73.111 1.00 18.62 30 LEU B O 1
ATOM 2669 N N . ALA B 1 31 ? -37.594 66.007 74.224 1.00 15.76 31 ALA B N 1
ATOM 2670 C CA . ALA B 1 31 ? -38.138 64.877 74.945 1.00 16.28 31 ALA B CA 1
ATOM 2671 C C . ALA B 1 31 ? -38.910 63.967 73.983 1.00 17.19 31 ALA B C 1
ATOM 2672 O O . ALA B 1 31 ? -38.994 62.740 74.177 1.00 17.51 31 ALA B O 1
ATOM 2674 N N . ALA B 1 32 ? -39.519 64.575 72.961 1.00 17.12 32 ALA B N 1
ATOM 2675 C CA . ALA B 1 32 ? -40.236 63.783 71.966 1.00 18.10 32 ALA B CA 1
ATOM 2676 C C . ALA B 1 32 ? -39.313 62.820 71.175 1.00 20.56 32 ALA B C 1
ATOM 2677 O O . ALA B 1 32 ? -39.774 61.822 70.629 1.00 21.65 32 ALA B O 1
ATOM 2679 N N . GLU B 1 33 ? -38.013 63.077 71.158 1.00 22.29 33 GLU B N 1
ATOM 2680 C CA . GLU B 1 33 ? -37.073 62.158 70.493 1.00 25.49 33 GLU B CA 1
ATOM 2681 C C . GLU B 1 33 ? -36.984 60.789 71.133 1.00 27.20 33 GLU B C 1
ATOM 2682 O O . GLU B 1 33 ? -36.684 59.796 70.447 1.00 28.91 33 GLU B O 1
ATOM 2688 N N . THR B 1 34 ? -37.203 60.717 72.439 1.00 26.85 34 THR B N 1
ATOM 2689 C CA . THR B 1 34 ? -37.186 59.418 73.074 1.00 28.81 34 THR B CA 1
ATOM 2690 C C . THR B 1 34 ? -38.501 59.068 73.766 1.00 28.69 34 THR B C 1
ATOM 2691 O O . THR B 1 34 ? -38.541 58.164 74.600 1.00 31.80 34 THR B O 1
ATOM 2695 N N . GLY B 1 35 ? -39.574 59.764 73.468 1.00 25.78 35 GLY B N 1
ATOM 2696 C CA . GLY B 1 35 ? -40.802 59.438 74.159 1.00 24.11 35 GLY B CA 1
ATOM 2697 C C . GLY B 1 35 ? -41.623 58.464 73.333 1.00 22.97 35 GLY B C 1
ATOM 2698 O O . GLY B 1 35 ? -41.079 57.726 72.564 1.00 23.61 35 GLY B O 1
ATOM 2699 N N . PRO B 1 36 ? -42.944 58.450 73.534 1.00 21.47 36 PRO B N 1
ATOM 2700 C CA . PRO B 1 36 ? -43.787 57.535 72.785 1.00 21.79 36 PRO B CA 1
ATOM 2701 C C . PRO B 1 36 ? -43.805 57.867 71.298 1.00 21.10 36 PRO B C 1
ATOM 2702 O O . PRO B 1 36 ? -43.578 59.000 70.920 1.00 20.43 36 PRO B O 1
ATOM 2706 N N . ARG B 1 37 ? -44.094 56.885 70.466 1.00 20.41 37 ARG B N 1
ATOM 2707 C CA . ARG B 1 37 ? -44.312 57.164 69.079 1.00 19.82 37 ARG B CA 1
ATOM 2708 C C . ARG B 1 37 ? -45.289 58.355 68.960 1.00 18.17 37 ARG B C 1
ATOM 2709 O O . ARG B 1 37 ? -46.365 58.360 69.555 1.00 16.54 37 ARG B O 1
ATOM 2717 N N . ALA B 1 38 ? -44.924 59.384 68.214 1.00 17.41 38 ALA B N 1
ATOM 2718 C CA . ALA B 1 38 ? -45.801 60.566 68.203 1.00 17.38 38 ALA B CA 1
ATOM 2719 C C . ALA B 1 38 ? -45.450 61.523 67.095 1.00 16.87 38 ALA B C 1
ATOM 2720 O O . ALA B 1 38 ? -44.299 61.565 66.674 1.00 15.49 38 ALA B O 1
ATOM 2722 N N . ALA B 1 39 ? -46.424 62.336 66.664 1.00 16.59 39 ALA B N 1
ATOM 2723 C CA . ALA B 1 39 ? -46.068 63.432 65.740 1.00 16.10 39 ALA B CA 1
ATOM 2724 C C . ALA B 1 39 ? -45.178 64.369 66.533 1.00 15.01 39 ALA B C 1
ATOM 2725 O O . ALA B 1 39 ? -45.526 64.692 67.640 1.00 12.69 39 ALA B O 1
ATOM 2727 N N . PRO B 1 40 ? -44.032 64.811 65.972 1.00 16.13 40 PRO B N 1
ATOM 2728 C CA . PRO B 1 40 ? -43.289 65.857 66.687 1.00 16.38 40 PRO B CA 1
ATOM 2729 C C . PRO B 1 40 ? -44.213 67.038 67.090 1.00 16.50 40 PRO B C 1
ATOM 2730 O O . PRO B 1 40 ? -45.233 67.319 66.437 1.00 15.76 40 PRO B O 1
ATOM 2734 N N . PRO B 1 41 ? -43.860 67.727 68.173 1.00 18.04 41 PRO B N 1
ATOM 2735 C CA . PRO B 1 41 ? -44.681 68.828 68.606 1.00 17.20 41 PRO B CA 1
ATOM 2736 C C . PRO B 1 41 ? -44.654 69.901 67.524 1.00 16.66 41 PRO B C 1
ATOM 2737 O O . PRO B 1 41 ? -43.613 70.176 66.981 1.00 18.37 41 PRO B O 1
ATOM 2741 N N . CYS B 1 42 ? -45.811 70.436 67.166 1.00 15.33 42 CYS B N 1
ATOM 2742 C CA . CYS B 1 42 ? -45.877 71.625 66.334 1.00 14.77 42 CYS B CA 1
ATOM 2743 C C . CYS B 1 42 ? -45.961 72.915 67.230 1.00 13.39 42 CYS B C 1
ATOM 2744 O O . CYS B 1 42 ? -46.867 73.078 68.069 1.00 11.61 42 CYS B O 1
ATOM 2747 N N . ASN B 1 43 ? -44.992 73.797 67.043 1.00 14.16 43 ASN B N 1
ATOM 2748 C CA . ASN B 1 43 ? -44.864 75.064 67.778 1.00 13.71 43 ASN B CA 1
ATOM 2749 C C . ASN B 1 43 ? -46.027 75.997 67.628 1.00 14.03 43 ASN B C 1
ATOM 2750 O O . ASN B 1 43 ? -46.398 76.696 68.573 1.00 14.18 43 ASN B O 1
ATOM 2755 N N . VAL B 1 44 ? -46.635 75.990 66.451 1.00 14.27 44 VAL B N 1
ATOM 2756 C CA . VAL B 1 44 ? -47.853 76.767 66.216 1.00 13.83 44 VAL B CA 1
ATOM 2757 C C . VAL B 1 44 ? -48.953 76.222 67.122 1.00 13.52 44 VAL B C 1
ATOM 2758 O O . VAL B 1 44 ? -49.628 76.974 67.827 1.00 12.03 44 VAL B O 1
ATOM 2762 N N . ASP B 1 45 ? -49.068 74.897 67.143 1.00 13.15 45 ASP B N 1
ATOM 2763 C CA . ASP B 1 45 ? -50.070 74.226 67.945 1.00 13.11 45 ASP B CA 1
ATOM 2764 C C . ASP B 1 45 ? -49.787 74.507 69.443 1.00 13.35 45 ASP B C 1
ATOM 2765 O O . ASP B 1 45 ? -50.679 74.932 70.169 1.00 11.87 45 ASP B O 1
ATOM 2770 N N . MET B 1 46 ? -48.542 74.255 69.896 1.00 13.27 46 MET B N 1
ATOM 2771 C CA . MET B 1 46 ? -48.216 74.395 71.324 1.00 13.01 46 MET B CA 1
ATOM 2772 C C . MET B 1 46 ? -48.385 75.832 71.816 1.00 12.65 46 MET B C 1
ATOM 2773 O O . MET B 1 46 ? -49.059 76.068 72.791 1.00 12.64 46 MET B O 1
ATOM 2778 N N . VAL B 1 47 ? -47.793 76.788 71.116 1.00 12.58 47 VAL B N 1
ATOM 2779 C CA . VAL B 1 47 ? -47.891 78.171 71.566 1.00 13.00 47 VAL B CA 1
ATOM 2780 C C . VAL B 1 47 ? -49.355 78.572 71.565 1.00 13.29 47 VAL B C 1
ATOM 2781 O O . VAL B 1 47 ? -49.827 79.200 72.497 1.00 15.57 47 VAL B O 1
ATOM 2785 N N . GLY B 1 48 ? -50.113 78.163 70.563 1.00 13.05 48 GLY B N 1
ATOM 2786 C CA . GLY B 1 48 ? -51.523 78.470 70.576 1.00 11.98 48 GLY B CA 1
ATOM 2787 C C . GLY B 1 48 ? -52.190 77.796 71.754 1.00 13.25 48 GLY B C 1
ATOM 2788 O O . GLY B 1 48 ? -53.229 78.287 72.232 1.00 13.77 48 GLY B O 1
ATOM 2789 N N . SER B 1 49 ? -51.642 76.669 72.223 1.00 11.62 49 SER B N 1
ATOM 2790 C CA . SER B 1 49 ? -52.325 75.974 73.310 1.00 13.50 49 SER B CA 1
ATOM 2791 C C . SER B 1 49 ? -52.209 76.709 74.634 1.00 13.81 49 SER B C 1
ATOM 2792 O O . SER B 1 49 ? -52.935 76.379 75.570 1.00 15.50 49 SER B O 1
ATOM 2795 N N . LEU B 1 50 ? -51.323 77.696 74.714 1.00 13.70 50 LEU B N 1
ATOM 2796 C CA . LEU B 1 50 ? -51.229 78.527 75.930 1.00 14.66 50 LEU B CA 1
ATOM 2797 C C . LEU B 1 50 ? -52.231 79.663 75.866 1.00 14.95 50 LEU B C 1
ATOM 2798 O O . LEU B 1 50 ? -52.547 80.258 76.882 1.00 15.65 50 LEU B O 1
ATOM 2803 N N . ARG B 1 51 ? -52.684 80.000 74.657 1.00 14.88 51 ARG B N 1
ATOM 2804 C CA . ARG B 1 51 ? -53.450 81.227 74.459 1.00 16.15 51 ARG B CA 1
ATOM 2805 C C . ARG B 1 51 ? -54.975 80.986 74.374 1.00 16.51 51 ARG B C 1
ATOM 2806 O O . ARG B 1 51 ? -55.785 81.890 74.713 1.00 17.60 51 ARG B O 1
ATOM 2814 N N . PHE B 1 52 ? -55.332 79.786 73.879 1.00 13.98 52 PHE B N 1
ATOM 2815 C CA . PHE B 1 52 ? -56.699 79.400 73.539 1.00 13.47 52 PHE B CA 1
ATOM 2816 C C . PHE B 1 52 ? -56.997 78.035 74.142 1.00 13.28 52 PHE B C 1
ATOM 2817 O O . PHE B 1 52 ? -56.468 77.056 73.679 1.00 12.61 52 PHE B O 1
ATOM 2825 N N . ALA B 1 53 ? -57.823 78.003 75.182 1.00 14.45 53 ALA B N 1
ATOM 2826 C CA . ALA B 1 53 ? -58.162 76.819 75.899 1.00 14.36 53 ALA B CA 1
ATOM 2827 C C . ALA B 1 53 ? -59.461 76.296 75.347 1.00 15.39 53 ALA B C 1
ATOM 2828 O O . ALA B 1 53 ? -60.243 77.038 74.766 1.00 14.86 53 ALA B O 1
ATOM 2830 N N . PRO B 1 54 ? -59.709 74.999 75.560 1.00 16.00 54 PRO B N 1
ATOM 2831 C CA . PRO B 1 54 ? -60.982 74.433 75.229 1.00 16.04 54 PRO B CA 1
ATOM 2832 C C . PRO B 1 54 ? -62.041 75.149 76.026 1.00 16.86 54 PRO B C 1
ATOM 2833 O O . PRO B 1 54 ? -61.733 75.827 77.016 1.00 16.33 54 PRO B O 1
ATOM 2837 N N . PRO B 1 55 ? -63.290 74.968 75.606 1.00 16.37 55 PRO B N 1
ATOM 2838 C CA . PRO B 1 55 ? -64.408 75.630 76.191 1.00 17.52 55 PRO B CA 1
ATOM 2839 C C . PRO B 1 55 ? -64.454 75.386 77.694 1.00 18.00 55 PRO B C 1
ATOM 2840 O O . PRO B 1 55 ? -64.036 74.356 78.174 1.00 17.04 55 PRO B O 1
ATOM 2844 N N . ALA B 1 56 ? -64.957 76.371 78.411 1.00 18.78 56 ALA B N 1
ATOM 2845 C CA . ALA B 1 56 ? -65.258 76.246 79.798 1.00 20.19 56 ALA B CA 1
ATOM 2846 C C . ALA B 1 56 ? -64.116 75.566 80.544 1.00 19.50 56 ALA B C 1
ATOM 2847 O O . ALA B 1 56 ? -64.350 74.719 81.408 1.00 19.90 56 ALA B O 1
ATOM 2849 N N . THR B 1 57 ? -62.892 75.987 80.226 1.00 17.79 57 THR B N 1
ATOM 2850 C CA . THR B 1 57 ? -61.741 75.451 80.853 1.00 17.30 57 THR B CA 1
ATOM 2851 C C . THR B 1 57 ? -60.698 76.546 81.064 1.00 18.16 57 THR B C 1
ATOM 2852 O O . THR B 1 57 ? -60.450 77.356 80.155 1.00 17.60 57 THR B O 1
ATOM 2856 N N . ALA B 1 58 ? -60.087 76.552 82.259 1.00 17.31 58 ALA B N 1
ATOM 2857 C CA . ALA B 1 58 ? -58.977 77.450 82.592 1.00 16.95 58 ALA B CA 1
ATOM 2858 C C . ALA B 1 58 ? -57.689 76.654 82.477 1.00 16.90 58 ALA B C 1
ATOM 2859 O O . ALA B 1 58 ? -57.684 75.479 82.804 1.00 18.47 58 ALA B O 1
ATOM 2861 N N . LEU B 1 59 ? -56.606 77.267 82.019 1.00 16.57 59 LEU B N 1
ATOM 2862 C CA . LEU B 1 59 ? -55.284 76.642 82.091 1.00 15.86 59 LEU B CA 1
ATOM 2863 C C . LEU B 1 59 ? -54.467 77.209 83.233 1.00 16.86 59 LEU B C 1
ATOM 2864 O O . LEU B 1 59 ? -54.655 78.344 83.644 1.00 18.97 59 LEU B O 1
ATOM 2869 N N . ASP B 1 60 ? -53.557 76.415 83.768 1.00 16.68 60 ASP B N 1
ATOM 2870 C CA . ASP B 1 60 ? -52.628 76.896 84.763 1.00 16.75 60 ASP B CA 1
ATOM 2871 C C . ASP B 1 60 ? -51.262 76.232 84.390 1.00 16.63 60 ASP B C 1
ATOM 2872 O O . ASP B 1 60 ? -51.014 75.047 84.704 1.00 15.64 60 ASP B O 1
ATOM 2877 N N . ASP B 1 61 ? -50.415 76.977 83.687 1.00 15.74 61 ASP B N 1
ATOM 2878 C CA . ASP B 1 61 ? -49.207 76.389 83.083 1.00 16.23 61 ASP B CA 1
ATOM 2879 C C . ASP B 1 61 ? -47.967 76.862 83.778 1.00 16.37 61 ASP B C 1
ATOM 2880 O O . ASP B 1 61 ? -47.869 78.030 84.145 1.00 19.42 61 ASP B O 1
ATOM 2885 N N . TRP B 1 62 ? -47.018 75.960 83.978 1.00 15.64 62 TRP B N 1
ATOM 2886 C CA . TRP B 1 62 ? -45.828 76.265 84.743 1.00 15.15 62 TRP B CA 1
ATOM 2887 C C . TRP B 1 62 ? -44.638 75.568 84.144 1.00 15.85 62 TRP B C 1
ATOM 2888 O O . TRP B 1 62 ? -44.769 74.458 83.635 1.00 15.51 62 TRP B O 1
ATOM 2899 N N . VAL B 1 63 ? -43.467 76.200 84.179 1.00 16.64 63 VAL B N 1
ATOM 2900 C CA . VAL B 1 63 ? -42.227 75.437 83.980 1.00 16.04 63 VAL B CA 1
ATOM 2901 C C . VAL B 1 63 ? -41.436 75.402 85.254 1.00 17.99 63 VAL B C 1
ATOM 2902 O O . VAL B 1 63 ? -41.670 76.182 86.211 1.00 19.10 63 VAL B O 1
ATOM 2906 N N . VAL B 1 64 ? -40.445 74.525 85.278 1.00 19.35 64 VAL B N 1
ATOM 2907 C CA . VAL B 1 64 ? -39.521 74.558 86.411 1.00 20.45 64 VAL B CA 1
ATOM 2908 C C . VAL B 1 64 ? -38.100 74.782 85.881 1.00 20.12 64 VAL B C 1
ATOM 2909 O O . VAL B 1 64 ? -37.745 74.273 84.803 1.00 18.83 64 VAL B O 1
ATOM 2913 N N . ARG B 1 65 ? -37.332 75.590 86.608 1.00 19.70 65 ARG B N 1
ATOM 2914 C CA . ARG B 1 65 ? -35.987 75.924 86.207 1.00 19.29 65 ARG B CA 1
ATOM 2915 C C . ARG B 1 65 ? -34.922 75.496 87.227 1.00 20.36 65 ARG B C 1
ATOM 2916 O O . ARG B 1 65 ? -35.136 75.442 88.447 1.00 20.17 65 ARG B O 1
ATOM 2924 N N . SER B 1 66 ? -33.761 75.184 86.710 1.00 20.30 66 SER B N 1
ATOM 2925 C CA . SER B 1 66 ? -32.656 74.743 87.524 1.00 20.96 66 SER B CA 1
ATOM 2926 C C . SER B 1 66 ? -31.452 75.406 86.888 1.00 21.03 66 SER B C 1
ATOM 2927 O O . SER B 1 66 ? -31.201 75.165 85.734 1.00 20.92 66 SER B O 1
ATOM 2930 N N . GLY B 1 67 ? -30.698 76.187 87.651 1.00 22.07 67 GLY B N 1
ATOM 2931 C CA . GLY B 1 67 ? -29.557 76.931 87.109 1.00 22.94 67 GLY B CA 1
ATOM 2932 C C . GLY B 1 67 ? -30.043 77.857 86.003 1.00 23.28 67 GLY B C 1
ATOM 2933 O O . GLY B 1 67 ? -29.369 78.055 84.996 1.00 23.46 67 GLY B O 1
ATOM 2934 N N . GLY B 1 68 ? -31.235 78.409 86.161 1.00 22.46 68 GLY B N 1
ATOM 2935 C CA . GLY B 1 68 ? -31.717 79.352 85.155 1.00 22.82 68 GLY B CA 1
ATOM 2936 C C . GLY B 1 68 ? -32.312 78.771 83.872 1.00 22.63 68 GLY B C 1
ATOM 2937 O O . GLY B 1 68 ? -32.849 79.538 83.077 1.00 23.94 68 GLY B O 1
ATOM 2938 N N . ARG B 1 69 ? -32.270 77.447 83.659 1.00 20.48 69 ARG B N 1
ATOM 2939 C CA . ARG B 1 69 ? -32.905 76.825 82.471 1.00 18.64 69 ARG B CA 1
ATOM 2940 C C . ARG B 1 69 ? -34.079 75.969 82.820 1.00 16.52 69 ARG B C 1
ATOM 2941 O O . ARG B 1 69 ? -34.166 75.410 83.910 1.00 15.41 69 ARG B O 1
ATOM 2949 N N . VAL B 1 70 ? -34.957 75.796 81.846 1.00 18.39 70 VAL B N 1
ATOM 2950 C CA . VAL B 1 70 ? -36.152 75.009 82.060 1.00 15.97 70 VAL B CA 1
ATOM 2951 C C . VAL B 1 70 ? -35.745 73.547 82.088 1.00 15.52 70 VAL B C 1
ATOM 2952 O O . VAL B 1 70 ? -35.043 73.094 81.176 1.00 16.07 70 VAL B O 1
ATOM 2956 N N . VAL B 1 71 ? -36.160 72.797 83.105 1.00 13.63 71 VAL B N 1
ATOM 2957 C CA . VAL B 1 71 ? -35.854 71.391 83.095 1.00 13.10 71 VAL B CA 1
ATOM 2958 C C . VAL B 1 71 ? -37.097 70.526 83.205 1.00 12.96 71 VAL B C 1
ATOM 2959 O O . VAL B 1 71 ? -37.006 69.279 83.244 1.00 14.07 71 VAL B O 1
ATOM 2963 N N . GLY B 1 72 ? -38.270 71.157 83.209 1.00 12.70 72 GLY B N 1
ATOM 2964 C CA . GLY B 1 72 ? -39.524 70.420 83.311 1.00 11.48 72 GLY B CA 1
ATOM 2965 C C . GLY B 1 72 ? -40.687 71.384 83.210 1.00 12.81 72 GLY B C 1
ATOM 2966 O O . GLY B 1 72 ? -40.517 72.595 83.267 1.00 14.25 72 GLY B O 1
ATOM 2967 N N . ALA B 1 73 ? -41.873 70.840 83.035 1.00 11.48 73 ALA B N 1
ATOM 2968 C CA . ALA B 1 73 ? -43.050 71.615 82.778 1.00 11.38 73 ALA B CA 1
ATOM 2969 C C . ALA B 1 73 ? -44.236 70.841 83.358 1.00 11.38 73 ALA B C 1
ATOM 2970 O O . ALA B 1 73 ? -44.256 69.607 83.368 1.00 10.66 73 ALA B O 1
ATOM 2972 N N . LEU B 1 74 ? -45.203 71.583 83.856 1.00 11.39 74 LEU B N 1
ATOM 2973 C CA . LEU B 1 74 ? -46.440 71.010 84.373 1.00 12.12 74 LEU B CA 1
ATOM 2974 C C . LEU B 1 74 ? -47.565 71.842 83.825 1.00 11.41 74 LEU B C 1
ATOM 2975 O O . LEU B 1 74 ? -47.520 73.051 83.965 1.00 12.66 74 LEU B O 1
ATOM 2980 N N . ARG B 1 75 ? -48.574 71.230 83.236 1.00 11.37 75 ARG B N 1
ATOM 2981 C CA . ARG B 1 75 ? -49.735 71.996 82.798 1.00 11.79 75 ARG B CA 1
ATOM 2982 C C . ARG B 1 75 ? -51.020 71.383 83.305 1.00 11.55 75 ARG B C 1
ATOM 2983 O O . ARG B 1 75 ? -51.224 70.198 83.194 1.00 12.01 75 ARG B O 1
ATOM 2991 N N . LEU B 1 76 ? -51.894 72.213 83.858 1.00 12.59 76 LEU B N 1
ATOM 2992 C CA . LEU B 1 76 ? -53.165 71.756 84.372 1.00 13.41 76 LEU B CA 1
ATOM 2993 C C . LEU B 1 76 ? -54.309 72.318 83.582 1.00 14.97 76 LEU B C 1
ATOM 2994 O O . LEU B 1 76 ? -54.253 73.457 83.147 1.00 15.49 76 LEU B O 1
ATOM 2999 N N . ALA B 1 77 ? -55.349 71.516 83.370 1.00 16.19 77 ALA B N 1
ATOM 3000 C CA . ALA B 1 77 ? -56.568 72.087 82.796 1.00 17.78 77 ALA B CA 1
ATOM 3001 C C . ALA B 1 77 ? -57.630 71.897 83.824 1.00 17.79 77 ALA B C 1
ATOM 3002 O O . ALA B 1 77 ? -57.764 70.807 84.418 1.00 17.92 77 ALA B O 1
ATOM 3004 N N . LEU B 1 78 ? -58.338 72.979 84.121 1.00 18.35 78 LEU B N 1
ATOM 3005 C CA . LEU B 1 78 ? -59.353 72.934 85.170 1.00 17.65 78 LEU B CA 1
ATOM 3006 C C . LEU B 1 78 ? -60.681 73.175 84.519 1.00 18.64 78 LEU B C 1
ATOM 3007 O O . LEU B 1 78 ? -60.968 74.308 84.103 1.00 20.83 78 LEU B O 1
ATOM 3012 N N . PRO B 1 79 ? -61.515 72.125 84.405 1.00 18.85 79 PRO B N 1
ATOM 3013 C CA . PRO B 1 79 ? -62.874 72.318 83.822 1.00 19.11 79 PRO B CA 1
ATOM 3014 C C . PRO B 1 79 ? -63.701 73.181 84.744 1.00 19.28 79 PRO B C 1
ATOM 3015 O O . PRO B 1 79 ? -63.773 72.887 85.939 1.00 18.54 79 PRO B O 1
ATOM 3019 N N . ASP B 1 80 ? -64.314 74.248 84.219 1.00 19.83 80 ASP B N 1
ATOM 3020 C CA . ASP B 1 80 ? -65.185 75.075 85.051 1.00 20.82 80 ASP B CA 1
ATOM 3021 C C . ASP B 1 80 ? -66.172 74.254 85.846 1.00 20.32 80 ASP B C 1
ATOM 3022 O O . ASP B 1 80 ? -66.772 73.336 85.314 1.00 20.77 80 ASP B O 1
ATOM 3027 N N . GLY B 1 81 ? -66.319 74.601 87.124 1.00 19.60 81 GLY B N 1
ATOM 3028 C CA . GLY B 1 81 ? -67.377 74.056 87.958 1.00 20.87 81 GLY B CA 1
ATOM 3029 C C . GLY B 1 81 ? -67.222 72.599 88.365 1.00 20.39 81 GLY B C 1
ATOM 3030 O O . GLY B 1 81 ? -68.132 72.050 88.943 1.00 22.51 81 GLY B O 1
ATOM 3031 N N . ALA B 1 82 ? -66.091 71.962 88.072 1.00 18.88 82 ALA B N 1
ATOM 3032 C CA . ALA B 1 82 ? -65.944 70.533 88.366 1.00 19.25 82 ALA B CA 1
ATOM 3033 C C . ALA B 1 82 ? -64.881 70.417 89.427 1.00 19.05 82 ALA B C 1
ATOM 3034 O O . ALA B 1 82 ? -64.056 71.288 89.538 1.00 18.40 82 ALA B O 1
ATOM 3036 N N . PRO B 1 83 ? -64.900 69.327 90.184 1.00 20.76 83 PRO B N 1
ATOM 3037 C CA . PRO B 1 83 ? -63.966 69.017 91.273 1.00 21.56 83 PRO B CA 1
ATOM 3038 C C . PRO B 1 83 ? -62.642 68.404 90.830 1.00 20.89 83 PRO B C 1
ATOM 3039 O O . PRO B 1 83 ? -61.879 67.913 91.655 1.00 22.11 83 PRO B O 1
ATOM 3043 N N . THR B 1 84 ? -62.355 68.458 89.553 1.00 20.81 84 THR B N 1
ATOM 3044 C CA . THR B 1 84 ? -61.215 67.745 89.028 1.00 21.10 84 THR B CA 1
ATOM 3045 C C . THR B 1 84 ? -60.167 68.675 88.460 1.00 19.70 84 THR B C 1
ATOM 3046 O O . THR B 1 84 ? -60.463 69.807 88.055 1.00 18.09 84 THR B O 1
ATOM 3050 N N . ALA B 1 85 ? -58.940 68.177 88.383 1.00 18.61 85 ALA B N 1
ATOM 3051 C CA . ALA B 1 85 ? -57.866 68.938 87.762 1.00 17.15 85 ALA B CA 1
ATOM 3052 C C . ALA B 1 85 ? -57.106 67.948 86.940 1.00 17.32 85 ALA B C 1
ATOM 3053 O O . ALA B 1 85 ? -56.610 66.942 87.484 1.00 18.10 85 ALA B O 1
ATOM 3055 N N . ARG B 1 86 ? -57.013 68.238 85.644 1.00 15.87 86 ARG B N 1
ATOM 3056 C CA . ARG B 1 86 ? -56.474 67.341 84.714 1.00 16.47 86 ARG B CA 1
ATOM 3057 C C . ARG B 1 86 ? -55.013 67.670 84.379 1.00 15.75 86 ARG B C 1
ATOM 3058 O O . ARG B 1 86 ? -54.670 68.817 83.999 1.00 15.51 86 ARG B O 1
ATOM 3066 N N . VAL B 1 87 ? -54.144 66.672 84.492 1.00 14.66 87 VAL B N 1
ATOM 3067 C CA . VAL B 1 87 ? -52.748 66.923 84.135 1.00 15.07 87 VAL B CA 1
ATOM 3068 C C . VAL B 1 87 ? -52.555 66.795 82.641 1.00 15.74 87 VAL B C 1
ATOM 3069 O O . VAL B 1 87 ? -52.527 65.691 82.131 1.00 16.75 87 VAL B O 1
ATOM 3073 N N . ASP B 1 88 ? -52.443 67.913 81.921 1.00 16.18 88 ASP B N 1
ATOM 3074 C CA . ASP B 1 88 ? -52.311 67.840 80.456 1.00 17.43 88 ASP B CA 1
ATOM 3075 C C . ASP B 1 88 ? -50.852 67.625 80.095 1.00 16.62 88 ASP B C 1
ATOM 3076 O O . ASP B 1 88 ? -50.540 67.116 79.040 1.00 16.81 88 ASP B O 1
ATOM 3081 N N . GLN B 1 89 ? -49.960 68.016 80.998 1.00 15.17 89 GLN B N 1
ATOM 3082 C CA . GLN B 1 89 ? -48.532 67.840 80.802 1.00 15.50 89 GLN B CA 1
ATOM 3083 C C . GLN B 1 89 ? -47.807 67.729 82.135 1.00 15.24 89 GLN B C 1
ATOM 3084 O O . GLN B 1 89 ? -48.071 68.517 83.077 1.00 14.58 89 GLN B O 1
ATOM 3090 N N . LEU B 1 90 ? -46.873 66.776 82.199 1.00 14.85 90 LEU B N 1
ATOM 3091 C CA . LEU B 1 90 ? -45.927 66.731 83.299 1.00 14.37 90 LEU B CA 1
ATOM 3092 C C . LEU B 1 90 ? -44.688 66.100 82.720 1.00 15.03 90 LEU B C 1
ATOM 3093 O O . LEU B 1 90 ? -44.639 64.899 82.508 1.00 16.03 90 LEU B O 1
ATOM 3098 N N . LEU B 1 91 ? -43.695 66.922 82.409 1.00 15.49 91 LEU B N 1
ATOM 3099 C CA . LEU B 1 91 ? -42.539 66.496 81.613 1.00 15.17 91 LEU B CA 1
ATOM 3100 C C . LEU B 1 91 ? -41.225 66.894 82.311 1.00 14.78 91 LEU B C 1
ATOM 3101 O O . LEU B 1 91 ? -41.077 68.014 82.800 1.00 14.62 91 LEU B O 1
ATOM 3106 N N . VAL B 1 92 ? -40.248 66.004 82.317 1.00 14.87 92 VAL B N 1
ATOM 3107 C CA . VAL B 1 92 ? -39.002 66.335 82.954 1.00 14.62 92 VAL B CA 1
ATOM 3108 C C . VAL B 1 92 ? -37.971 66.125 81.870 1.00 16.14 92 VAL B C 1
ATOM 3109 O O . VAL B 1 92 ? -38.062 65.135 81.133 1.00 17.06 92 VAL B O 1
ATOM 3113 N N . HIS B 1 93 ? -37.085 67.107 81.680 1.00 16.03 93 HIS B N 1
ATOM 3114 C CA . HIS B 1 93 ? -36.006 67.017 80.680 1.00 17.12 93 HIS B CA 1
ATOM 3115 C C . HIS B 1 93 ? -35.324 65.640 80.754 1.00 18.40 93 HIS B C 1
ATOM 3116 O O . HIS B 1 93 ? -34.863 65.211 81.842 1.00 18.70 93 HIS B O 1
ATOM 3123 N N . PRO B 1 94 ? -35.214 64.964 79.596 1.00 19.45 94 PRO B N 1
ATOM 3124 C CA . PRO B 1 94 ? -34.675 63.610 79.389 1.00 20.96 94 PRO B CA 1
ATOM 3125 C C . PRO B 1 94 ? -33.323 63.420 80.034 1.00 20.68 94 PRO B C 1
ATOM 3126 O O . PRO B 1 94 ? -32.998 62.278 80.398 1.00 22.25 94 PRO B O 1
ATOM 3130 N N . GLY B 1 95 ? -32.540 64.506 80.132 1.00 19.06 95 GLY B N 1
ATOM 3131 C CA . GLY B 1 95 ? -31.199 64.467 80.735 1.00 18.61 95 GLY B CA 1
ATOM 3132 C C . GLY B 1 95 ? -31.153 64.662 82.253 1.00 18.42 95 GLY B C 1
ATOM 3133 O O . GLY B 1 95 ? -30.095 64.467 82.866 1.00 17.49 95 GLY B O 1
ATOM 3134 N N . ARG B 1 96 ? -32.296 65.027 82.858 1.00 16.66 96 ARG B N 1
ATOM 3135 C CA . ARG B 1 96 ? -32.357 65.329 84.296 1.00 16.85 96 ARG B CA 1
ATOM 3136 C C . ARG B 1 96 ? -33.377 64.455 85.007 1.00 17.19 96 ARG B C 1
ATOM 3137 O O . ARG B 1 96 ? -34.015 64.888 85.970 1.00 16.05 96 ARG B O 1
ATOM 3145 N N . ARG B 1 97 ? -33.529 63.229 84.513 1.00 18.00 97 ARG B N 1
ATOM 3146 C CA . ARG B 1 97 ? -34.549 62.319 85.019 1.00 18.99 97 ARG B CA 1
ATOM 3147 C C . ARG B 1 97 ? -34.059 61.500 86.236 1.00 20.77 97 ARG B C 1
ATOM 3148 O O . ARG B 1 97 ? -32.862 61.331 86.464 1.00 21.34 97 ARG B O 1
ATOM 3156 N N . ARG B 1 98 ? -34.989 61.084 87.075 1.00 21.51 98 ARG B N 1
ATOM 3157 C CA . ARG B 1 98 ? -34.651 60.375 88.292 1.00 23.51 98 ARG B CA 1
ATOM 3158 C C . ARG B 1 98 ? -33.856 61.195 89.283 1.00 23.28 98 ARG B C 1
ATOM 3159 O O . ARG B 1 98 ? -32.983 60.690 89.962 1.00 23.87 98 ARG B O 1
ATOM 3167 N N . ARG B 1 99 ? -34.231 62.459 89.405 1.00 22.13 99 ARG B N 1
ATOM 3168 C CA . ARG B 1 99 ? -33.502 63.388 90.234 1.00 23.43 99 ARG B CA 1
ATOM 3169 C C . ARG B 1 99 ? -34.501 64.001 91.243 1.00 23.75 99 ARG B C 1
ATOM 3170 O O . ARG B 1 99 ? -34.092 64.778 92.107 1.00 25.53 99 ARG B O 1
ATOM 3178 N N . GLY B 1 100 ? -35.789 63.612 91.177 1.00 21.95 100 GLY B N 1
ATOM 3179 C CA . GLY B 1 100 ? -36.825 64.196 92.024 1.00 20.49 100 GLY B CA 1
ATOM 3180 C C . GLY B 1 100 ? -37.630 65.341 91.384 1.00 19.87 100 GLY B C 1
ATOM 3181 O O . GLY B 1 100 ? -38.580 65.866 91.993 1.00 18.26 100 GLY B O 1
ATOM 3182 N N . ILE B 1 101 ? -37.272 65.717 90.145 1.00 18.63 101 ILE B N 1
ATOM 3183 C CA . ILE B 1 101 ? -37.961 66.812 89.450 1.00 18.62 101 ILE B CA 1
ATOM 3184 C C . ILE B 1 101 ? -39.443 66.444 89.237 1.00 18.10 101 ILE B C 1
ATOM 3185 O O . ILE B 1 101 ? -40.384 67.134 89.704 1.00 18.50 101 ILE B O 1
ATOM 3190 N N . GLY B 1 102 ? -39.639 65.300 88.605 1.00 17.85 102 GLY B N 1
ATOM 3191 C CA . GLY B 1 102 ? -40.981 64.762 88.443 1.00 17.79 102 GLY B CA 1
ATOM 3192 C C . GLY B 1 102 ? -41.773 64.867 89.733 1.00 18.23 102 GLY B C 1
ATOM 3193 O O . GLY B 1 102 ? -42.896 65.386 89.757 1.00 18.64 102 GLY B O 1
ATOM 3194 N N . ARG B 1 103 ? -41.189 64.369 90.808 1.00 18.66 103 ARG B N 1
ATOM 3195 C CA . ARG B 1 103 ? -41.840 64.349 92.079 1.00 19.56 103 ARG B CA 1
ATOM 3196 C C . ARG B 1 103 ? -42.216 65.763 92.530 1.00 19.01 103 ARG B C 1
ATOM 3197 O O . ARG B 1 103 ? -43.354 66.034 92.888 1.00 19.14 103 ARG B O 1
ATOM 3205 N N . ALA B 1 104 ? -41.257 66.668 92.526 1.00 18.70 104 ALA B N 1
ATOM 3206 C CA . ALA B 1 104 ? -41.572 68.042 92.845 1.00 18.80 104 ALA B CA 1
ATOM 3207 C C . ALA B 1 104 ? -42.700 68.627 91.924 1.00 16.45 104 ALA B C 1
ATOM 3208 O O . ALA B 1 104 ? -43.529 69.417 92.393 1.00 15.61 104 ALA B O 1
ATOM 3210 N N . LEU B 1 105 ? -42.757 68.221 90.651 1.00 14.85 105 LEU B N 1
ATOM 3211 C CA . LEU B 1 105 ? -43.799 68.784 89.780 1.00 14.13 105 LEU B CA 1
ATOM 3212 C C . LEU B 1 105 ? -45.130 68.247 90.259 1.00 14.74 105 LEU B C 1
ATOM 3213 O O . LEU B 1 105 ? -46.105 68.964 90.324 1.00 13.23 105 LEU B O 1
ATOM 3218 N N . TRP B 1 106 ? -45.141 66.972 90.641 1.00 15.77 106 TRP B N 1
ATOM 3219 C CA . TRP B 1 106 ? -46.359 66.367 91.127 1.00 17.07 106 TRP B CA 1
ATOM 3220 C C . TRP B 1 106 ? -46.841 67.066 92.395 1.00 18.12 106 TRP B C 1
ATOM 3221 O O . TRP B 1 106 ? -48.049 67.283 92.587 1.00 20.39 106 TRP B O 1
ATOM 3232 N N . ALA B 1 107 ? -45.903 67.397 93.279 1.00 17.54 107 ALA B N 1
ATOM 3233 C CA . ALA B 1 107 ? -46.219 68.038 94.540 1.00 18.10 107 ALA B CA 1
ATOM 3234 C C . ALA B 1 107 ? -46.832 69.435 94.240 1.00 17.73 107 ALA B C 1
ATOM 3235 O O . ALA B 1 107 ? -47.807 69.857 94.897 1.00 18.11 107 ALA B O 1
ATOM 3237 N N . HIS B 1 108 ? -46.253 70.124 93.252 1.00 15.72 108 HIS B N 1
ATOM 3238 C CA . HIS B 1 108 ? -46.731 71.428 92.824 1.00 15.99 108 HIS B CA 1
ATOM 3239 C C . HIS B 1 108 ? -48.153 71.248 92.226 1.00 16.35 108 HIS B C 1
ATOM 3240 O O . HIS B 1 108 ? -49.071 72.058 92.485 1.00 16.58 108 HIS B O 1
ATOM 3247 N N . ALA B 1 109 ? -48.350 70.141 91.491 1.00 15.61 109 ALA B N 1
ATOM 3248 C CA . ALA B 1 109 ? -49.679 69.762 90.935 1.00 15.72 109 ALA B CA 1
ATOM 3249 C C . ALA B 1 109 ? -50.785 69.687 91.996 1.00 15.99 109 ALA B C 1
ATOM 3250 O O . ALA B 1 109 ? -51.798 70.364 91.887 1.00 16.79 109 ALA B O 1
ATOM 3252 N N . ARG B 1 110 ? -50.554 68.896 93.031 1.00 17.20 110 ARG B N 1
ATOM 3253 C CA . ARG B 1 110 ? -51.531 68.719 94.095 1.00 18.80 110 ARG B CA 1
ATOM 3254 C C . ARG B 1 110 ? -51.800 70.020 94.778 1.00 19.38 110 ARG B C 1
ATOM 3255 O O . ARG B 1 110 ? -52.930 70.278 95.208 1.00 18.86 110 ARG B O 1
ATOM 3263 N N . GLU B 1 111 ? -50.766 70.854 94.846 1.00 19.59 111 GLU B N 1
ATOM 3264 C CA . GLU B 1 111 ? -50.903 72.168 95.443 1.00 21.23 111 GLU B CA 1
ATOM 3265 C C . GLU B 1 111 ? -51.732 73.163 94.564 1.00 19.54 111 GLU B C 1
ATOM 3266 O O . GLU B 1 111 ? -52.573 73.907 95.084 1.00 20.04 111 GLU B O 1
ATOM 3272 N N . LEU B 1 112 ? -51.510 73.160 93.250 1.00 17.81 112 LEU B N 1
ATOM 3273 C CA . LEU B 1 112 ? -52.326 73.971 92.317 1.00 16.58 112 LEU B CA 1
ATOM 3274 C C . LEU B 1 112 ? -53.776 73.511 92.259 1.00 15.67 112 LEU B C 1
ATOM 3275 O O . LEU B 1 112 ? -54.691 74.336 92.135 1.00 17.11 112 LEU B O 1
ATOM 3280 N N . ALA B 1 113 ? -54.005 72.208 92.363 1.00 14.08 113 ALA B N 1
ATOM 3281 C CA . ALA B 1 113 ? -55.390 71.715 92.319 1.00 13.60 113 ALA B CA 1
ATOM 3282 C C . ALA B 1 113 ? -56.093 72.161 93.560 1.00 15.24 113 ALA B C 1
ATOM 3283 O O . ALA B 1 113 ? -57.252 72.582 93.516 1.00 16.38 113 ALA B O 1
ATOM 3285 N N . ARG B 1 114 ? -55.393 72.042 94.677 1.00 15.06 114 ARG B N 1
ATOM 3286 C CA . ARG B 1 114 ? -55.918 72.439 95.946 1.00 17.46 114 ARG B CA 1
ATOM 3287 C C . ARG B 1 114 ? -56.243 73.956 95.931 1.00 18.02 114 ARG B C 1
ATOM 3288 O O . ARG B 1 114 ? -57.266 74.402 96.451 1.00 16.39 114 ARG B O 1
ATOM 3296 N N . LYS B 1 115 ? -55.353 74.751 95.331 1.00 18.45 115 LYS B N 1
ATOM 3297 C CA . LYS B 1 115 ? -55.572 76.203 95.261 1.00 20.61 115 LYS B CA 1
ATOM 3298 C C . LYS B 1 115 ? -56.869 76.474 94.419 1.00 20.17 115 LYS B C 1
ATOM 3299 O O . LYS B 1 115 ? -57.669 77.324 94.744 1.00 21.46 115 LYS B O 1
ATOM 3305 N N . HIS B 1 116 ? -57.081 75.677 93.385 1.00 18.17 116 HIS B N 1
ATOM 3306 C CA . HIS B 1 116 ? -58.290 75.762 92.565 1.00 18.42 116 HIS B CA 1
ATOM 3307 C C . HIS B 1 116 ? -59.517 74.971 93.100 1.00 18.86 116 HIS B C 1
ATOM 3308 O O . HIS B 1 116 ? -60.502 74.783 92.359 1.00 17.84 116 HIS B O 1
ATOM 3315 N N . ASP B 1 117 ? -59.463 74.526 94.364 1.00 19.93 117 ASP B N 1
ATOM 3316 C CA . ASP B 1 117 ? -60.598 73.826 95.032 1.00 21.85 117 ASP B CA 1
ATOM 3317 C C . ASP B 1 117 ? -60.956 72.514 94.377 1.00 20.72 117 ASP B C 1
ATOM 3318 O O . ASP B 1 117 ? -62.091 72.075 94.475 1.00 21.18 117 ASP B O 1
ATOM 3323 N N . ARG B 1 118 ? -59.990 71.894 93.725 1.00 20.08 118 ARG B N 1
ATOM 3324 C CA . ARG B 1 118 ? -60.159 70.563 93.161 1.00 20.43 118 ARG B CA 1
ATOM 3325 C C . ARG B 1 118 ? -59.731 69.473 94.172 1.00 20.79 118 ARG B C 1
ATOM 3326 O O . ARG B 1 118 ? -58.723 69.597 94.855 1.00 20.41 118 ARG B O 1
ATOM 3334 N N . THR B 1 119 ? -60.543 68.435 94.277 1.00 21.23 119 THR B N 1
ATOM 3335 C CA . THR B 1 119 ? -60.295 67.313 95.138 1.00 21.49 119 THR B CA 1
ATOM 3336 C C . THR B 1 119 ? -59.446 66.228 94.425 1.00 21.66 119 THR B C 1
ATOM 3337 O O . THR B 1 119 ? -58.674 65.510 95.067 1.00 21.94 119 THR B O 1
ATOM 3341 N N . THR B 1 120 ? -59.596 66.114 93.113 1.00 20.31 120 THR B N 1
ATOM 3342 C CA . THR B 1 120 ? -59.019 64.988 92.368 1.00 21.11 120 THR B CA 1
ATOM 3343 C C . THR B 1 120 ? -58.133 65.495 91.224 1.00 19.94 120 THR B C 1
ATOM 3344 O O . THR B 1 120 ? -58.443 66.482 90.576 1.00 18.67 120 THR B O 1
ATOM 3348 N N . LEU B 1 121 ? -57.005 64.820 91.026 1.00 22.29 121 LEU B N 1
ATOM 3349 C CA . LEU B 1 121 ? -56.103 65.075 89.941 1.00 21.85 121 LEU B CA 1
ATOM 3350 C C . LEU B 1 121 ? -56.221 63.849 89.038 1.00 20.74 121 LEU B C 1
ATOM 3351 O O . LEU B 1 121 ? -56.152 62.731 89.518 1.00 20.12 121 LEU B O 1
ATOM 3356 N N . THR B 1 122 ? -56.437 64.047 87.742 1.00 20.73 122 THR B N 1
ATOM 3357 C CA . THR B 1 122 ? -56.536 62.925 86.800 1.00 19.85 122 THR B CA 1
ATOM 3358 C C . THR B 1 122 ? -55.432 63.047 85.752 1.00 19.94 122 THR B C 1
ATOM 3359 O O . THR B 1 122 ? -54.885 64.137 85.510 1.00 20.76 122 THR B O 1
ATOM 3363 N N . ALA B 1 123 ? -55.086 61.919 85.144 1.00 18.97 123 ALA B N 1
ATOM 3364 C CA . ALA B 1 123 ? -53.989 61.873 84.191 1.00 18.71 123 ALA B CA 1
ATOM 3365 C C . ALA B 1 123 ? -54.195 60.692 83.247 1.00 17.18 123 ALA B C 1
ATOM 3366 O O . ALA B 1 123 ? -54.844 59.720 83.600 1.00 18.16 123 ALA B O 1
ATOM 3368 N N . THR B 1 124 ? -53.638 60.801 82.055 1.00 16.63 124 THR B N 1
ATOM 3369 C CA . THR B 1 124 ? -53.613 59.730 81.078 1.00 15.96 124 THR B CA 1
ATOM 3370 C C . THR B 1 124 ? -52.163 59.289 80.956 1.00 15.35 124 THR B C 1
ATOM 3371 O O . THR B 1 124 ? -51.272 60.127 80.791 1.00 15.26 124 THR B O 1
ATOM 3375 N N . VAL B 1 125 ? -51.934 57.982 81.062 1.00 14.10 125 VAL B N 1
ATOM 3376 C CA . VAL B 1 125 ? -50.589 57.486 81.160 1.00 13.45 125 VAL B CA 1
ATOM 3377 C C . VAL B 1 125 ? -50.417 56.546 79.996 1.00 13.86 125 VAL B C 1
ATOM 3378 O O . VAL B 1 125 ? -51.315 55.709 79.734 1.00 13.44 125 VAL B O 1
ATOM 3382 N N . VAL B 1 126 ? -49.289 56.684 79.294 1.00 12.60 126 VAL B N 1
ATOM 3383 C CA . VAL B 1 126 ? -48.960 55.753 78.225 1.00 13.07 126 VAL B CA 1
ATOM 3384 C C . VAL B 1 126 ? -48.369 54.415 78.737 1.00 14.74 126 VAL B C 1
ATOM 3385 O O . VAL B 1 126 ? -47.287 54.373 79.344 1.00 15.14 126 VAL B O 1
ATOM 3389 N N . GLU B 1 127 ? -49.084 53.336 78.464 1.00 14.74 127 GLU B N 1
ATOM 3390 C CA . GLU B 1 127 ? -48.677 52.000 78.834 1.00 16.33 127 GLU B CA 1
ATOM 3391 C C . GLU B 1 127 ? -48.754 51.128 77.598 1.00 17.09 127 GLU B C 1
ATOM 3392 O O . GLU B 1 127 ? -49.169 51.609 76.532 1.00 15.94 127 GLU B O 1
ATOM 3398 N N . SER B 1 128 ? -48.334 49.863 77.770 1.00 18.15 128 SER B N 1
ATOM 3399 C CA . SER B 1 128 ? -48.298 48.820 76.756 1.00 19.99 128 SER B CA 1
ATOM 3400 C C . SER B 1 128 ? -49.631 48.149 76.493 1.00 20.91 128 SER B C 1
ATOM 3401 O O . SER B 1 128 ? -50.394 47.892 77.399 1.00 20.42 128 SER B O 1
ATOM 3404 N N . LEU B 1 129 ? -49.856 47.807 75.228 1.00 23.78 129 LEU B N 1
ATOM 3405 C CA . LEU B 1 129 ? -50.969 46.956 74.794 1.00 25.54 129 LEU B CA 1
ATOM 3406 C C . LEU B 1 129 ? -50.659 45.517 75.105 1.00 28.58 129 LEU B C 1
ATOM 3407 O O . LEU B 1 129 ? -49.515 45.110 75.057 1.00 29.36 129 LEU B O 1
ATOM 3412 N N . PRO B 1 130 ? -51.684 44.730 75.443 1.00 30.99 130 PRO B N 1
ATOM 3413 C CA . PRO B 1 130 ? -51.419 43.376 75.845 1.00 33.45 130 PRO B CA 1
ATOM 3414 C C . PRO B 1 130 ? -50.752 42.576 74.742 1.00 35.95 130 PRO B C 1
ATOM 3415 O O . PRO B 1 130 ? -50.843 41.356 74.706 1.00 39.86 130 PRO B O 1
ATOM 3419 N N . SER B 1 131 ? -50.023 43.218 73.867 1.00 35.80 131 SER B N 1
ATOM 3420 C CA . SER B 1 131 ? -49.486 42.469 72.774 1.00 37.22 131 SER B CA 1
ATOM 3421 C C . SER B 1 131 ? -48.596 43.385 71.954 1.00 36.34 131 SER B C 1
ATOM 3422 O O . SER B 1 131 ? -47.624 42.934 71.334 1.00 37.65 131 SER B O 1
ATOM 3425 N N . GLY B 1 132 ? -48.965 44.667 71.932 1.00 33.30 132 GLY B N 1
ATOM 3426 C CA . GLY B 1 132 ? -48.302 45.646 71.079 1.00 31.24 132 GLY B CA 1
ATOM 3427 C C . GLY B 1 132 ? -46.854 45.721 71.520 1.00 30.97 132 GLY B C 1
ATOM 3428 O O . GLY B 1 132 ? -46.427 44.977 72.432 1.00 31.43 132 GLY B O 1
ATOM 3429 N N . PRO B 1 133 ? -46.096 46.615 70.882 1.00 30.04 133 PRO B N 1
ATOM 3430 C CA . PRO B 1 133 ? -44.705 46.871 71.246 1.00 30.24 133 PRO B CA 1
ATOM 3431 C C . PRO B 1 133 ? -44.601 47.341 72.682 1.00 28.89 133 PRO B C 1
ATOM 3432 O O . PRO B 1 133 ? -45.417 48.124 73.178 1.00 25.95 133 PRO B O 1
ATOM 3436 N N . ALA B 1 134 ? -43.594 46.811 73.348 1.00 30.43 134 ALA B N 1
ATOM 3437 C CA . ALA B 1 134 ? -43.338 47.093 74.741 1.00 30.02 134 ALA B CA 1
ATOM 3438 C C . ALA B 1 134 ? -43.163 48.599 74.856 1.00 28.57 134 ALA B C 1
ATOM 3439 O O . ALA B 1 134 ? -42.372 49.179 74.101 1.00 28.79 134 ALA B O 1
ATOM 3441 N N . GLN B 1 135 ? -43.870 49.223 75.791 1.00 25.64 135 GLN B N 1
ATOM 3442 C CA . GLN B 1 135 ? -43.717 50.664 75.973 1.00 24.84 135 GLN B CA 1
ATOM 3443 C C . GLN B 1 135 ? -42.880 50.940 77.218 1.00 25.06 135 GLN B C 1
ATOM 3444 O O . GLN B 1 135 ? -42.717 50.070 78.070 1.00 26.24 135 GLN B O 1
ATOM 3450 N N . ASP B 1 136 ? -42.357 52.147 77.345 1.00 24.24 136 ASP B N 1
ATOM 3451 C CA . ASP B 1 136 ? -41.605 52.493 78.561 1.00 23.57 136 ASP B CA 1
ATOM 3452 C C . ASP B 1 136 ? -42.499 52.351 79.823 1.00 20.77 136 ASP B C 1
ATOM 3453 O O . ASP B 1 136 ? -43.536 52.958 79.919 1.00 18.67 136 ASP B O 1
ATOM 3458 N N . PRO B 1 137 ? -42.069 51.571 80.812 1.00 20.36 137 PRO B N 1
ATOM 3459 C CA . PRO B 1 137 ? -42.904 51.430 82.019 1.00 20.05 137 PRO B CA 1
ATOM 3460 C C . PRO B 1 137 ? -42.744 52.599 83.024 1.00 18.86 137 PRO B C 1
ATOM 3461 O O . PRO B 1 137 ? -43.446 52.686 84.019 1.00 17.48 137 PRO B O 1
ATOM 3465 N N . GLY B 1 138 ? -41.807 53.498 82.742 1.00 20.40 138 GLY B N 1
ATOM 3466 C CA . GLY B 1 138 ? -41.577 54.661 83.611 1.00 19.03 138 GLY B CA 1
ATOM 3467 C C . GLY B 1 138 ? -42.824 55.402 84.022 1.00 17.54 138 GLY B C 1
ATOM 3468 O O . GLY B 1 138 ? -43.090 55.605 85.204 1.00 16.96 138 GLY B O 1
ATOM 3469 N N . PRO B 1 139 ? -43.582 55.872 83.037 1.00 17.42 139 PRO B N 1
ATOM 3470 C CA . PRO B 1 139 ? -44.688 56.762 83.408 1.00 15.97 139 PRO B CA 1
ATOM 3471 C C . PRO B 1 139 ? -45.594 56.104 84.410 1.00 16.71 139 PRO B C 1
ATOM 3472 O O . PRO B 1 139 ? -45.959 56.727 85.385 1.00 15.97 139 PRO B O 1
ATOM 3476 N N . ALA B 1 140 ? -45.977 54.842 84.161 1.00 17.20 140 ALA B N 1
ATOM 3477 C CA . ALA B 1 140 ? -46.834 54.113 85.091 1.00 17.20 140 ALA B CA 1
ATOM 3478 C C . ALA B 1 140 ? -46.163 53.842 86.463 1.00 17.52 140 ALA B C 1
ATOM 3479 O O . ALA B 1 140 ? -46.822 53.964 87.507 1.00 17.48 140 ALA B O 1
ATOM 3481 N N . ALA B 1 141 ? -44.858 53.519 86.479 1.00 17.17 141 ALA B N 1
ATOM 3482 C CA . ALA B 1 141 ? -44.137 53.375 87.767 1.00 16.49 141 ALA B CA 1
ATOM 3483 C C . ALA B 1 141 ? -44.114 54.705 88.554 1.00 16.44 141 ALA B C 1
ATOM 3484 O O . ALA B 1 141 ? -44.288 54.697 89.778 1.00 17.68 141 ALA B O 1
ATOM 3486 N N . PHE B 1 142 ? -43.908 55.835 87.872 1.00 15.01 142 PHE B N 1
ATOM 3487 C CA . PHE B 1 142 ? -43.964 57.145 88.514 1.00 14.54 142 PHE B CA 1
ATOM 3488 C C . PHE B 1 142 ? -45.353 57.408 89.029 1.00 14.80 142 PHE B C 1
ATOM 3489 O O . PHE B 1 142 ? -45.518 57.745 90.213 1.00 15.99 142 PHE B O 1
ATOM 3497 N N . ALA B 1 143 ? -46.378 57.217 88.197 1.00 13.91 143 ALA B N 1
ATOM 3498 C CA . ALA B 1 143 ? -47.727 57.512 88.674 1.00 13.87 143 ALA B CA 1
ATOM 3499 C C . ALA B 1 143 ? -48.077 56.696 89.951 1.00 14.97 143 ALA B C 1
ATOM 3500 O O . ALA B 1 143 ? -48.693 57.221 90.866 1.00 14.25 143 ALA B O 1
ATOM 3502 N N . ALA B 1 144 ? -47.695 55.412 89.991 1.00 16.14 144 ALA B N 1
ATOM 3503 C CA . ALA B 1 144 ? -47.890 54.603 91.205 1.00 17.75 144 ALA B CA 1
ATOM 3504 C C . ALA B 1 144 ? -47.093 55.188 92.342 1.00 18.00 144 ALA B C 1
ATOM 3505 O O . ALA B 1 144 ? -47.583 55.243 93.484 1.00 17.98 144 ALA B O 1
ATOM 3507 N N . ALA B 1 145 ? -45.860 55.605 92.034 1.00 17.66 145 ALA B N 1
ATOM 3508 C CA . ALA B 1 145 ? -44.953 55.995 93.111 1.00 17.74 145 ALA B CA 1
ATOM 3509 C C . ALA B 1 145 ? -45.432 57.319 93.706 1.00 17.41 145 ALA B C 1
ATOM 3510 O O . ALA B 1 145 ? -45.102 57.635 94.829 1.00 17.45 145 ALA B O 1
ATOM 3512 N N . MET B 1 146 ? -46.229 58.075 92.943 1.00 17.46 146 MET B N 1
ATOM 3513 C CA . MET B 1 146 ? -46.781 59.348 93.405 1.00 17.14 146 MET B CA 1
ATOM 3514 C C . MET B 1 146 ? -48.089 59.152 94.148 1.00 17.40 146 MET B C 1
ATOM 3515 O O . MET B 1 146 ? -48.669 60.153 94.571 1.00 17.80 146 MET B O 1
ATOM 3520 N N . GLY B 1 147 ? -48.562 57.896 94.278 1.00 16.14 147 GLY B N 1
ATOM 3521 C CA . GLY B 1 147 ? -49.837 57.614 94.945 1.00 16.68 147 GLY B CA 1
ATOM 3522 C C . GLY B 1 147 ? -51.102 57.680 94.067 1.00 17.73 147 GLY B C 1
ATOM 3523 O O . GLY B 1 147 ? -52.228 57.644 94.578 1.00 18.58 147 GLY B O 1
ATOM 3524 N N . ALA B 1 148 ? -50.950 57.807 92.748 1.00 16.95 148 ALA B N 1
ATOM 3525 C CA . ALA B 1 148 ? -52.108 57.666 91.841 1.00 16.96 148 ALA B CA 1
ATOM 3526 C C . ALA B 1 148 ? -52.496 56.167 91.681 1.00 16.75 148 ALA B C 1
ATOM 3527 O O . ALA B 1 148 ? -51.679 55.262 91.949 1.00 15.52 148 ALA B O 1
ATOM 3529 N N . HIS B 1 149 ? -53.735 55.931 91.223 1.00 17.08 149 HIS B N 1
ATOM 3530 C CA . HIS B 1 149 ? -54.321 54.579 90.987 1.00 17.00 149 HIS B CA 1
ATOM 3531 C C . HIS B 1 149 ? -55.009 54.550 89.623 1.00 16.96 149 HIS B C 1
ATOM 3532 O O . HIS B 1 149 ? -55.504 55.560 89.116 1.00 16.10 149 HIS B O 1
ATOM 3539 N N . ARG B 1 150 ? -55.024 53.400 88.991 1.00 18.19 150 ARG B N 1
ATOM 3540 C CA . ARG B 1 150 ? -55.654 53.334 87.687 1.00 19.06 150 ARG B CA 1
ATOM 3541 C C . ARG B 1 150 ? -57.166 53.337 87.899 1.00 20.51 150 ARG B C 1
ATOM 3542 O O . ARG B 1 150 ? -57.654 52.578 88.734 1.00 22.03 150 ARG B O 1
ATOM 3550 N N . SER B 1 151 ? -57.888 54.168 87.146 1.00 19.13 151 SER B N 1
ATOM 3551 C CA . SER B 1 151 ? -59.329 54.264 87.253 1.00 20.91 151 SER B CA 1
ATOM 3552 C C . SER B 1 151 ? -59.955 53.056 86.655 1.00 20.88 151 SER B C 1
ATOM 3553 O O . SER B 1 151 ? -59.437 52.458 85.719 1.00 18.96 151 SER B O 1
ATOM 3556 N N . ASP B 1 152 ? -61.098 52.705 87.184 1.00 23.38 152 ASP B N 1
ATOM 3557 C CA . ASP B 1 152 ? -61.802 51.533 86.676 1.00 26.91 152 ASP B CA 1
ATOM 3558 C C . ASP B 1 152 ? -62.666 51.945 85.501 1.00 26.57 152 ASP B C 1
ATOM 3559 O O . ASP B 1 152 ? -63.884 51.870 85.570 1.00 27.36 152 ASP B O 1
ATOM 3564 N N . ILE B 1 153 ? -62.021 52.403 84.432 1.00 25.61 153 ILE B N 1
ATOM 3565 C CA . ILE B 1 153 ? -62.727 52.688 83.196 1.00 26.63 153 ILE B CA 1
ATOM 3566 C C . ILE B 1 153 ? -61.943 52.195 81.983 1.00 25.73 153 ILE B C 1
ATOM 3567 O O . ILE B 1 153 ? -60.720 52.011 82.034 1.00 25.93 153 ILE B O 1
ATOM 3572 N N . PRO B 1 154 ? -62.637 51.993 80.868 1.00 25.46 154 PRO B N 1
ATOM 3573 C CA . PRO B 1 154 ? -61.944 51.542 79.697 1.00 23.21 154 PRO B CA 1
ATOM 3574 C C . PRO B 1 154 ? -60.812 52.477 79.328 1.00 21.39 154 PRO B C 1
ATOM 3575 O O . PRO B 1 154 ? -60.988 53.690 79.258 1.00 20.88 154 PRO B O 1
ATOM 3579 N N . ALA B 1 155 ? -59.669 51.886 79.032 1.00 19.58 155 ALA B N 1
ATOM 3580 C CA . ALA B 1 155 ? -58.532 52.568 78.486 1.00 17.51 155 ALA B CA 1
ATOM 3581 C C . ALA B 1 155 ? -58.686 52.812 76.964 1.00 16.61 155 ALA B C 1
ATOM 3582 O O . ALA B 1 155 ? -59.536 52.229 76.291 1.00 15.82 155 ALA B O 1
ATOM 3584 N N . GLY B 1 156 ? -57.852 53.701 76.448 1.00 15.09 156 GLY B N 1
ATOM 3585 C CA . GLY B 1 156 ? -57.867 54.017 75.057 1.00 14.80 156 GLY B CA 1
ATOM 3586 C C . GLY B 1 156 ? -56.882 53.128 74.352 1.00 15.77 156 GLY B C 1
ATOM 3587 O O . GLY B 1 156 ? -55.762 52.932 74.827 1.00 15.90 156 GLY B O 1
ATOM 3588 N N . THR B 1 157 ? -57.302 52.567 73.231 1.00 16.46 157 THR B N 1
ATOM 3589 C CA . THR B 1 157 ? -56.356 51.948 72.301 1.00 17.17 157 THR B CA 1
ATOM 3590 C C . THR B 1 157 ? -55.973 52.952 71.256 1.00 15.80 157 THR B C 1
ATOM 3591 O O . THR B 1 157 ? -56.829 53.365 70.434 1.00 15.87 157 THR B O 1
ATOM 3595 N N . HIS B 1 158 ? -54.689 53.267 71.232 1.00 15.87 158 HIS B N 1
ATOM 3596 C CA . HIS B 1 158 ? -54.119 54.295 70.342 1.00 15.86 158 HIS B CA 1
ATOM 3597 C C . HIS B 1 158 ? -53.509 53.636 69.101 1.00 16.65 158 HIS B C 1
ATOM 3598 O O . HIS B 1 158 ? -52.618 52.807 69.233 1.00 17.47 158 HIS B O 1
ATOM 3605 N N . GLN B 1 159 ? -53.982 54.000 67.900 1.00 15.50 159 GLN B N 1
ATOM 3606 C CA . GLN B 1 159 ? -53.688 53.193 66.710 1.00 14.76 159 GLN B CA 1
ATOM 3607 C C . GLN B 1 159 ? -52.990 53.984 65.624 1.00 14.57 159 GLN B C 1
ATOM 3608 O O . GLN B 1 159 ? -53.201 55.187 65.504 1.00 15.37 159 GLN B O 1
ATOM 3614 N N . TRP B 1 160 ? -52.183 53.335 64.804 1.00 14.34 160 TRP B N 1
ATOM 3615 C CA . TRP B 1 160 ? -51.542 54.060 63.691 1.00 16.23 160 TRP B CA 1
ATOM 3616 C C . TRP B 1 160 ? -51.838 53.438 62.336 1.00 16.51 160 TRP B C 1
ATOM 3617 O O . TRP B 1 160 ? -51.859 52.233 62.204 1.00 17.20 160 TRP B O 1
ATOM 3628 N N . LEU B 1 161 ? -52.099 54.271 61.343 1.00 16.77 161 LEU B N 1
ATOM 3629 C CA . LEU B 1 161 ? -52.222 53.811 59.957 1.00 17.25 161 LEU B CA 1
ATOM 3630 C C . LEU B 1 161 ? -51.084 54.447 59.185 1.00 18.47 161 LEU B C 1
ATOM 3631 O O . LEU B 1 161 ? -50.943 55.660 59.171 1.00 18.00 161 LEU B O 1
ATOM 3636 N N . ASP B 1 162 ? -50.222 53.619 58.614 1.00 19.93 162 ASP B N 1
ATOM 3637 C CA . ASP B 1 162 ? -49.149 54.091 57.743 1.00 21.74 162 ASP B CA 1
ATOM 3638 C C . ASP B 1 162 ? -49.457 53.774 56.267 1.00 22.14 162 ASP B C 1
ATOM 3639 O O . ASP B 1 162 ? -49.285 52.655 55.825 1.00 23.16 162 ASP B O 1
ATOM 3644 N N . LEU B 1 163 ? -49.923 54.776 55.531 1.00 22.49 163 LEU B N 1
ATOM 3645 C CA . LEU B 1 163 ? -50.242 54.686 54.111 1.00 23.55 163 LEU B CA 1
ATOM 3646 C C . LEU B 1 163 ? -49.110 54.109 53.227 1.00 26.21 163 LEU B C 1
ATOM 3647 O O . LEU B 1 163 ? -49.358 53.679 52.114 1.00 26.45 163 LEU B O 1
ATOM 3652 N N . ASP B 1 164 ? -47.876 54.141 53.706 1.00 28.09 164 ASP B N 1
ATOM 3653 C CA . ASP B 1 164 ? -46.773 53.565 52.957 1.00 31.85 164 ASP B CA 1
ATOM 3654 C C . ASP B 1 164 ? -46.710 52.074 53.217 1.00 32.79 164 ASP B C 1
ATOM 3655 O O . ASP B 1 164 ? -46.027 51.335 52.505 1.00 34.49 164 ASP B O 1
ATOM 3660 N N . ARG B 1 165 ? -47.409 51.635 54.253 1.00 31.32 165 ARG B N 1
ATOM 3661 C CA . ARG B 1 165 ? -47.488 50.218 54.536 1.00 32.93 165 ARG B CA 1
ATOM 3662 C C . ARG B 1 165 ? -48.813 49.627 54.028 1.00 31.82 165 ARG B C 1
ATOM 3663 O O . ARG B 1 165 ? -48.895 48.455 53.685 1.00 33.62 165 ARG B O 1
ATOM 3671 N N . HIS B 1 166 ? -49.863 50.424 53.992 1.00 28.95 166 HIS B N 1
ATOM 3672 C CA . HIS B 1 166 ? -51.144 49.845 53.656 1.00 27.74 166 HIS B CA 1
ATOM 3673 C C . HIS B 1 166 ? -52.032 50.933 53.088 1.00 25.33 166 HIS B C 1
ATOM 3674 O O . HIS B 1 166 ? -52.260 51.920 53.735 1.00 24.94 166 HIS B O 1
ATOM 3681 N N . ASP B 1 167 ? -52.504 50.754 51.873 1.00 24.31 167 ASP B N 1
ATOM 3682 C CA . ASP B 1 167 ? -53.362 51.754 51.217 1.00 23.76 167 ASP B CA 1
ATOM 3683 C C . ASP B 1 167 ? -54.859 51.407 51.337 1.00 21.67 167 ASP B C 1
ATOM 3684 O O . ASP B 1 167 ? -55.336 50.569 50.605 1.00 21.82 167 ASP B O 1
ATOM 3689 N N . PRO B 1 168 ? -55.587 52.014 52.297 1.00 20.25 168 PRO B N 1
ATOM 3690 C CA . PRO B 1 168 ? -56.982 51.624 52.460 1.00 20.15 168 PRO B CA 1
ATOM 3691 C C . PRO B 1 168 ? -57.814 52.090 51.273 1.00 20.60 168 PRO B C 1
ATOM 3692 O O . PRO B 1 168 ? -58.953 51.660 51.102 1.00 19.87 168 PRO B O 1
ATOM 3696 N N . LEU B 1 169 ? -57.234 52.956 50.451 1.00 21.14 169 LEU B N 1
ATOM 3697 C CA . LEU B 1 169 ? -57.974 53.519 49.340 1.00 21.95 169 LEU B CA 1
ATOM 3698 C C . LEU B 1 169 ? -57.604 52.787 48.037 1.00 23.46 169 LEU B C 1
ATOM 3699 O O . LEU B 1 169 ? -58.048 53.176 46.978 1.00 21.75 169 LEU B O 1
ATOM 3704 N N . ALA B 1 170 ? -56.813 51.702 48.113 1.00 24.65 170 ALA B N 1
ATOM 3705 C CA . ALA B 1 170 ? -56.460 50.987 46.862 1.00 26.63 170 ALA B CA 1
ATOM 3706 C C . ALA B 1 170 ? -57.706 50.500 46.071 1.00 27.59 170 ALA B C 1
ATOM 3707 O O . ALA B 1 170 ? -57.659 50.385 44.844 1.00 28.15 170 ALA B O 1
ATOM 3709 N N . ASP B 1 171 ? -58.817 50.219 46.748 1.00 27.39 171 ASP B N 1
ATOM 3710 C CA . ASP B 1 171 ? -60.046 49.841 46.007 1.00 28.39 171 ASP B CA 1
ATOM 3711 C C . ASP B 1 171 ? -61.098 50.938 46.063 1.00 26.12 171 ASP B C 1
ATOM 3712 O O . ASP B 1 171 ? -62.273 50.648 46.207 1.00 26.19 171 ASP B O 1
ATOM 3717 N N . GLY B 1 172 ? -60.671 52.192 45.972 1.00 24.38 172 GLY B N 1
ATOM 3718 C CA . GLY B 1 172 ? -61.603 53.307 45.911 1.00 21.79 172 GLY B CA 1
ATOM 3719 C C . GLY B 1 172 ? -62.476 53.411 47.142 1.00 20.60 172 GLY B C 1
ATOM 3720 O O . GLY B 1 172 ? -62.205 52.813 48.175 1.00 20.12 172 GLY B O 1
ATOM 3721 N N . VAL B 1 173 ? -63.527 54.197 47.037 1.00 19.22 173 VAL B N 1
ATOM 3722 C CA . VAL B 1 173 ? -64.431 54.410 48.152 1.00 17.92 173 VAL B CA 1
ATOM 3723 C C . VAL B 1 173 ? -65.658 53.572 47.838 1.00 19.04 173 VAL B C 1
ATOM 3724 O O . VAL B 1 173 ? -66.098 53.539 46.688 1.00 19.52 173 VAL B O 1
ATOM 3728 N N . PRO B 1 174 ? -66.230 52.891 48.854 1.00 19.14 174 PRO B N 1
ATOM 3729 C CA . PRO B 1 174 ? -67.448 52.079 48.719 1.00 19.19 174 PRO B CA 1
ATOM 3730 C C . PRO B 1 174 ? -68.636 52.960 48.267 1.00 19.01 174 PRO B C 1
ATOM 3731 O O . PRO B 1 174 ? -68.593 54.218 48.430 1.00 15.64 174 PRO B O 1
ATOM 3735 N N . ALA B 1 175 ? -69.684 52.300 47.751 1.00 19.18 175 ALA B N 1
ATOM 3736 C CA . ALA B 1 175 ? -70.881 52.992 47.256 1.00 19.23 175 ALA B CA 1
ATOM 3737 C C . ALA B 1 175 ? -71.657 53.537 48.445 1.00 19.79 175 ALA B C 1
ATOM 3738 O O . ALA B 1 175 ? -71.614 52.961 49.524 1.00 20.14 175 ALA B O 1
ATOM 3740 N N . VAL B 1 176 ? -72.328 54.661 48.256 1.00 19.38 176 VAL B N 1
ATOM 3741 C CA . VAL B 1 176 ? -73.220 55.228 49.246 1.00 20.16 176 VAL B CA 1
ATOM 3742 C C . VAL B 1 176 ? -74.544 54.477 49.300 1.00 23.00 176 VAL B C 1
ATOM 3743 O O . VAL B 1 176 ? -75.267 54.395 48.317 1.00 24.15 176 VAL B O 1
ATOM 3747 N N . PRO B 1 177 ? -74.899 53.935 50.469 1.00 24.86 177 PRO B N 1
ATOM 3748 C CA . PRO B 1 177 ? -76.201 53.232 50.571 1.00 26.82 177 PRO B CA 1
ATOM 3749 C C . PRO B 1 177 ? -77.376 54.014 49.960 1.00 28.56 177 PRO B C 1
ATOM 3750 O O . PRO B 1 177 ? -77.359 55.248 49.930 1.00 27.45 177 PRO B O 1
ATOM 3754 N N . ALA B 1 178 ? -78.393 53.292 49.460 1.00 25.24 178 ALA B N 1
ATOM 3755 C CA . ALA B 1 178 ? -79.595 53.942 48.924 1.00 25.89 178 ALA B CA 1
ATOM 3756 C C . ALA B 1 178 ? -80.279 54.741 50.031 1.00 26.06 178 ALA B C 1
ATOM 3757 O O . ALA B 1 178 ? -80.442 54.262 51.147 1.00 25.67 178 ALA B O 1
ATOM 3759 N N . GLY B 1 179 ? -80.671 55.968 49.727 1.00 27.17 179 GLY B N 1
ATOM 3760 C CA . GLY B 1 179 ? -81.354 56.794 50.717 1.00 27.69 179 GLY B CA 1
ATOM 3761 C C . GLY B 1 179 ? -80.414 57.747 51.420 1.00 26.98 179 GLY B C 1
ATOM 3762 O O . GLY B 1 179 ? -80.848 58.692 52.115 1.00 28.01 179 GLY B O 1
ATOM 3763 N N . TYR B 1 180 ? -79.117 57.543 51.230 1.00 25.08 180 TYR B N 1
ATOM 3764 C CA . TYR B 1 180 ? -78.161 58.443 51.887 1.00 24.37 180 TYR B CA 1
ATOM 3765 C C . TYR B 1 180 ? -77.419 59.346 50.888 1.00 25.12 180 TYR B C 1
ATOM 3766 O O . TYR B 1 180 ? -77.374 59.059 49.705 1.00 25.63 180 TYR B O 1
ATOM 3775 N N . SER B 1 181 ? -76.862 60.456 51.355 1.00 24.66 181 SER B N 1
ATOM 3776 C CA . SER B 1 181 ? -75.908 61.176 50.513 1.00 25.41 181 SER B CA 1
ATOM 3777 C C . SER B 1 181 ? -74.723 61.678 51.348 1.00 23.49 181 SER B C 1
ATOM 3778 O O . SER B 1 181 ? -74.890 62.033 52.507 1.00 22.43 181 SER B O 1
ATOM 3781 N N . LEU B 1 182 ? -73.527 61.660 50.765 1.00 23.26 182 LEU B N 1
ATOM 3782 C CA . LEU B 1 182 ? -72.322 62.160 51.427 1.00 22.40 182 LEU B CA 1
ATOM 3783 C C . LEU B 1 182 ? -72.291 63.675 51.359 1.00 21.85 182 LEU B C 1
ATOM 3784 O O . LEU B 1 182 ? -72.717 64.247 50.384 1.00 23.08 182 LEU B O 1
ATOM 3789 N N . VAL B 1 183 ? -71.782 64.307 52.393 1.00 20.52 183 VAL B N 1
ATOM 3790 C CA . VAL B 1 183 ? -71.503 65.745 52.407 1.00 20.94 183 VAL B CA 1
ATOM 3791 C C . VAL B 1 183 ? -70.153 65.962 53.096 1.00 20.06 183 VAL B C 1
ATOM 3792 O O . VAL B 1 183 ? -69.745 65.144 53.943 1.00 19.74 183 VAL B O 1
ATOM 3796 N N . THR B 1 184 ? -69.458 67.036 52.728 1.00 19.59 184 THR B N 1
ATOM 3797 C CA . THR B 1 184 ? -68.137 67.348 53.276 1.00 18.04 184 THR B CA 1
ATOM 3798 C C . THR B 1 184 ? -68.063 68.807 53.632 1.00 17.71 184 THR B C 1
ATOM 3799 O O . THR B 1 184 ? -68.844 69.615 53.117 1.00 17.87 184 THR B O 1
ATOM 3803 N N . TRP B 1 185 ? -67.152 69.126 54.550 1.00 16.18 185 TRP B N 1
ATOM 3804 C CA . TRP B 1 185 ? -66.888 70.494 54.943 1.00 15.84 185 TRP B CA 1
ATOM 3805 C C . TRP B 1 185 ? -65.524 70.620 55.716 1.00 16.81 185 TRP B C 1
ATOM 3806 O O . TRP B 1 185 ? -65.024 69.622 56.283 1.00 17.06 185 TRP B O 1
ATOM 3817 N N . GLY B 1 186 ? -64.930 71.816 55.707 1.00 16.23 186 GLY B N 1
ATOM 3818 C CA . GLY B 1 186 ? -63.583 72.010 56.213 1.00 17.47 186 GLY B CA 1
ATOM 3819 C C . GLY B 1 186 ? -63.640 72.329 57.697 1.00 18.26 186 GLY B C 1
ATOM 3820 O O . GLY B 1 186 ? -64.409 71.703 58.481 1.00 18.83 186 GLY B O 1
ATOM 3821 N N . THR B 1 187 ? -62.880 73.334 58.090 1.00 17.07 187 THR B N 1
ATOM 3822 C CA . THR B 1 187 ? -62.571 73.549 59.472 1.00 16.74 187 THR B CA 1
ATOM 3823 C C . THR B 1 187 ? -63.774 74.043 60.199 1.00 16.44 187 THR B C 1
ATOM 3824 O O . THR B 1 187 ? -63.936 73.775 61.383 1.00 17.14 187 THR B O 1
ATOM 3828 N N . ILE B 1 188 ? -64.619 74.798 59.499 1.00 15.44 188 ILE B N 1
ATOM 3829 C CA . ILE B 1 188 ? -65.782 75.344 60.120 1.00 11.91 188 ILE B CA 1
ATOM 3830 C C . ILE B 1 188 ? -67.001 74.567 59.673 1.00 13.11 188 ILE B C 1
ATOM 3831 O O . ILE B 1 188 ? -67.251 74.362 58.459 1.00 12.88 188 ILE B O 1
ATOM 3836 N N . THR B 1 189 ? -67.787 74.163 60.660 1.00 12.25 189 THR B N 1
ATOM 3837 C CA . THR B 1 189 ? -69.049 73.449 60.433 1.00 13.31 189 THR B CA 1
ATOM 3838 C C . THR B 1 189 ? -70.205 74.337 59.936 1.00 12.80 189 THR B C 1
ATOM 3839 O O . THR B 1 189 ? -70.506 75.337 60.520 1.00 13.09 189 THR B O 1
ATOM 3843 N N . PRO B 1 190 ? -70.847 73.973 58.833 1.00 12.81 190 PRO B N 1
ATOM 3844 C CA . PRO B 1 190 ? -71.978 74.801 58.442 1.00 13.38 190 PRO B CA 1
ATOM 3845 C C . PRO B 1 190 ? -73.085 74.815 59.495 1.00 14.06 190 PRO B C 1
ATOM 3846 O O . PRO B 1 190 ? -73.299 73.825 60.174 1.00 14.35 190 PRO B O 1
ATOM 3850 N N . ASP B 1 191 ? -73.749 75.945 59.667 1.00 14.46 191 ASP B N 1
ATOM 3851 C CA . ASP B 1 191 ? -74.809 76.050 60.633 1.00 16.58 191 ASP B CA 1
ATOM 3852 C C . ASP B 1 191 ? -75.733 74.853 60.486 1.00 18.99 191 ASP B C 1
ATOM 3853 O O . ASP B 1 191 ? -76.203 74.323 61.480 1.00 21.56 191 ASP B O 1
ATOM 3858 N N . GLU B 1 192 ? -76.035 74.464 59.263 1.00 18.28 192 GLU B N 1
ATOM 3859 C CA . GLU B 1 192 ? -77.023 73.473 59.001 1.00 20.18 192 GLU B CA 1
ATOM 3860 C C . GLU B 1 192 ? -76.709 72.126 59.679 1.00 19.68 192 GLU B C 1
ATOM 3861 O O . GLU B 1 192 ? -77.617 71.303 59.903 1.00 19.54 192 GLU B O 1
ATOM 3867 N N . TYR B 1 193 ? -75.416 71.881 59.938 1.00 18.16 193 TYR B N 1
ATOM 3868 C CA . TYR B 1 193 ? -74.965 70.635 60.573 1.00 18.22 193 TYR B CA 1
ATOM 3869 C C . TYR B 1 193 ? -74.587 70.732 62.055 1.00 17.90 193 TYR B C 1
ATOM 3870 O O . TYR B 1 193 ? -74.251 69.723 62.662 1.00 17.19 193 TYR B O 1
ATOM 3879 N N . ALA B 1 194 ? -74.666 71.931 62.627 1.00 16.98 194 ALA B N 1
ATOM 3880 C CA . ALA B 1 194 ? -74.136 72.141 63.955 1.00 17.78 194 ALA B CA 1
ATOM 3881 C C . ALA B 1 194 ? -75.006 71.362 64.938 1.00 19.34 194 ALA B C 1
ATOM 3882 O O . ALA B 1 194 ? -74.514 70.523 65.697 1.00 20.06 194 ALA B O 1
ATOM 3884 N N . VAL B 1 195 ? -76.310 71.648 64.941 1.00 19.96 195 VAL B N 1
ATOM 3885 C CA . VAL B 1 195 ? -77.179 70.977 65.890 1.00 21.31 195 VAL B CA 1
ATOM 3886 C C . VAL B 1 195 ? -77.248 69.446 65.617 1.00 23.09 195 VAL B C 1
ATOM 3887 O O . VAL B 1 195 ? -77.165 68.664 66.566 1.00 24.24 195 VAL B O 1
ATOM 3891 N N . PRO B 1 196 ? -77.378 69.026 64.330 1.00 21.72 196 PRO B N 1
ATOM 3892 C CA . PRO B 1 196 ? -77.372 67.604 64.009 1.00 21.90 196 PRO B CA 1
ATOM 3893 C C . PRO B 1 196 ? -76.117 66.891 64.501 1.00 21.51 196 PRO B C 1
ATOM 3894 O O . PRO B 1 196 ? -76.204 65.749 64.934 1.00 23.63 196 PRO B O 1
ATOM 3898 N N . VAL B 1 197 ? -74.965 67.530 64.414 1.00 19.39 197 VAL B N 1
ATOM 3899 C CA . VAL B 1 197 ? -73.787 66.968 64.977 1.00 19.14 197 VAL B CA 1
ATOM 3900 C C . VAL B 1 197 ? -73.914 66.834 66.508 1.00 21.96 197 VAL B C 1
ATOM 3901 O O . VAL B 1 197 ? -73.524 65.788 67.074 1.00 23.86 197 VAL B O 1
ATOM 3905 N N . SER B 1 198 ? -74.423 67.856 67.180 1.00 39.06 198 SER B N 1
ATOM 3906 C CA . SER B 1 198 ? -74.459 67.795 68.621 1.00 39.02 198 SER B CA 1
ATOM 3907 C C . SER B 1 198 ? -75.366 66.664 69.079 1.00 40.84 198 SER B C 1
ATOM 3908 O O . SER B 1 198 ? -75.116 66.044 70.113 1.00 40.95 198 SER B O 1
ATOM 3911 N N . GLU B 1 199 ? -76.425 66.405 68.313 1.00 42.62 199 GLU B N 1
ATOM 3912 C CA . GLU B 1 199 ? -77.416 65.407 68.685 1.00 45.35 199 GLU B CA 1
ATOM 3913 C C . GLU B 1 199 ? -77.003 64.008 68.202 1.00 47.80 199 GLU B C 1
ATOM 3914 O O . GLU B 1 199 ? -77.748 63.031 68.348 1.00 48.37 199 GLU B O 1
ATOM 3920 N N . LEU B 1 200 ? -75.804 63.908 67.631 1.00 48.85 200 LEU B N 1
ATOM 3921 C CA . LEU B 1 200 ? -75.341 62.606 67.182 1.00 52.18 200 LEU B CA 1
ATOM 3922 C C . LEU B 1 200 ? -74.898 61.761 68.386 1.00 54.79 200 LEU B C 1
ATOM 3923 O O . LEU B 1 200 ? -74.608 60.570 68.234 1.00 58.00 200 LEU B O 1
ATOM 3928 N N . GLU B 1 201 ? -74.879 62.352 69.589 1.00 55.14 201 GLU B N 1
ATOM 3929 C CA . GLU B 1 201 ? -74.488 61.587 70.803 1.00 56.91 201 GLU B CA 1
ATOM 3930 C C . GLU B 1 201 ? -75.650 60.854 71.497 1.00 58.55 201 GLU B C 1
ATOM 3931 O O . GLU B 1 201 ? -75.830 60.961 72.698 1.00 58.37 201 GLU B O 1
ATOM 3937 N N . LEU B 1 202 ? -76.425 60.085 70.742 1.00 60.81 202 LEU B N 1
ATOM 3938 C CA . LEU B 1 202 ? -77.653 59.529 71.304 1.00 62.22 202 LEU B CA 1
ATOM 3939 C C . LEU B 1 202 ? -77.397 58.872 72.658 1.00 63.57 202 LEU B C 1
ATOM 3940 O O . LEU B 1 202 ? -78.283 58.197 73.223 1.00 65.23 202 LEU B O 1
ATOM 3945 N N . ARG B 1 211 ? -90.124 60.859 80.872 1.00 63.28 211 ARG B N 1
ATOM 3946 C CA . ARG B 1 211 ? -89.322 61.332 79.744 1.00 62.77 211 ARG B CA 1
ATOM 3947 C C . ARG B 1 211 ? -89.498 62.832 79.683 1.00 61.39 211 ARG B C 1
ATOM 3948 O O . ARG B 1 211 ? -90.400 63.364 80.334 1.00 61.90 211 ARG B O 1
ATOM 3956 N N . ALA B 1 212 ? -88.639 63.513 78.929 1.00 60.50 212 ALA B N 1
ATOM 3957 C CA . ALA B 1 212 ? -88.841 64.934 78.592 1.00 59.51 212 ALA B CA 1
ATOM 3958 C C . ALA B 1 212 ? -88.570 65.941 79.726 1.00 58.10 212 ALA B C 1
ATOM 3959 O O . ALA B 1 212 ? -88.342 67.133 79.451 1.00 57.19 212 ALA B O 1
ATOM 3961 N N . ALA B 1 213 ? -88.596 65.475 80.980 1.00 57.25 213 ALA B N 1
ATOM 3962 C CA . ALA B 1 213 ? -88.138 66.293 82.109 1.00 55.92 213 ALA B CA 1
ATOM 3963 C C . ALA B 1 213 ? -86.574 66.289 82.302 1.00 54.70 213 ALA B C 1
ATOM 3964 O O . ALA B 1 213 ? -86.028 65.960 83.375 1.00 55.12 213 ALA B O 1
ATOM 3966 N N . GLN B 1 214 ? -85.859 66.687 81.249 1.00 53.26 214 GLN B N 1
ATOM 3967 C CA . GLN B 1 214 ? -84.395 66.788 81.314 1.00 51.35 214 GLN B CA 1
ATOM 3968 C C . GLN B 1 214 ? -83.909 68.104 81.957 1.00 49.73 214 GLN B C 1
ATOM 3969 O O . GLN B 1 214 ? -84.688 69.050 82.163 1.00 50.39 214 GLN B O 1
ATOM 3975 N N . GLU B 1 215 ? -82.619 68.159 82.272 1.00 47.37 215 GLU B N 1
ATOM 3976 C CA . GLU B 1 215 ? -82.026 69.360 82.798 1.00 45.11 215 GLU B CA 1
ATOM 3977 C C . GLU B 1 215 ? -80.766 69.637 81.984 1.00 43.86 215 GLU B C 1
ATOM 3978 O O . GLU B 1 215 ? -80.162 70.703 82.096 1.00 43.39 215 GLU B O 1
ATOM 3984 N N . VAL B 1 216 ? -80.371 68.678 81.151 1.00 42.30 216 VAL B N 1
ATOM 3985 C CA . VAL B 1 216 ? -79.114 68.805 80.432 1.00 41.55 216 VAL B CA 1
ATOM 3986 C C . VAL B 1 216 ? -79.300 68.879 78.915 1.00 41.56 216 VAL B C 1
ATOM 3987 O O . VAL B 1 216 ? -80.184 68.220 78.346 1.00 40.89 216 VAL B O 1
ATOM 3991 N N . ARG B 1 217 ? -78.423 69.669 78.288 1.00 40.97 217 ARG B N 1
ATOM 3992 C CA . ARG B 1 217 ? -78.453 69.963 76.863 1.00 41.10 217 ARG B CA 1
ATOM 3993 C C . ARG B 1 217 ? -77.090 69.726 76.257 1.00 40.73 217 ARG B C 1
ATOM 3994 O O . ARG B 1 217 ? -76.077 70.178 76.794 1.00 40.75 217 ARG B O 1
ATOM 4002 N N . THR B 1 218 ? -77.067 69.080 75.098 1.00 40.12 218 THR B N 1
ATOM 4003 C CA . THR B 1 218 ? -75.861 69.066 74.278 1.00 39.05 218 THR B CA 1
ATOM 4004 C C . THR B 1 218 ? -75.860 70.170 73.194 1.00 37.13 218 THR B C 1
ATOM 4005 O O . THR B 1 218 ? -76.884 70.537 72.615 1.00 36.97 218 THR B O 1
ATOM 4009 N N . SER B 1 219 ? -74.705 70.749 72.944 1.00 34.97 219 SER B N 1
ATOM 4010 C CA . SER B 1 219 ? -74.671 71.759 71.928 1.00 33.99 219 SER B CA 1
ATOM 4011 C C . SER B 1 219 ? -73.334 71.731 71.234 1.00 32.86 219 SER B C 1
ATOM 4012 O O . SER B 1 219 ? -72.357 71.187 71.782 1.00 33.01 219 SER B O 1
ATOM 4015 N N . TYR B 1 220 ? -73.301 72.281 70.014 1.00 31.20 220 TYR B N 1
ATOM 4016 C CA . TYR B 1 220 ? -72.093 72.341 69.239 1.00 29.04 220 TYR B CA 1
ATOM 4017 C C . TYR B 1 220 ? -71.352 73.516 69.856 1.00 29.09 220 TYR B C 1
ATOM 4018 O O . TYR B 1 220 ? -71.976 74.538 70.079 1.00 30.27 220 TYR B O 1
ATOM 4027 N N . ALA B 1 221 ? -70.061 73.358 70.176 1.00 27.70 221 ALA B N 1
ATOM 4028 C CA . ALA B 1 221 ? -69.254 74.405 70.812 1.00 27.93 221 ALA B CA 1
ATOM 4029 C C . ALA B 1 221 ? -68.341 75.039 69.800 1.00 27.60 221 ALA B C 1
ATOM 4030 O O . ALA B 1 221 ? -67.331 74.503 69.402 1.00 27.31 221 ALA B O 1
ATOM 4032 N N . ARG B 1 222 ? -68.721 76.233 69.419 1.00 27.88 222 ARG B N 1
ATOM 4033 C CA . ARG B 1 222 ? -68.020 76.968 68.453 1.00 27.76 222 ARG B CA 1
ATOM 4034 C C . ARG B 1 222 ? -66.574 77.251 68.929 1.00 27.94 222 ARG B C 1
ATOM 4035 O O . ARG B 1 222 ? -65.677 77.389 68.124 1.00 27.59 222 ARG B O 1
ATOM 4043 N N . GLN B 1 223 ? -66.353 77.267 70.240 1.00 28.66 223 GLN B N 1
ATOM 4044 C CA . GLN B 1 223 ? -65.053 77.577 70.775 1.00 29.37 223 GLN B CA 1
ATOM 4045 C C . GLN B 1 223 ? -63.976 76.519 70.474 1.00 28.89 223 GLN B C 1
ATOM 4046 O O . GLN B 1 223 ? -62.807 76.834 70.361 1.00 29.28 223 GLN B O 1
ATOM 4052 N N . PHE B 1 224 ? -64.395 75.273 70.342 1.00 28.32 224 PHE B N 1
ATOM 4053 C CA . PHE B 1 224 ? -63.526 74.229 69.870 1.00 28.11 224 PHE B CA 1
ATOM 4054 C C . PHE B 1 224 ? -62.894 74.588 68.551 1.00 27.37 224 PHE B C 1
ATOM 4055 O O . PHE B 1 224 ? -61.683 74.458 68.372 1.00 27.59 224 PHE B O 1
ATOM 4063 N N . GLU B 1 225 ? -63.729 75.050 67.633 1.00 26.70 225 GLU B N 1
ATOM 4064 C CA . GLU B 1 225 ? -63.263 75.468 66.312 1.00 26.13 225 GLU B CA 1
ATOM 4065 C C . GLU B 1 225 ? -62.353 76.680 66.398 1.00 26.50 225 GLU B C 1
ATOM 4066 O O . GLU B 1 225 ? -61.330 76.732 65.727 1.00 26.25 225 GLU B O 1
ATOM 4072 N N . THR B 1 226 ? -62.725 77.657 67.215 1.00 27.32 226 THR B N 1
ATOM 4073 C CA . THR B 1 226 ? -61.853 78.814 67.320 1.00 28.15 226 THR B CA 1
ATOM 4074 C C . THR B 1 226 ? -60.549 78.437 68.021 1.00 28.78 226 THR B C 1
ATOM 4075 O O . THR B 1 226 ? -59.510 78.994 67.675 1.00 29.15 226 THR B O 1
ATOM 4079 N N . MET B 1 227 ? -60.608 77.466 68.943 1.00 29.09 227 MET B N 1
ATOM 4080 C CA . MET B 1 227 ? -59.403 76.978 69.586 1.00 30.09 227 MET B CA 1
ATOM 4081 C C . MET B 1 227 ? -58.464 76.283 68.588 1.00 29.37 227 MET B C 1
ATOM 4082 O O . MET B 1 227 ? -57.286 76.617 68.495 1.00 30.04 227 MET B O 1
ATOM 4087 N N . ARG B 1 228 ? -58.992 75.346 67.811 1.00 9.08 228 ARG B N 1
ATOM 4088 C CA . ARG B 1 228 ? -58.196 74.761 66.772 1.00 11.09 228 ARG B CA 1
ATOM 4089 C C . ARG B 1 228 ? -57.620 75.798 65.810 1.00 10.85 228 ARG B C 1
ATOM 4090 O O . ARG B 1 228 ? -56.502 75.674 65.330 1.00 11.47 228 ARG B O 1
ATOM 4098 N N . VAL B 1 229 ? -58.405 76.784 65.436 1.00 12.45 229 VAL B N 1
ATOM 4099 C CA . VAL B 1 229 ? -57.883 77.689 64.441 1.00 12.51 229 VAL B CA 1
ATOM 4100 C C . VAL B 1 229 ? -56.748 78.459 65.070 1.00 12.95 229 VAL B C 1
ATOM 4101 O O . VAL B 1 229 ? -55.736 78.658 64.429 1.00 13.79 229 VAL B O 1
ATOM 4105 N N . GLY B 1 230 ? -56.927 78.918 66.306 1.00 12.52 230 GLY B N 1
ATOM 4106 C CA . GLY B 1 230 ? -55.852 79.608 66.983 1.00 14.01 230 GLY B CA 1
ATOM 4107 C C . GLY B 1 230 ? -54.580 78.772 67.084 1.00 13.85 230 GLY B C 1
ATOM 4108 O O . GLY B 1 230 ? -53.465 79.281 67.088 1.00 15.01 230 GLY B O 1
ATOM 4109 N N . ARG B 1 231 ? -54.744 77.472 67.158 1.00 13.14 231 ARG B N 1
ATOM 4110 C CA . ARG B 1 231 ? -53.595 76.614 67.213 1.00 14.26 231 ARG B CA 1
ATOM 4111 C C . ARG B 1 231 ? -53.128 76.197 65.799 1.00 14.54 231 ARG B C 1
ATOM 4112 O O . ARG B 1 231 ? -52.297 75.309 65.680 1.00 14.72 231 ARG B O 1
ATOM 4120 N N . GLY B 1 232 ? -53.617 76.872 64.751 1.00 13.22 232 GLY B N 1
ATOM 4121 C CA . GLY B 1 232 ? -53.150 76.603 63.385 1.00 15.11 232 GLY B CA 1
ATOM 4122 C C . GLY B 1 232 ? -53.607 75.234 62.840 1.00 15.64 232 GLY B C 1
ATOM 4123 O O . GLY B 1 232 ? -53.002 74.699 61.906 1.00 15.35 232 GLY B O 1
ATOM 4124 N N . ARG B 1 233 ? -54.625 74.651 63.474 1.00 16.10 233 ARG B N 1
ATOM 4125 C CA . ARG B 1 233 ? -55.122 73.333 63.075 1.00 16.97 233 ARG B CA 1
ATOM 4126 C C . ARG B 1 233 ? -56.256 73.468 62.057 1.00 17.92 233 ARG B C 1
ATOM 4127 O O . ARG B 1 233 ? -57.192 74.264 62.226 1.00 18.39 233 ARG B O 1
ATOM 4135 N N . ARG B 1 234 ? -56.152 72.649 61.027 1.00 17.66 234 ARG B N 1
ATOM 4136 C CA . ARG B 1 234 ? -57.078 72.557 59.919 1.00 18.93 234 ARG B CA 1
ATOM 4137 C C . ARG B 1 234 ? -57.969 71.293 60.130 1.00 18.84 234 ARG B C 1
ATOM 4138 O O . ARG B 1 234 ? -57.537 70.281 60.685 1.00 18.97 234 ARG B O 1
ATOM 4146 N N . ALA B 1 235 ? -59.195 71.311 59.637 1.00 18.95 235 ALA B N 1
ATOM 4147 C CA . ALA B 1 235 ? -60.004 70.097 59.770 1.00 18.80 235 ALA B CA 1
ATOM 4148 C C . ALA B 1 235 ? -60.761 69.693 58.481 1.00 18.19 235 ALA B C 1
ATOM 4149 O O . ALA B 1 235 ? -60.988 70.519 57.619 1.00 18.93 235 ALA B O 1
ATOM 4151 N N . TYR B 1 236 ? -61.118 68.414 58.359 1.00 17.60 236 TYR B N 1
ATOM 4152 C CA . TYR B 1 236 ? -61.829 67.889 57.181 1.00 17.99 236 TYR B CA 1
ATOM 4153 C C . TYR B 1 236 ? -62.981 67.020 57.676 1.00 18.68 236 TYR B C 1
ATOM 4154 O O . TYR B 1 236 ? -62.762 66.094 58.492 1.00 17.52 236 TYR B O 1
ATOM 4163 N N . HIS B 1 237 ? -64.193 67.303 57.194 1.00 19.21 237 HIS B N 1
ATOM 4164 C CA . HIS B 1 237 ? -65.373 66.633 57.704 1.00 21.68 237 HIS B CA 1
ATOM 4165 C C . HIS B 1 237 ? -66.132 65.934 56.586 1.00 24.59 237 HIS B C 1
ATOM 4166 O O . HIS B 1 237 ? -66.254 66.467 55.489 1.00 24.60 237 HIS B O 1
ATOM 4173 N N . THR B 1 238 ? -66.629 64.722 56.851 1.00 13.09 238 THR B N 1
ATOM 4174 C CA . THR B 1 238 ? -67.575 64.093 55.939 1.00 11.83 238 THR B CA 1
ATOM 4175 C C . THR B 1 238 ? -68.764 63.643 56.774 1.00 12.12 238 THR B C 1
ATOM 4176 O O . THR B 1 238 ? -68.606 63.074 57.856 1.00 10.97 238 THR B O 1
ATOM 4180 N N . GLY B 1 239 ? -69.967 63.920 56.292 1.00 12.54 239 GLY B N 1
ATOM 4181 C CA . GLY B 1 239 ? -71.167 63.422 56.940 1.00 12.41 239 GLY B CA 1
ATOM 4182 C C . GLY B 1 239 ? -72.074 62.632 55.999 1.00 13.07 239 GLY B C 1
ATOM 4183 O O . GLY B 1 239 ? -71.975 62.732 54.769 1.00 12.37 239 GLY B O 1
ATOM 4184 N N . ALA B 1 240 ? -72.970 61.830 56.566 1.00 12.58 240 ALA B N 1
ATOM 4185 C CA . ALA B 1 240 ? -73.897 61.122 55.713 1.00 12.84 240 ALA B CA 1
ATOM 4186 C C . ALA B 1 240 ? -75.251 61.625 56.101 1.00 12.57 240 ALA B C 1
ATOM 4187 O O . ALA B 1 240 ? -75.581 61.595 57.275 1.00 12.55 240 ALA B O 1
ATOM 4189 N N . VAL B 1 241 ? -76.026 62.104 55.129 1.00 13.49 241 VAL B N 1
ATOM 4190 C CA . VAL B 1 241 ? -77.418 62.487 55.400 1.00 14.62 241 VAL B CA 1
ATOM 4191 C C . VAL B 1 241 ? -78.402 61.423 54.985 1.00 15.59 241 VAL B C 1
ATOM 4192 O O . VAL B 1 241 ? -78.217 60.810 53.969 1.00 18.09 241 VAL B O 1
ATOM 4196 N N . HIS B 1 242 ? -79.474 61.246 55.735 1.00 17.16 242 HIS B N 1
ATOM 4197 C CA . HIS B 1 242 ? -80.554 60.374 55.329 1.00 18.04 242 HIS B CA 1
ATOM 4198 C C . HIS B 1 242 ? -81.620 61.211 54.648 1.00 19.58 242 HIS B C 1
ATOM 4199 O O . HIS B 1 242 ? -82.377 61.940 55.325 1.00 18.31 242 HIS B O 1
ATOM 4206 N N . ASP B 1 243 ? -81.652 61.120 53.296 1.00 21.43 243 ASP B N 1
ATOM 4207 C CA . ASP B 1 243 ? -82.554 61.939 52.459 1.00 22.81 243 ASP B CA 1
ATOM 4208 C C . ASP B 1 243 ? -84.009 61.949 52.934 1.00 22.32 243 ASP B C 1
ATOM 4209 O O . ASP B 1 243 ? -84.644 62.986 52.961 1.00 24.32 243 ASP B O 1
ATOM 4214 N N . ALA B 1 244 ? -84.571 60.822 53.308 1.00 21.53 244 ALA B N 1
ATOM 4215 C CA . ALA B 1 244 ? -86.003 60.874 53.638 1.00 21.15 244 ALA B CA 1
ATOM 4216 C C . ALA B 1 244 ? -86.341 61.672 54.892 1.00 20.42 244 ALA B C 1
ATOM 4217 O O . ALA B 1 244 ? -87.409 62.287 54.961 1.00 20.37 244 ALA B O 1
ATOM 4219 N N . THR B 1 245 ? -85.451 61.653 55.882 1.00 19.46 245 THR B N 1
ATOM 4220 C CA . THR B 1 245 ? -85.715 62.325 57.147 1.00 18.58 245 THR B CA 1
ATOM 4221 C C . THR B 1 245 ? -84.846 63.560 57.338 1.00 19.13 245 THR B C 1
ATOM 4222 O O . THR B 1 245 ? -85.061 64.346 58.296 1.00 19.93 245 THR B O 1
ATOM 4226 N N . GLY B 1 246 ? -83.870 63.730 56.443 1.00 18.94 246 GLY B N 1
ATOM 4227 C CA . GLY B 1 246 ? -82.815 64.780 56.582 1.00 18.50 246 GLY B CA 1
ATOM 4228 C C . GLY B 1 246 ? -81.942 64.670 57.841 1.00 18.34 246 GLY B C 1
ATOM 4229 O O . GLY B 1 246 ? -81.221 65.587 58.217 1.00 20.01 246 GLY B O 1
ATOM 4230 N N . ALA B 1 247 ? -82.006 63.561 58.540 1.00 17.47 247 ALA B N 1
ATOM 4231 C CA . ALA B 1 247 ? -81.182 63.454 59.693 1.00 16.87 247 ALA B CA 1
ATOM 4232 C C . ALA B 1 247 ? -79.721 63.205 59.267 1.00 16.29 247 ALA B C 1
ATOM 4233 O O . ALA B 1 247 ? -79.437 62.520 58.266 1.00 14.74 247 ALA B O 1
ATOM 4235 N N . LEU B 1 248 ? -78.795 63.733 60.058 1.00 15.47 248 LEU B N 1
ATOM 4236 C CA . LEU B 1 248 ? -77.420 63.435 59.850 1.00 15.07 248 LEU B CA 1
ATOM 4237 C C . LEU B 1 248 ? -77.189 62.044 60.419 1.00 15.38 248 LEU B C 1
ATOM 4238 O O . LEU B 1 248 ? -77.115 61.848 61.616 1.00 15.99 248 LEU B O 1
ATOM 4243 N N . ALA B 1 249 ? -77.109 61.076 59.512 1.00 15.54 249 ALA B N 1
ATOM 4244 C CA . ALA B 1 249 ? -77.010 59.676 59.869 1.00 15.76 249 ALA B CA 1
ATOM 4245 C C . ALA B 1 249 ? -75.633 59.357 60.448 1.00 16.51 249 ALA B C 1
ATOM 4246 O O . ALA B 1 249 ? -75.490 58.403 61.196 1.00 18.16 249 ALA B O 1
ATOM 4248 N N . GLY B 1 250 ? -74.610 60.143 60.095 1.00 16.61 250 GLY B N 1
ATOM 4249 C CA . GLY B 1 250 ? -73.262 59.893 60.581 1.00 15.62 250 GLY B CA 1
ATOM 4250 C C . GLY B 1 250 ? -72.318 61.014 60.196 1.00 16.31 250 GLY B C 1
ATOM 4251 O O . GLY B 1 250 ? -72.590 61.820 59.283 1.00 15.40 250 GLY B O 1
ATOM 4252 N N . TYR B 1 251 ? -71.193 61.078 60.907 1.00 16.40 251 TYR B N 1
ATOM 4253 C CA . TYR B 1 251 ? -70.126 61.935 60.477 1.00 16.36 251 TYR B CA 1
ATOM 4254 C C . TYR B 1 251 ? -68.774 61.568 61.080 1.00 15.11 251 TYR B C 1
ATOM 4255 O O . TYR B 1 251 ? -68.675 60.727 61.951 1.00 15.86 251 TYR B O 1
ATOM 4264 N N . THR B 1 252 ? -67.732 62.190 60.579 1.00 13.04 252 THR B N 1
ATOM 4265 C CA . THR B 1 252 ? -66.399 61.852 60.949 1.00 12.68 252 THR B CA 1
ATOM 4266 C C . THR B 1 252 ? -65.534 63.060 60.684 1.00 12.58 252 THR B C 1
ATOM 4267 O O . THR B 1 252 ? -65.921 63.951 59.941 1.00 12.91 252 THR B O 1
ATOM 4271 N N . SER B 1 253 ? -64.353 63.107 61.267 1.00 13.52 253 SER B N 1
ATOM 4272 C CA . SER B 1 253 ? -63.394 64.181 60.964 1.00 14.33 253 SER B CA 1
ATOM 4273 C C . SER B 1 253 ? -61.920 63.783 61.057 1.00 14.09 253 SER B C 1
ATOM 4274 O O . SER B 1 253 ? -61.570 62.803 61.663 1.00 13.00 253 SER B O 1
ATOM 4277 N N . VAL B 1 254 ? -61.082 64.651 60.507 1.00 14.37 254 VAL B N 1
ATOM 4278 C CA . VAL B 1 254 ? -59.643 64.575 60.586 1.00 13.80 254 VAL B CA 1
ATOM 4279 C C . VAL B 1 254 ? -59.156 65.996 60.905 1.00 14.88 254 VAL B C 1
ATOM 4280 O O . VAL B 1 254 ? -59.673 67.021 60.362 1.00 15.28 254 VAL B O 1
ATOM 4284 N N . SER B 1 255 ? -58.193 66.061 61.821 1.00 14.35 255 SER B N 1
ATOM 4285 C CA . SER B 1 255 ? -57.595 67.306 62.249 1.00 15.33 255 SER B CA 1
ATOM 4286 C C . SER B 1 255 ? -56.180 67.313 61.720 1.00 14.00 255 SER B C 1
ATOM 4287 O O . SER B 1 255 ? -55.534 66.278 61.673 1.00 13.63 255 SER B O 1
ATOM 4290 N N . LYS B 1 256 ? -55.670 68.452 61.307 1.00 14.33 256 LYS B N 1
ATOM 4291 C CA . LYS B 1 256 ? -54.293 68.470 60.734 1.00 13.82 256 LYS B CA 1
ATOM 4292 C C . LYS B 1 256 ? -53.589 69.691 61.285 1.00 14.10 256 LYS B C 1
ATOM 4293 O O . LYS B 1 256 ? -54.171 70.771 61.254 1.00 14.69 256 LYS B O 1
ATOM 4299 N N . THR B 1 257 ? -52.361 69.556 61.793 1.00 14.13 257 THR B N 1
ATOM 4300 C CA . THR B 1 257 ? -51.642 70.741 62.352 1.00 14.47 257 THR B CA 1
ATOM 4301 C C . THR B 1 257 ? -50.880 71.503 61.255 1.00 15.37 257 THR B C 1
ATOM 4302 O O . THR B 1 257 ? -50.676 70.980 60.131 1.00 15.73 257 THR B O 1
ATOM 4306 N N . THR B 1 258 ? -50.489 72.731 61.556 1.00 14.93 258 THR B N 1
ATOM 4307 C CA . THR B 1 258 ? -49.580 73.440 60.674 1.00 15.44 258 THR B CA 1
ATOM 4308 C C . THR B 1 258 ? -48.272 72.701 60.389 1.00 14.94 258 THR B C 1
ATOM 4309 O O . THR B 1 258 ? -47.867 72.627 59.252 1.00 15.75 258 THR B O 1
ATOM 4313 N N . GLY B 1 259 ? -47.591 72.185 61.405 1.00 15.20 259 GLY B N 1
ATOM 4314 C CA . GLY B 1 259 ? -46.363 71.438 61.177 1.00 13.78 259 GLY B CA 1
ATOM 4315 C C . GLY B 1 259 ? -46.605 69.971 60.863 1.00 13.36 259 GLY B C 1
ATOM 4316 O O . GLY B 1 259 ? -47.716 69.482 61.025 1.00 12.21 259 GLY B O 1
ATOM 4317 N N . ASN B 1 260 ? -45.552 69.258 60.438 1.00 13.89 260 ASN B N 1
ATOM 4318 C CA . ASN B 1 260 ? -45.629 67.810 60.162 1.00 13.63 260 ASN B CA 1
ATOM 4319 C C . ASN B 1 260 ? -46.584 67.483 59.001 1.00 14.38 260 ASN B C 1
ATOM 4320 O O . ASN B 1 260 ? -47.666 66.949 59.202 1.00 14.78 260 ASN B O 1
ATOM 4325 N N . PRO B 1 261 ? -46.209 67.838 57.777 1.00 15.45 261 PRO B N 1
ATOM 4326 C CA . PRO B 1 261 ? -47.101 67.524 56.636 1.00 15.74 261 PRO B CA 1
ATOM 4327 C C . PRO B 1 261 ? -47.448 66.049 56.489 1.00 15.62 261 PRO B C 1
ATOM 4328 O O . PRO B 1 261 ? -48.382 65.724 55.792 1.00 17.51 261 PRO B O 1
ATOM 4332 N N . ALA B 1 262 ? -46.681 65.174 57.100 1.00 14.72 262 ALA B N 1
ATOM 4333 C CA . ALA B 1 262 ? -46.862 63.729 56.981 1.00 14.53 262 ALA B CA 1
ATOM 4334 C C . ALA B 1 262 ? -47.792 63.125 58.020 1.00 12.56 262 ALA B C 1
ATOM 4335 O O . ALA B 1 262 ? -48.128 61.965 57.941 1.00 14.06 262 ALA B O 1
ATOM 4337 N N . TYR B 1 263 ? -48.205 63.904 58.993 1.00 12.23 263 TYR B N 1
ATOM 4338 C CA . TYR B 1 263 ? -48.996 63.370 60.117 1.00 12.07 263 TYR B CA 1
ATOM 4339 C C . TYR B 1 263 ? -50.373 64.007 60.149 1.00 12.04 263 TYR B C 1
ATOM 4340 O O . TYR B 1 263 ? -50.537 65.168 59.793 1.00 11.10 263 TYR B O 1
ATOM 4349 N N . ALA B 1 264 ? -51.367 63.262 60.623 1.00 12.89 264 ALA B N 1
ATOM 4350 C CA . ALA B 1 264 ? -52.688 63.848 60.725 1.00 13.64 264 ALA B CA 1
ATOM 4351 C C . ALA B 1 264 ? -53.410 63.029 61.740 1.00 14.25 264 ALA B C 1
ATOM 4352 O O . ALA B 1 264 ? -52.950 61.946 62.121 1.00 14.90 264 ALA B O 1
ATOM 4354 N N . LEU B 1 265 ? -54.515 63.556 62.223 1.00 14.99 265 LEU B N 1
ATOM 4355 C CA . LEU B 1 265 ? -55.194 62.925 63.352 1.00 17.31 265 LEU B CA 1
ATOM 4356 C C . LEU B 1 265 ? -56.604 62.635 62.913 1.00 17.20 265 LEU B C 1
ATOM 4357 O O . LEU B 1 265 ? -57.262 63.503 62.371 1.00 17.02 265 LEU B O 1
ATOM 4362 N N . GLN B 1 266 ? -57.037 61.387 63.091 1.00 18.17 266 GLN B N 1
ATOM 4363 C CA . GLN B 1 266 ? -58.391 60.990 62.740 1.00 18.09 266 GLN B CA 1
ATOM 4364 C C . GLN B 1 266 ? -59.204 61.063 63.980 1.00 18.83 266 GLN B C 1
ATOM 4365 O O . GLN B 1 266 ? -58.929 60.354 64.930 1.00 20.04 266 GLN B O 1
ATOM 4371 N N . GLY B 1 267 ? -60.234 61.896 63.948 1.00 19.42 267 GLY B N 1
ATOM 4372 C CA . GLY B 1 267 ? -61.096 62.106 65.103 1.00 21.85 267 GLY B CA 1
ATOM 4373 C C . GLY B 1 267 ? -62.181 61.047 65.222 1.00 24.09 267 GLY B C 1
ATOM 4374 O O . GLY B 1 267 ? -62.067 59.948 64.702 1.00 23.54 267 GLY B O 1
ATOM 4375 N N . MET B 1 268 ? -63.254 61.363 65.928 1.00 26.64 268 MET B N 1
ATOM 4376 C CA . MET B 1 268 ? -64.245 60.334 66.187 1.00 29.37 268 MET B CA 1
ATOM 4377 C C . MET B 1 268 ? -65.170 60.129 64.987 1.00 26.94 268 MET B C 1
ATOM 4378 O O . MET B 1 268 ? -65.517 61.083 64.266 1.00 25.97 268 MET B O 1
ATOM 4383 N N . THR B 1 269 ? -65.519 58.871 64.745 1.00 30.42 269 THR B N 1
ATOM 4384 C CA . THR B 1 269 ? -66.560 58.569 63.790 1.00 27.83 269 THR B CA 1
ATOM 4385 C C . THR B 1 269 ? -67.820 58.205 64.540 1.00 27.20 269 THR B C 1
ATOM 4386 O O . THR B 1 269 ? -67.803 57.294 65.325 1.00 28.46 269 THR B O 1
ATOM 4390 N N . VAL B 1 270 ? -68.898 58.941 64.325 1.00 25.25 270 VAL B N 1
ATOM 4391 C CA . VAL B 1 270 ? -70.155 58.647 65.008 1.00 25.22 270 VAL B CA 1
ATOM 4392 C C . VAL B 1 270 ? -71.297 58.283 64.029 1.00 22.64 270 VAL B C 1
ATOM 4393 O O . VAL B 1 270 ? -71.552 58.978 63.027 1.00 20.95 270 VAL B O 1
ATOM 4397 N N . VAL B 1 271 ? -71.957 57.163 64.288 1.00 21.52 271 VAL B N 1
ATOM 4398 C CA . VAL B 1 271 ? -73.041 56.751 63.426 1.00 19.57 271 VAL B CA 1
ATOM 4399 C C . VAL B 1 271 ? -74.315 56.763 64.234 1.00 21.15 271 VAL B C 1
ATOM 4400 O O . VAL B 1 271 ? -74.389 56.130 65.277 1.00 22.86 271 VAL B O 1
ATOM 4404 N N . HIS B 1 272 ? -75.310 57.498 63.759 1.00 20.79 272 HIS B N 1
ATOM 4405 C CA . HIS B 1 272 ? -76.604 57.603 64.430 1.00 21.80 272 HIS B CA 1
ATOM 4406 C C . HIS B 1 272 ? -77.197 56.201 64.672 1.00 22.67 272 HIS B C 1
ATOM 4407 O O . HIS B 1 272 ? -77.194 55.353 63.768 1.00 20.68 272 HIS B O 1
ATOM 4414 N N . ARG B 1 273 ? -77.688 55.978 65.898 1.00 25.07 273 ARG B N 1
ATOM 4415 C CA . ARG B 1 273 ? -78.195 54.681 66.313 1.00 27.96 273 ARG B CA 1
ATOM 4416 C C . ARG B 1 273 ? -79.313 54.142 65.393 1.00 27.47 273 ARG B C 1
ATOM 4417 O O . ARG B 1 273 ? -79.425 52.931 65.265 1.00 27.22 273 ARG B O 1
ATOM 4425 N N . GLU B 1 274 ? -80.133 55.017 64.789 1.00 26.92 274 GLU B N 1
ATOM 4426 C CA . GLU B 1 274 ? -81.173 54.575 63.819 1.00 26.97 274 GLU B CA 1
ATOM 4427 C C . GLU B 1 274 ? -80.616 54.253 62.442 1.00 24.94 274 GLU B C 1
ATOM 4428 O O . GLU B 1 274 ? -81.353 53.849 61.547 1.00 25.07 274 GLU B O 1
ATOM 4434 N N . HIS B 1 275 ? -79.326 54.467 62.250 1.00 23.72 275 HIS B N 1
ATOM 4435 C CA . HIS B 1 275 ? -78.737 54.256 60.927 1.00 22.35 275 HIS B CA 1
ATOM 4436 C C . HIS B 1 275 ? -77.555 53.299 60.945 1.00 22.15 275 HIS B C 1
ATOM 4437 O O . HIS B 1 275 ? -76.629 53.401 60.126 1.00 21.18 275 HIS B O 1
ATOM 4444 N N . ARG B 1 276 ? -77.610 52.357 61.885 1.00 22.64 276 ARG B N 1
ATOM 4445 C CA . ARG B 1 276 ? -76.593 51.340 61.975 1.00 23.52 276 ARG B CA 1
ATOM 4446 C C . ARG B 1 276 ? -76.897 50.274 60.926 1.00 23.36 276 ARG B C 1
ATOM 4447 O O . ARG B 1 276 ? -78.002 50.225 60.362 1.00 22.81 276 ARG B O 1
ATOM 4455 N N . GLY B 1 277 ? -75.912 49.437 60.645 1.00 22.94 277 GLY B N 1
ATOM 4456 C CA . GLY B 1 277 ? -76.145 48.315 59.729 1.00 24.66 277 GLY B CA 1
ATOM 4457 C C . GLY B 1 277 ? -76.083 48.668 58.247 1.00 23.93 277 GLY B C 1
ATOM 4458 O O . GLY B 1 277 ? -76.403 47.836 57.408 1.00 25.85 277 GLY B O 1
ATOM 4459 N N . HIS B 1 278 ? -75.676 49.895 57.929 1.00 21.35 278 HIS B N 1
ATOM 4460 C CA . HIS B 1 278 ? -75.449 50.300 56.541 1.00 21.22 278 HIS B CA 1
ATOM 4461 C C . HIS B 1 278 ? -73.981 50.517 56.200 1.00 19.85 278 HIS B C 1
ATOM 4462 O O . HIS B 1 278 ? -73.673 51.084 55.154 1.00 19.98 278 HIS B O 1
ATOM 4469 N N . ALA B 1 279 ? -73.072 50.070 57.061 1.00 18.49 279 ALA B N 1
ATOM 4470 C CA . ALA B 1 279 ? -71.650 50.251 56.782 1.00 18.58 279 ALA B CA 1
ATOM 4471 C C . ALA B 1 279 ? -71.265 51.722 56.678 1.00 16.61 279 ALA B C 1
ATOM 4472 O O . ALA B 1 279 ? -70.340 52.094 55.928 1.00 15.61 279 ALA B O 1
ATOM 4474 N N . LEU B 1 280 ? -71.994 52.572 57.370 1.00 17.55 280 LEU B N 1
ATOM 4475 C CA . LEU B 1 280 ? -71.568 53.978 57.500 1.00 18.92 280 LEU B CA 1
ATOM 4476 C C . LEU B 1 280 ? -70.396 53.799 58.420 1.00 19.30 280 LEU B C 1
ATOM 4477 O O . LEU B 1 280 ? -70.298 52.806 59.145 1.00 22.97 280 LEU B O 1
ATOM 4482 N N . GLY B 1 281 ? -69.450 54.684 58.407 1.00 18.41 281 GLY B N 1
ATOM 4483 C CA . GLY B 1 281 ? -68.377 54.363 59.366 1.00 16.30 281 GLY B CA 1
ATOM 4484 C C . GLY B 1 281 ? -67.232 53.998 58.496 1.00 16.01 281 GLY B C 1
ATOM 4485 O O . GLY B 1 281 ? -66.323 54.808 58.308 1.00 14.37 281 GLY B O 1
ATOM 4486 N N . THR B 1 282 ? -67.350 52.823 57.860 1.00 16.31 282 THR B N 1
ATOM 4487 C CA . THR B 1 282 ? -66.412 52.465 56.797 1.00 16.57 282 THR B CA 1
ATOM 4488 C C . THR B 1 282 ? -66.439 53.480 55.639 1.00 15.68 282 THR B C 1
ATOM 4489 O O . THR B 1 282 ? -65.408 54.019 55.269 1.00 15.03 282 THR B O 1
ATOM 4493 N N . LEU B 1 283 ? -67.621 53.749 55.086 1.00 16.26 283 LEU B N 1
ATOM 4494 C CA . LEU B 1 283 ? -67.777 54.717 54.016 1.00 16.06 283 LEU B CA 1
ATOM 4495 C C . LEU B 1 283 ? -67.188 56.073 54.417 1.00 16.16 283 LEU B C 1
ATOM 4496 O O . LEU B 1 283 ? -66.377 56.664 53.709 1.00 17.48 283 LEU B O 1
ATOM 4501 N N . LEU B 1 284 ? -67.649 56.567 55.559 1.00 16.46 284 LEU B N 1
ATOM 4502 C CA . LEU B 1 284 ? -67.302 57.865 56.058 1.00 15.75 284 LEU B CA 1
ATOM 4503 C C . LEU B 1 284 ? -65.789 57.986 56.196 1.00 15.71 284 LEU B C 1
ATOM 4504 O O . LEU B 1 284 ? -65.237 58.924 55.651 1.00 16.46 284 LEU B O 1
ATOM 4509 N N . LYS B 1 285 ? -65.128 57.048 56.892 1.00 16.03 285 LYS B N 1
ATOM 4510 C CA . LYS B 1 285 ? -63.672 57.151 57.101 1.00 16.89 285 LYS B CA 1
ATOM 4511 C C . LYS B 1 285 ? -62.949 57.117 55.794 1.00 16.43 285 LYS B C 1
ATOM 4512 O O . LYS B 1 285 ? -61.987 57.863 55.584 1.00 16.38 285 LYS B O 1
ATOM 4518 N N . LEU B 1 286 ? -63.418 56.257 54.896 1.00 17.36 286 LEU B N 1
ATOM 4519 C CA . LEU B 1 286 ? -62.772 56.168 53.607 1.00 17.20 286 LEU B CA 1
ATOM 4520 C C . LEU B 1 286 ? -62.989 57.429 52.777 1.00 16.61 286 LEU B C 1
ATOM 4521 O O . LEU B 1 286 ? -62.029 57.914 52.149 1.00 17.00 286 LEU B O 1
ATOM 4526 N N . ALA B 1 287 ? -64.222 57.955 52.748 1.00 15.71 287 ALA B N 1
ATOM 4527 C CA . ALA B 1 287 ? -64.523 59.186 51.958 1.00 15.98 287 ALA B CA 1
ATOM 4528 C C . ALA B 1 287 ? -63.751 60.344 52.551 1.00 15.13 287 ALA B C 1
ATOM 4529 O O . ALA B 1 287 ? -63.146 61.114 51.821 1.00 15.68 287 ALA B O 1
ATOM 4531 N N . ASN B 1 288 ? -63.750 60.451 53.885 1.00 15.34 288 ASN B N 1
ATOM 4532 C CA . ASN B 1 288 ? -63.053 61.556 54.548 1.00 15.01 288 ASN B CA 1
ATOM 4533 C C . ASN B 1 288 ? -61.549 61.469 54.337 1.00 15.50 288 ASN B C 1
ATOM 4534 O O . ASN B 1 288 ? -60.897 62.492 54.122 1.00 16.24 288 ASN B O 1
ATOM 4539 N N . LEU B 1 289 ? -60.983 60.264 54.418 1.00 15.08 289 LEU B N 1
ATOM 4540 C CA . LEU B 1 289 ? -59.534 60.129 54.163 1.00 15.94 289 LEU B CA 1
ATOM 4541 C C . LEU B 1 289 ? -59.166 60.638 52.758 1.00 15.91 289 LEU B C 1
ATOM 4542 O O . LEU B 1 289 ? -58.260 61.438 52.552 1.00 17.26 289 LEU B O 1
ATOM 4547 N N . GLU B 1 290 ? -59.887 60.177 51.776 1.00 15.97 290 GLU B N 1
ATOM 4548 C CA . GLU B 1 290 ? -59.621 60.610 50.432 1.00 15.76 290 GLU B CA 1
ATOM 4549 C C . GLU B 1 290 ? -59.721 62.148 50.322 1.00 15.26 290 GLU B C 1
ATOM 4550 O O . GLU B 1 290 ? -58.941 62.767 49.601 1.00 16.86 290 GLU B O 1
ATOM 4556 N N . TYR B 1 291 ? -60.737 62.730 50.957 1.00 14.10 291 TYR B N 1
ATOM 4557 C CA . TYR B 1 291 ? -60.947 64.154 50.994 1.00 14.27 291 TYR B CA 1
ATOM 4558 C C . TYR B 1 291 ? -59.681 64.804 51.608 1.00 14.99 291 TYR B C 1
ATOM 4559 O O . TYR B 1 291 ? -59.131 65.762 51.063 1.00 18.00 291 TYR B O 1
ATOM 4568 N N . VAL B 1 292 ? -59.170 64.254 52.696 1.00 14.26 292 VAL B N 1
ATOM 4569 C CA . VAL B 1 292 ? -57.893 64.697 53.263 1.00 14.08 292 VAL B CA 1
ATOM 4570 C C . VAL B 1 292 ? -56.731 64.582 52.297 1.00 15.77 292 VAL B C 1
ATOM 4571 O O . VAL B 1 292 ? -55.987 65.540 52.130 1.00 15.89 292 VAL B O 1
ATOM 4575 N N . LEU B 1 293 ? -56.572 63.429 51.641 1.00 16.97 293 LEU B N 1
ATOM 4576 C CA . LEU B 1 293 ? -55.377 63.210 50.837 1.00 19.35 293 LEU B CA 1
ATOM 4577 C C . LEU B 1 293 ? -55.390 64.127 49.627 1.00 20.98 293 LEU B C 1
ATOM 4578 O O . LEU B 1 293 ? -54.352 64.489 49.123 1.00 22.85 293 LEU B O 1
ATOM 4583 N N . ARG B 1 294 ? -56.571 64.510 49.176 1.00 24.36 294 ARG B N 1
ATOM 4584 C CA . ARG B 1 294 ? -56.673 65.353 48.011 1.00 26.58 294 ARG B CA 1
ATOM 4585 C C . ARG B 1 294 ? -56.174 66.797 48.311 1.00 25.71 294 ARG B C 1
ATOM 4586 O O . ARG B 1 294 ? -55.758 67.523 47.397 1.00 26.29 294 ARG B O 1
ATOM 4594 N N . HIS B 1 295 ? -56.177 67.184 49.595 1.00 23.00 295 HIS B N 1
ATOM 4595 C CA . HIS B 1 295 ? -55.659 68.478 50.047 1.00 22.26 295 HIS B CA 1
ATOM 4596 C C . HIS B 1 295 ? -54.305 68.485 50.794 1.00 21.55 295 HIS B C 1
ATOM 4597 O O . HIS B 1 295 ? -53.630 69.513 50.882 1.00 20.98 295 HIS B O 1
ATOM 4604 N N . GLU B 1 296 ? -53.948 67.328 51.327 1.00 20.06 296 GLU B N 1
ATOM 4605 C CA . GLU B 1 296 ? -52.782 67.156 52.121 1.00 20.79 296 GLU B CA 1
ATOM 4606 C C . GLU B 1 296 ? -52.115 65.899 51.553 1.00 21.80 296 GLU B C 1
ATOM 4607 O O . GLU B 1 296 ? -52.133 64.839 52.191 1.00 21.24 296 GLU B O 1
ATOM 4613 N N . PRO B 1 297 ? -51.556 66.005 50.325 1.00 23.27 297 PRO B N 1
ATOM 4614 C CA . PRO B 1 297 ? -50.955 64.851 49.620 1.00 24.69 297 PRO B CA 1
ATOM 4615 C C . PRO B 1 297 ? -49.746 64.243 50.377 1.00 24.89 297 PRO B C 1
ATOM 4616 O O . PRO B 1 297 ? -49.389 63.117 50.155 1.00 26.23 297 PRO B O 1
ATOM 4620 N N . GLU B 1 298 ? -49.159 64.962 51.311 1.00 23.51 298 GLU B N 1
ATOM 4621 C CA . GLU B 1 298 ? -48.007 64.429 51.969 1.00 24.52 298 GLU B CA 1
ATOM 4622 C C . GLU B 1 298 ? -48.342 63.597 53.171 1.00 22.54 298 GLU B C 1
ATOM 4623 O O . GLU B 1 298 ? -47.452 62.964 53.733 1.00 22.82 298 GLU B O 1
ATOM 4629 N N . VAL B 1 299 ? -49.610 63.604 53.574 1.00 20.60 299 VAL B N 1
ATOM 4630 C CA . VAL B 1 299 ? -50.035 62.767 54.710 1.00 19.94 299 VAL B CA 1
ATOM 4631 C C . VAL B 1 299 ? -49.707 61.281 54.464 1.00 21.05 299 VAL B C 1
ATOM 4632 O O . VAL B 1 299 ? -50.076 60.705 53.436 1.00 21.59 299 VAL B O 1
ATOM 4636 N N . ARG B 1 300 ? -48.949 60.675 55.384 1.00 21.07 300 ARG B N 1
ATOM 4637 C CA . ARG B 1 300 ? -48.628 59.268 55.280 1.00 20.82 300 ARG B CA 1
ATOM 4638 C C . ARG B 1 300 ? -48.961 58.562 56.581 1.00 18.63 300 ARG B C 1
ATOM 4639 O O . ARG B 1 300 ? -49.247 57.358 56.571 1.00 17.88 300 ARG B O 1
ATOM 4647 N N . LEU B 1 301 ? -48.871 59.288 57.707 1.00 16.09 301 LEU B N 1
ATOM 4648 C CA . LEU B 1 301 ? -49.163 58.675 59.021 1.00 15.29 301 LEU B CA 1
ATOM 4649 C C . LEU B 1 301 ? -50.400 59.258 59.737 1.00 13.99 301 LEU B C 1
ATOM 4650 O O . LEU B 1 301 ? -50.477 60.465 60.026 1.00 14.32 301 LEU B O 1
ATOM 4655 N N . VAL B 1 302 ? -51.360 58.408 60.062 1.00 13.34 302 VAL B N 1
ATOM 4656 C CA . VAL B 1 302 ? -52.601 58.885 60.611 1.00 12.12 302 VAL B CA 1
ATOM 4657 C C . VAL B 1 302 ? -52.793 58.200 61.930 1.00 12.94 302 VAL B C 1
ATOM 4658 O O . VAL B 1 302 ? -52.678 57.002 62.018 1.00 15.49 302 VAL B O 1
ATOM 4662 N N . GLU B 1 303 ? -53.089 58.940 62.979 1.00 12.79 303 GLU B N 1
ATOM 4663 C CA . GLU B 1 303 ? -53.348 58.326 64.260 1.00 12.84 303 GLU B CA 1
ATOM 4664 C C . GLU B 1 303 ? -54.803 58.499 64.644 1.00 14.52 303 GLU B C 1
ATOM 4665 O O . GLU B 1 303 ? -55.508 59.363 64.113 1.00 13.80 303 GLU B O 1
ATOM 4671 N N . THR B 1 304 ? -55.254 57.629 65.546 1.00 12.91 304 THR B N 1
ATOM 4672 C CA . THR B 1 304 ? -56.595 57.691 66.095 1.00 14.41 304 THR B CA 1
ATOM 4673 C C . THR B 1 304 ? -56.608 56.937 67.426 1.00 14.62 304 THR B C 1
ATOM 4674 O O . THR B 1 304 ? -55.676 56.191 67.696 1.00 14.06 304 THR B O 1
ATOM 4678 N N . ALA B 1 305 ? -57.666 57.112 68.221 1.00 16.14 305 ALA B N 1
ATOM 4679 C CA . ALA B 1 305 ? -57.800 56.438 69.507 1.00 17.48 305 ALA B CA 1
ATOM 4680 C C . ALA B 1 305 ? -59.259 56.090 69.767 1.00 18.92 305 ALA B C 1
ATOM 4681 O O . ALA B 1 305 ? -60.129 56.936 69.601 1.00 20.51 305 ALA B O 1
ATOM 4683 N N . ASN B 1 306 ? -59.496 54.848 70.198 1.00 18.94 306 ASN B N 1
ATOM 4684 C CA . ASN B 1 306 ? -60.816 54.335 70.616 1.00 18.95 306 ASN B CA 1
ATOM 4685 C C . ASN B 1 306 ? -60.770 53.777 72.015 1.00 19.19 306 ASN B C 1
ATOM 4686 O O . ASN B 1 306 ? -59.769 53.126 72.449 1.00 18.25 306 ASN B O 1
ATOM 4691 N N . ALA B 1 307 ? -61.863 53.968 72.723 1.00 19.49 307 ALA B N 1
ATOM 4692 C CA . ALA B 1 307 ? -62.009 53.318 73.988 1.00 20.87 307 ALA B CA 1
ATOM 4693 C C . ALA B 1 307 ? -61.971 51.812 73.703 1.00 20.65 307 ALA B C 1
ATOM 4694 O O . ALA B 1 307 ? -62.615 51.343 72.764 1.00 20.18 307 ALA B O 1
ATOM 4696 N N . GLU B 1 308 ? -61.224 51.054 74.501 1.00 20.52 308 GLU B N 1
ATOM 4697 C CA . GLU B 1 308 ? -60.961 49.641 74.167 1.00 20.78 308 GLU B CA 1
ATOM 4698 C C . GLU B 1 308 ? -62.256 48.784 74.091 1.00 22.29 308 GLU B C 1
ATOM 4699 O O . GLU B 1 308 ? -62.231 47.668 73.581 1.00 21.45 308 GLU B O 1
ATOM 4705 N N . ASP B 1 309 ? -63.385 49.326 74.535 1.00 23.04 309 ASP B N 1
ATOM 4706 C CA . ASP B 1 309 ? -64.650 48.587 74.472 1.00 25.52 309 ASP B CA 1
ATOM 4707 C C . ASP B 1 309 ? -65.572 48.959 73.282 1.00 25.93 309 ASP B C 1
ATOM 4708 O O . ASP B 1 309 ? -66.636 48.381 73.098 1.00 27.54 309 ASP B O 1
ATOM 4713 N N . ASN B 1 310 ? -65.173 49.935 72.487 1.00 24.93 310 ASN B N 1
ATOM 4714 C CA . ASN B 1 310 ? -65.919 50.282 71.289 1.00 25.51 310 ASN B CA 1
ATOM 4715 C C . ASN B 1 310 ? -65.543 49.316 70.148 1.00 23.54 310 ASN B C 1
ATOM 4716 O O . ASN B 1 310 ? -64.862 49.707 69.193 1.00 21.06 310 ASN B O 1
ATOM 4721 N N . HIS B 1 311 ? -65.958 48.059 70.257 1.00 23.01 311 HIS B N 1
ATOM 4722 C CA . HIS B 1 311 ? -65.507 47.062 69.285 1.00 22.02 311 HIS B CA 1
ATOM 4723 C C . HIS B 1 311 ? -65.901 47.364 67.829 1.00 20.82 311 HIS B C 1
ATOM 4724 O O . HIS B 1 311 ? -65.115 47.131 66.900 1.00 18.26 311 HIS B O 1
ATOM 4731 N N . PRO B 1 312 ? -67.129 47.883 67.633 1.00 22.32 312 PRO B N 1
ATOM 4732 C CA . PRO B 1 312 ? -67.600 48.204 66.277 1.00 22.59 312 PRO B CA 1
ATOM 4733 C C . PRO B 1 312 ? -66.615 49.121 65.510 1.00 21.70 312 PRO B C 1
ATOM 4734 O O . PRO B 1 312 ? -66.237 48.786 64.367 1.00 22.35 312 PRO B O 1
ATOM 4738 N N . MET B 1 313 ? -66.143 50.209 66.124 1.00 20.53 313 MET B N 1
ATOM 4739 C CA . MET B 1 313 ? -65.240 51.127 65.420 1.00 20.81 313 MET B CA 1
ATOM 4740 C C . MET B 1 313 ? -63.833 50.587 65.344 1.00 18.95 313 MET B C 1
ATOM 4741 O O . MET B 1 313 ? -63.056 50.934 64.442 1.00 18.28 313 MET B O 1
ATOM 4746 N N . ILE B 1 314 ? -63.467 49.770 66.316 1.00 19.35 314 ILE B N 1
ATOM 4747 C CA . ILE B 1 314 ? -62.175 49.109 66.235 1.00 18.10 314 ILE B CA 1
ATOM 4748 C C . ILE B 1 314 ? -62.193 48.181 65.004 1.00 17.90 314 ILE B C 1
ATOM 4749 O O . ILE B 1 314 ? -61.340 48.237 64.147 1.00 17.90 314 ILE B O 1
ATOM 4754 N N . ALA B 1 315 ? -63.199 47.338 64.910 1.00 19.14 315 ALA B N 1
ATOM 4755 C CA . ALA B 1 315 ? -63.364 46.525 63.714 1.00 19.50 315 ALA B CA 1
ATOM 4756 C C . ALA B 1 315 ? -63.206 47.391 62.463 1.00 19.15 315 ALA B C 1
ATOM 4757 O O . ALA B 1 315 ? -62.331 47.113 61.619 1.00 18.16 315 ALA B O 1
ATOM 4759 N N . VAL B 1 316 ? -63.977 48.490 62.383 1.00 18.95 316 VAL B N 1
ATOM 4760 C CA . VAL B 1 316 ? -63.812 49.416 61.237 1.00 17.83 316 VAL B CA 1
ATOM 4761 C C . VAL B 1 316 ? -62.425 49.942 61.031 1.00 17.49 316 VAL B C 1
ATOM 4762 O O . VAL B 1 316 ? -61.922 49.953 59.910 1.00 19.71 316 VAL B O 1
ATOM 4766 N N . ASN B 1 317 ? -61.778 50.390 62.088 1.00 16.86 317 ASN B N 1
ATOM 4767 C CA . ASN B 1 317 ? -60.408 50.906 61.952 1.00 16.07 317 ASN B CA 1
ATOM 4768 C C . ASN B 1 317 ? -59.419 49.803 61.578 1.00 15.49 317 ASN B C 1
ATOM 4769 O O . ASN B 1 317 ? -58.478 50.051 60.856 1.00 15.77 317 ASN B O 1
ATOM 4774 N N . ALA B 1 318 ? -59.616 48.593 62.091 1.00 14.83 318 ALA B N 1
ATOM 4775 C CA . ALA B 1 318 ? -58.692 47.510 61.752 1.00 15.83 318 ALA B CA 1
ATOM 4776 C C . ALA B 1 318 ? -58.839 47.180 60.261 1.00 17.54 318 ALA B C 1
ATOM 4777 O O . ALA B 1 318 ? -57.834 47.077 59.542 1.00 18.93 318 ALA B O 1
ATOM 4779 N N . ALA B 1 319 ? -60.081 47.062 59.780 1.00 18.16 319 ALA B N 1
ATOM 4780 C CA . ALA B 1 319 ? -60.289 46.811 58.333 1.00 20.49 319 ALA B CA 1
ATOM 4781 C C . ALA B 1 319 ? -59.551 47.845 57.499 1.00 20.39 319 ALA B C 1
ATOM 4782 O O . ALA B 1 319 ? -59.225 47.584 56.356 1.00 22.09 319 ALA B O 1
ATOM 4784 N N . LEU B 1 320 ? -59.302 49.015 58.061 1.00 19.16 320 LEU B N 1
ATOM 4785 C CA . LEU B 1 320 ? -58.763 50.048 57.226 1.00 20.71 320 LEU B CA 1
ATOM 4786 C C . LEU B 1 320 ? -57.263 50.040 57.263 1.00 20.95 320 LEU B C 1
ATOM 4787 O O . LEU B 1 320 ? -56.641 50.821 56.558 1.00 21.86 320 LEU B O 1
ATOM 4792 N N . GLY B 1 321 ? -56.677 49.238 58.157 1.00 20.77 321 GLY B N 1
ATOM 4793 C CA . GLY B 1 321 ? -55.229 49.158 58.234 1.00 19.95 321 GLY B CA 1
ATOM 4794 C C . GLY B 1 321 ? -54.639 49.776 59.494 1.00 19.37 321 GLY B C 1
ATOM 4795 O O . GLY B 1 321 ? -53.402 49.732 59.702 1.00 19.73 321 GLY B O 1
ATOM 4796 N N . PHE B 1 322 ? -55.486 50.364 60.327 1.00 16.26 322 PHE B N 1
ATOM 4797 C CA . PHE B 1 322 ? -54.988 50.943 61.567 1.00 16.01 322 PHE B CA 1
ATOM 4798 C C . PHE B 1 322 ? -54.423 49.806 62.450 1.00 17.37 322 PHE B C 1
ATOM 4799 O O . PHE B 1 322 ? -55.015 48.771 62.521 1.00 17.45 322 PHE B O 1
ATOM 4807 N N . GLU B 1 323 ? -53.262 50.006 63.091 1.00 17.33 323 GLU B N 1
ATOM 4808 C CA . GLU B 1 323 ? -52.710 48.978 63.952 1.00 17.54 323 GLU B CA 1
ATOM 4809 C C . GLU B 1 323 ? -52.547 49.518 65.359 1.00 14.90 323 GLU B C 1
ATOM 4810 O O . GLU B 1 323 ? -52.017 50.626 65.539 1.00 14.64 323 GLU B O 1
ATOM 4816 N N . PRO B 1 324 ? -53.044 48.753 66.356 1.00 13.33 324 PRO B N 1
ATOM 4817 C CA . PRO B 1 324 ? -52.896 49.223 67.747 1.00 11.85 324 PRO B CA 1
ATOM 4818 C C . PRO B 1 324 ? -51.400 49.362 68.040 1.00 12.76 324 PRO B C 1
ATOM 4819 O O . PRO B 1 324 ? -50.636 48.444 67.795 1.00 13.78 324 PRO B O 1
ATOM 4823 N N . TYR B 1 325 ? -50.977 50.535 68.489 1.00 12.28 325 TYR B N 1
ATOM 4824 C CA . TYR B 1 325 ? -49.597 50.718 68.905 1.00 14.27 325 TYR B CA 1
ATOM 4825 C C . TYR B 1 325 ? -49.367 50.793 70.437 1.00 14.55 325 TYR B C 1
ATOM 4826 O O . TYR B 1 325 ? -48.419 50.171 70.951 1.00 14.95 325 TYR B O 1
ATOM 4835 N N . ASP B 1 326 ? -50.200 51.551 71.168 1.00 12.84 326 ASP B N 1
ATOM 4836 C CA . ASP B 1 326 ? -49.940 51.715 72.600 1.00 14.19 326 ASP B CA 1
ATOM 4837 C C . ASP B 1 326 ? -51.235 52.043 73.279 1.00 14.71 326 ASP B C 1
ATOM 4838 O O . ASP B 1 326 ? -52.290 52.112 72.626 1.00 14.41 326 ASP B O 1
ATOM 4843 N N . ARG B 1 327 ? -51.196 52.164 74.604 1.00 15.79 327 ARG B N 1
ATOM 4844 C CA . ARG B 1 327 ? -52.433 52.152 75.357 1.00 15.48 327 ARG B CA 1
ATOM 4845 C C . ARG B 1 327 ? -52.505 53.393 76.190 1.00 16.42 327 ARG B C 1
ATOM 4846 O O . ARG B 1 327 ? -51.492 53.822 76.743 1.00 16.24 327 ARG B O 1
ATOM 4854 N N . TRP B 1 328 ? -53.701 53.993 76.264 1.00 16.11 328 TRP B N 1
ATOM 4855 C CA . TRP B 1 328 ? -53.853 55.245 77.003 1.00 16.92 328 TRP B CA 1
ATOM 4856 C C . TRP B 1 328 ? -54.609 55.041 78.303 1.00 17.76 328 TRP B C 1
ATOM 4857 O O . TRP B 1 328 ? -55.828 55.008 78.303 1.00 20.38 328 TRP B O 1
ATOM 4868 N N . VAL B 1 329 ? -53.916 54.899 79.417 1.00 23.78 329 VAL B N 1
ATOM 4869 C CA . VAL B 1 329 ? -54.587 54.448 80.630 1.00 20.11 329 VAL B CA 1
ATOM 4870 C C . VAL B 1 329 ? -54.929 55.591 81.599 1.00 19.02 329 VAL B C 1
ATOM 4871 O O . VAL B 1 329 ? -54.072 56.427 81.914 1.00 17.84 329 VAL B O 1
ATOM 4875 N N . PHE B 1 330 ? -56.175 55.626 82.063 1.00 18.09 330 PHE B N 1
ATOM 4876 C CA . PHE B 1 330 ? -56.601 56.754 82.891 1.00 17.71 330 PHE B CA 1
ATOM 4877 C C . PHE B 1 330 ? -56.268 56.533 84.331 1.00 16.66 330 PHE B C 1
ATOM 4878 O O . PHE B 1 330 ? -56.5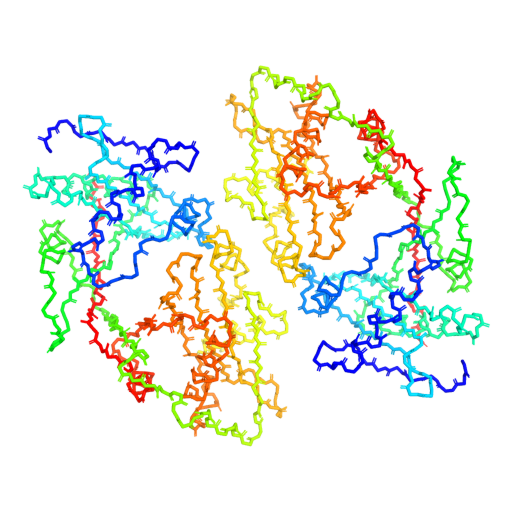45 55.452 84.867 1.00 17.51 330 PHE B O 1
ATOM 4886 N N . TRP B 1 331 ? -55.619 57.519 84.954 1.00 15.94 331 TRP B N 1
ATOM 4887 C CA . TRP B 1 331 ? -55.233 57.396 86.360 1.00 14.43 331 TRP B CA 1
ATOM 4888 C C . TRP B 1 331 ? -55.776 58.591 87.152 1.00 14.32 331 TRP B C 1
ATOM 4889 O O . TRP B 1 331 ? -56.025 59.655 86.610 1.00 13.12 331 TRP B O 1
ATOM 4900 N N . THR B 1 332 ? -55.902 58.401 88.454 1.00 15.15 332 THR B N 1
ATOM 4901 C CA . THR B 1 332 ? -56.525 59.361 89.358 1.00 16.00 332 THR B CA 1
ATOM 4902 C C . THR B 1 332 ? -55.738 59.359 90.693 1.00 17.72 332 THR B C 1
ATOM 4903 O O . THR B 1 332 ? -55.181 58.307 91.138 1.00 18.15 332 THR B O 1
ATOM 4907 N N . ALA B 1 333 ? -55.662 60.532 91.311 1.00 18.14 333 ALA B N 1
ATOM 4908 C CA . ALA B 1 333 ? -55.095 60.687 92.645 1.00 18.48 333 ALA B CA 1
ATOM 4909 C C . ALA B 1 333 ? -55.872 61.755 93.422 1.00 19.50 333 ALA B C 1
ATOM 4910 O O . ALA B 1 333 ? -56.571 62.595 92.824 1.00 17.27 333 ALA B O 1
ATOM 4912 N N . GLU B 1 334 ? -55.735 61.723 94.753 1.00 21.14 334 GLU B N 1
ATOM 4913 C CA . GLU B 1 334 ? -56.282 62.780 95.616 1.00 23.72 334 GLU B CA 1
ATOM 4914 C C . GLU B 1 334 ? -55.342 64.015 95.662 1.00 24.76 334 GLU B C 1
ATOM 4915 O O . GLU B 1 334 ? -54.134 63.869 95.781 1.00 25.32 334 GLU B O 1
ATOM 4921 N N . ALA B 1 335 ? -55.910 65.214 95.573 1.00 25.49 335 ALA B N 1
ATOM 4922 C CA . ALA B 1 335 ? -55.155 66.439 95.647 1.00 27.22 335 ALA B CA 1
ATOM 4923 C C . ALA B 1 335 ? -54.621 66.472 97.053 1.00 30.76 335 ALA B C 1
ATOM 4924 O O . ALA B 1 335 ? -53.626 67.138 97.344 1.00 31.70 335 ALA B O 1
ATOM 4926 N N . GLY B 1 336 ? -55.306 65.745 97.927 1.00 33.49 336 GLY B N 1
ATOM 4927 C CA . GLY B 1 336 ? -54.800 65.421 99.287 1.00 38.87 336 GLY B CA 1
ATOM 4928 C C . GLY B 1 336 ? -55.246 66.471 100.269 1.00 43.61 336 GLY B C 1
ATOM 4929 O O . GLY B 1 336 ? -55.820 67.472 99.851 1.00 42.70 336 GLY B O 1
ATOM 4930 N N . PRO B 1 337 ? -54.955 66.279 101.575 1.00 49.06 337 PRO B N 1
ATOM 4931 C CA . PRO B 1 337 ? -55.554 67.170 102.590 1.00 53.71 337 PRO B CA 1
ATOM 4932 C C . PRO B 1 337 ? -55.090 68.627 102.421 1.00 55.60 337 PRO B C 1
ATOM 4933 O O . PRO B 1 337 ? -55.849 69.496 101.950 1.00 54.80 337 PRO B O 1
ATOM 4937 N N . SER B 1 338 ? -53.843 68.862 102.840 1.00 59.08 338 SER B N 1
ATOM 4938 C CA . SER B 1 338 ? -53.112 70.124 102.687 1.00 60.39 338 SER B CA 1
ATOM 4939 C C . SER B 1 338 ? -51.644 69.728 102.533 1.00 61.08 338 SER B C 1
ATOM 4940 O O . SER B 1 338 ? -51.345 68.597 102.103 1.00 59.04 338 SER B O 1
#

Organism: Streptomyces clavuligerus (NCBI:txid1901)

Radius of gyration: 28.23 Å; Cα contacts (8 Å, |Δi|>4): 1266; chains: 2; bounding box: 72×75×71 Å

Solvent-accessible surface area: 31961 Å² total; per-residue (Å²): 48,62,168,41,85,65,26,77,10,44,29,131,52,113,127,6,9,27,53,0,23,92,8,13,53,72,11,42,134,104,38,64,86,54,32,62,41,10,78,74,10,33,41,2,9,23,87,5,4,35,25,66,26,46,53,18,15,39,0,0,59,20,83,56,106,8,0,0,0,0,18,1,0,1,35,87,90,31,88,34,0,82,20,76,27,47,30,13,39,41,44,62,103,239,119,30,2,11,142,27,0,16,53,21,0,56,97,7,0,68,131,56,126,27,91,39,1,40,21,71,10,34,24,48,16,133,98,21,62,102,27,97,102,32,60,12,64,65,10,59,71,34,43,6,124,126,33,152,101,57,1,7,14,8,3,7,2,41,10,108,169,76,70,18,28,78,146,38,49,58,93,59,34,103,37,21,50,61,32,66,13,28,30,8,1,2,50,115,24,10,96,29,10,9,102,3,110,97,263,92,110,136,176,123,193,79,61,58,32,25,47,92,8,2,18,84,38,15,49,20,53,92,11,20,17,0,0,0,25,37,87,94,99,49,36,3,0,0,30,2,20,5,8,3,20,74,23,30,76,34,54,7,58,11,21,139,11,34,24,17,172,130,15,134,81,81,74,2,7,39,3,0,6,13,11,2,10,63,38,0,40,153,99,20,102,113,0,89,34,1,29,6,44,20,45,59,85,58,118,64,20,44,63,26,1,59,80,9,16,6,74,59,57,1,64,82,7,70,6,44,9,141,0,27,133,123,54,59,164,41,85,62,25,79,11,43,19,117,51,116,135,5,9,26,58,0,23,98,7,11,51,68,8,41,135,104,36,68,89,54,32,64,40,11,80,74,12,33,44,5,10,22,56,19,3,35,29,68,23,47,49,20,15,42,0,0,55,20,86,59,104,9,0,0,0,0,18,1,0,2,38,90,88,33,85,34,0,90,18,78,27,48,33,11,37,41,47,63,99,236,117,31,1,12,142,28,0,19,55,21,0,63,97,8,0,69,142,54,127,29,91,37,1,43,22,70,10,35,25,50,17,128,103,23,60,100,28,94,104,32,58,13,64,60,10,58,71,29,44,7,128,129,35,151,102,60,2,7,15,7,2,7,2,41,14,108,179,80,72,18,29,78,142,38,50,58,96,56,31,105,38,19,46,53,43,63,5,25,30,8,1,10,49,125,26,12,95,31,10,10,98,6,107,111,263,94,98,133,176,124,182,84,67,52,32,28,47,84,7,2,16,83,36,19,46,23,54,93,8,17,16,0,0,0,21,36,86,94,100,52,33,6,0,0,24,1,18,6,15,2,19,70,24,32,75,32,51,7,56,10,22,134,15,30,26,23,176,135,17,136,80,76,74,13,0,38,2,0,7,13,11,1,8,63,39,0,38,154,95,18,97,107,0,93,34,3,30,5,44,19,49,61,83,55,121,64,22,40,65,25,2,59,82,10,19,6,90,70,58,1,62,79,8,73,9,45,10,138,1,22,129,118

Nearest PDB structures (foldseek):
  2wpw-assembly3_C  TM=9.719E-01  e=2.318E-66  Streptomyces clavuligerus
  8h65-assembly1_H  TM=7.808E-01  e=1.567E-06  Homo sapiens
  8h6c-assembly1_F  TM=7.883E-01  e=1.880E-06  Homo sapiens
  8h6c-assembly1_G  TM=7.687E-01  e=1.567E-06  Homo sapiens
  2a4n-assembly1_A  TM=7.628E-01  e=1.088E-06  Enterococcus faecium

Foldseek 3Di:
DPDKDKDWDALVPCVSLVLVLVLQQQVVVPAPPDQRDDSLLVSLCRVADDPQKDKGKIFMDDPRGTFWIWIWIGRHPDLEIETPDTGGRPVCPPVCSSVVNVLVVLVVSVVVNHFKYKYWFWAADPPADHHPCVRVVVCVVSVKFFDPFFWKFKWKFFCVVPPLCPVHFDDDDPQKDKDKDKLDDPPLCFALVQCLVDPPPDDDDTGRDCSVSVSCVSSQKMKMKMWMARVVVRRGQWMWMKIHHPDDLAEIETEDIGGRPVNPDRCVLLNRVRVRVVVVCVVRVNHGMYMYMDRPPPVVVVVSCVSSRIGGHIITTMIMHTSDDD/DPDKAKDWDALVPVVQLVLVLVQQQQVCVPADPDQRDDSLLVSLCRVADPPQKDKTKIFIDDPRGTFWIWIWIGRHPDQEIETPGTGGRPVCPPVCSSVVSVLVVLVVSVVVNHFKYKYKFWAADPDADHHDCVRVVVCVVNVKDFDPFFWKFKWKFFCVVAPLCPPHFDDDDPQKDKDKDKLDDDPVCFALVQPLPDVPPDDDDTGRDCSVSVSCVSSQKMKMKMWMARNVVRHGQWMWMKIQHPPDLQEIETEDIGGRPVNPPRCPLLNRVRVRVVVVCVPSVNHGMYMYMDRPPPVVNVVSCVSSRIGGHIIITMIMHTSDDD

Secondary structure (DSSP, 8-state):
--SPEEEE--TT-HHHHHHHHHHHHHHHHSSSS-PPPPHHHHHHHHH-PPTTEEEEEEEEEETTEEEEEEEEEEETT-SEEEEEEEEE-TTS-SSSHHHHHHHHHHHHHHHTT-SEEEEEEEE--SSS-----HHHHHHHHTT-EE-SSPPEEEEEEETTT--TTTT-PPPPPTTEEEEEE-SS--HHHHHHHHHTT------------HHHHHHHHHTT-EEEEEEEEETTTTEEEEEEEEEE-SS-TTEEEEEEEEE-GGGTTS-HHHHHHHHHHHHHHHH-TT--EEEEEEETT-HHHHHHHHHTT-EEEEEEEEEEEE----/--S-EEEE--TT-HHHHHHHHHHHHHHHTSSSS-PPPPHHHHHHHHH-PPTTEEEEEEEEEETTEEEEEEEEEEETT-SEEEEEEEEE-TTS-SSSHHHHHHHHHHHHHHHTT-SEEEEEEEE--SSS----SHHHHHHHHTT-EE-SSPPEEEEEEETTT--TTTT-PPPPPTTEEEEEE-SS--HHHHHHHHTT-------------HHHHHHHHHTT-EEEEEEEEETTTTEEEEEEEEEE-SS-TTEEEE---EE-GGGTTS-TTHHHHHHHHHHHHHH-TT--EEEEEEETT-HHHHHHHHHTT-EEEEEEEEEEEE----

=== Feature glossary ===
Annotated list of the representations used here:

Nearest PDB structures. The Foldseek neighbor list gives the closest experimentally determined structures in the PDB, ranked by structural alignment. TM-score near 1 means near-identical fold; near 0.3 means only rough topology match. This is how one finds what a novel AlphaFold prediction most resembles in the solved-structure universe.

Foldseek 3Di. Foldseek's 3Di representation compresses backbone geometry into a per-residue letter drawn from a learned twenty-state alphabet. It captures the tertiary interaction pattern around each residue — which residues are packed against it in space, regardless of where they are in sequence.

Radius of gyration, Cα contacts, bounding box. Radius of gyration (Rg) is the root-mean-square distance of Cα atoms from their centroid — a single number for overall size and compactness. A globular domain of N residues has Rg ≈ 2.2·N^0.38 Å; an extended or disordered chain has a much larger Rg. The Cα contact count is the number of residue pairs whose Cα atoms are within 8 Å and are more than four positions apart in sequence — a standard proxy for tertiary packing density. The bounding box is the smallest axis-aligned box enclosing all Cα atoms.

InterPro / GO / CATH / organism. The annotation block draws on four external resources. InterPro: which protein families and domains the sequence belongs to. GO: standardized terms for what the protein does, what process it participates in, and where in the cell it acts. CATH: which structural fold it has in the CATH hierarchy. Organism: the species of origin.

mmCIF coordinates. The mmCIF block holds the 3D Cartesian coordinates of each backbone atom (N, Cα, C, O) in ångströms. mmCIF is the PDB's canonical archive format — a tagged-loop text representation of the atomic model.

pLDDT. pLDDT is the predicted lDDT-Cα score: AlphaFold's confidence that the local environment of each residue (all inter-atomic distances within 15 Å) is correctly placed. It is a per-residue number between 0 and 100, with higher meaning more reliable.

Backbone torsions (φ/ψ). φ (phi) and ψ (psi) are the two rotatable backbone dihedrals per residue: φ is the C(i-1)–N–Cα–C torsion, ψ is the N–Cα–C–N(i+1) torsion, both in degrees on (−180°, 180°]. α-helical residues cluster near (−60°, −45°); β-strand residues near (−120°, +130°). A Ramachandran plot is simply a scatter of (φ, ψ) for every residue.

B-factor. For experimental (PDB) structures, the B-factor (temperature factor) quantifies the positional spread of each atom in the crystal — a combination of thermal vibration and static disorder — in units of Å². High B-factors mark flexible loops or poorly resolved regions; low B-factors mark the rigid, well-ordered core.

Secondary structure (3-state, P-SEA). SS3 is a coarse helix/strand/coil call (letters a/b/c) made by the P-SEA algorithm from inter-Cα distances and dihedrals. It is less detailed than DSSP but needs only Cα positions.

Predicted aligned error. Predicted aligned error is AlphaFold's pairwise confidence. Unlike pLDDT (per-residue), PAE is per-residue-pair and captures whether two parts of the structure are correctly placed relative to each other. Units are ångströms of expected positional error.

Solvent-accessible surface area. Solvent-accessible surface area (SASA) is the area in Å² traced out by the centre of a 1.4 Å probe sphere (a water molecule) rolled over the protein's van der Waals surface (Shrake–Rupley / Lee–Richards construction). Buried residues have near-zero SASA; fully exposed residues can exceed 200 Å². The total SASA scales roughly with the number of surface residues.

Secondary structure (8-state, DSSP). The SS8 string is DSSP's per-residue secondary-structure call. α-helix (H) means an i→i+4 H-bond ladder; β-strand (E) means the residue participates in a β-sheet; 3₁₀ (G) and π (I) are tighter and wider helices; T/S are turns/bends; '-' is loop.

Rendered structure images. Structure images are PyMOL renders from six 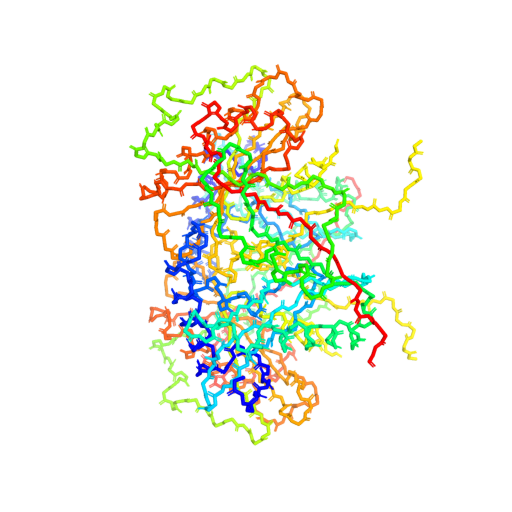orthogonal camera directions. Cartoon representation draws helices as coils and strands as arrows; sticks shows the backbone as bonds; surface shows the solvent-excluded envelope. Rainbow coloring maps sequence position to hue (blue→red, N→C); chain coloring assigns a distinct color per polypeptide.

Sequence. The amino-acid sequence is the protein's primary structure: the linear order of residues from the N-terminus to the C-terminus, written in one-letter code. Everything else here — the 3D coordinates, the secondary structure, the domain annotations — is ultimately a consequence of this string.

Contact-map, Ramachandran, and PAE plots. Three diagnostic plots accompany the record. The Cα contact map visualizes the tertiary structure as a 2D adjacency matrix (8 Å cutoff, sequence-local contacts suppressed). The Ramachandran plot shows the distribution of backbone (φ, ψ) torsions, with points in the α and β basins reflecting secondary structure content. The PAE plot shows AlphaFold's inter-residue confidence as a color matrix.